Protein AF-0000000085949730 (afdb_homodimer)

Secondary structure (DSSP, 8-state):
-----------------PEEEEEEE-TT-HHHHHHHHHHHHHTTTSSEEEEEEE--HHHHHHHHT---GGGSHHHHHHHHHHHHHHHHHHT------TTHHHIIIII-SHHHHHHHHHHHHH-GGGHHHHHHHHHHHHHTS----SSHHHHHHHHHHTT-TTHHHHHHHTTSHHHHHHHHHHHHHHHHTT--SS-EEEEEETTEEEEEESSS-HHHHHHHTT-------------/-----------------PEEEEEEE-TT-HHHHHHHHHHHHHTTTSSEEEEEEE--HHHHHHHHT---GGGSHHHHHHHHHHHHHHHHHHT------TTHHHIIIII-SHHHHHHHHHHHHH-GGGHHHHHHHHHHHHHTS----SSHHHHHHHHHHTT-TTHHHHHHHTTSHHHHHHHHHHHHHHHHTT--SS-EEEEEETTEEEEEESSS-HHHHHHHTT-------------

Organism: Parascaris univalens (NCBI:txid6257)

Nearest PDB structures (foldseek):
  1yzx-assembly1_B  TM=9.702E-01  e=3.251E-21  Homo sapiens
  1r4w-assembly2_D  TM=9.634E-01  e=7.567E-20  Rattus norvegicus
  3rpp-assembly1_A  TM=9.163E-01  e=3.862E-19  Homo sapiens
  3rpp-assembly2_B  TM=9.216E-01  e=8.973E-19  Homo sapiens
  5hfg-assembly1_A  TM=7.330E-01  e=2.248E-07  Pseudomonas aeruginosa PAO1

pLDDT: mean 91.73, std 16.61, range [29.16, 99.0]

Radius of gyration: 26.12 Å; Cα contacts (8 Å, |Δi|>4): 720; chains: 2; bounding box: 84×88×70 Å

Sequence (470 aa):
MSRLPLVIDERESVMSSKTLIDLYFDVISPYSLIAFESLLRYENHWPIKVNLIPFFLGGIMKESGNKPAMMVAAKMAYMSKDLRRNADYWGVNLVPPKDLIETVLNRGSLLPQRFLTAIDLQNKSFVEAAARELWARLWARNETIHTVDDIKQVAVKISLPNAEDLIAASNSTLIKETLKKRNNMALQQGCFGAPWIVVHKGEHEECFFGSDRIHLIADMIGCKFDGPHLPQHKIMSRLPLVIDERESVMSSKTLIDLYFDVISPYSLIAFESLLRYENHWPIKVNLIPFFLGGIMKESGNKPAMMVAAKMAYMSKDLRRNADYWGVNLVPPKDLIETVLNRGSLLPQRFLTAIDLQNKSFVEAAARELWARLWARNETIHTVDDIKQVAVKISLPNAEDLIAASNSTLIKETLKKRNNMALQQGCFGAPWIVVHKGEHEECFFGSDRIHLIADMIGCKFDGPHLPQHKI

InterPro domains:
  IPR001853 DSBA-like thioredoxin domain [PF01323] (21-221)
  IPR014440 HCCA isomerase/glutathione S-transferase kappa [PIRSF006386] (18-228)
  IPR036249 Thioredoxin-like superfamily [SSF52833] (20-227)
  IPR051924 Glutathione S-transferase Kappa/NadH [PTHR42943] (15-228)

Solvent-accessible surface area (backbone atoms only — not comparable to full-atom values): 25928 Å² total; per-residue (Å²): 134,82,78,71,77,76,76,72,75,69,72,64,72,72,71,78,75,57,38,45,28,41,39,36,30,32,73,78,37,69,48,18,53,52,35,52,54,48,54,61,52,39,41,78,76,43,72,42,42,80,43,81,36,55,25,50,56,71,59,36,20,63,74,43,64,44,74,67,60,64,79,28,65,41,49,38,60,45,45,59,57,51,44,45,54,48,18,62,62,51,67,48,77,60,39,80,36,92,55,46,66,54,42,63,75,68,60,42,48,64,56,46,31,23,33,42,41,31,31,46,76,76,42,50,88,46,34,64,60,51,50,51,46,50,30,40,30,35,25,55,63,61,36,74,55,51,44,72,68,37,49,49,51,50,33,60,74,69,66,45,77,66,40,68,59,38,58,61,40,24,75,31,70,68,31,50,50,49,37,49,49,46,38,50,52,42,44,75,72,44,43,46,63,62,15,32,35,36,40,47,54,88,95,42,72,49,77,41,74,47,56,60,45,58,55,57,52,21,52,73,75,73,48,76,57,82,73,56,76,63,79,76,72,82,121,134,82,79,71,77,75,74,71,74,70,72,65,73,74,70,78,76,57,39,45,29,40,37,36,30,34,71,78,37,69,48,18,52,53,35,52,54,48,53,60,53,39,42,78,76,42,70,41,44,80,43,84,38,55,26,50,56,71,60,34,18,62,74,41,63,45,73,68,61,64,80,27,65,41,49,37,60,46,45,58,56,52,44,45,54,48,20,65,63,52,68,49,78,63,39,81,36,91,55,46,65,54,41,62,76,70,59,42,49,63,56,45,31,22,34,43,40,30,31,46,76,76,43,50,88,46,34,64,60,52,50,52,47,49,31,40,29,35,25,55,62,62,36,75,53,53,44,72,67,38,48,50,50,50,33,60,75,69,65,46,78,65,40,70,59,37,57,59,40,24,76,32,67,68,31,50,51,50,38,49,50,47,37,50,53,42,44,74,74,42,41,46,61,62,14,32,36,35,39,46,54,87,96,42,71,48,77,41,74,47,57,61,47,58,54,56,53,21,52,74,74,74,49,76,56,83,73,57,74,61,80,77,73,82,124

Structure (mmCIF, N/CA/C/O backbone):
data_AF-0000000085949730-model_v1
#
loop_
_entity.id
_entity.type
_entity.pdbx_description
1 polymer 'Glutathione S-transferase kappa'
#
loop_
_atom_site.group_PDB
_atom_site.id
_atom_site.type_symbol
_atom_site.label_atom_id
_atom_site.label_alt_id
_atom_site.label_comp_id
_atom_site.label_asym_id
_atom_site.label_entity_id
_atom_site.label_seq_id
_atom_site.pdbx_PDB_ins_code
_atom_site.Cartn_x
_atom_site.Cartn_y
_atom_site.Cartn_z
_atom_site.occupancy
_atom_site.B_iso_or_equiv
_atom_site.auth_seq_id
_atom_site.auth_comp_id
_atom_site.auth_asym_id
_atom_site.auth_atom_id
_atom_site.pdbx_PDB_model_num
ATOM 1 N N . MET A 1 1 ? 18.969 54.031 -43.125 1 31.03 1 MET A N 1
ATOM 2 C CA . MET A 1 1 ? 19.469 53.031 -42.188 1 31.03 1 MET A CA 1
ATOM 3 C C . MET A 1 1 ? 18.328 52.406 -41.406 1 31.03 1 MET A C 1
ATOM 5 O O . MET A 1 1 ? 17.672 53.062 -40.594 1 31.03 1 MET A O 1
ATOM 9 N N . SER A 1 2 ? 17.562 51.438 -42.062 1 33.84 2 SER A N 1
ATOM 10 C CA . SER A 1 2 ? 16.312 50.781 -41.656 1 33.84 2 SER A CA 1
ATOM 11 C C . SER A 1 2 ? 16.5 49.938 -40.406 1 33.84 2 SER A C 1
ATOM 13 O O . SER A 1 2 ? 17.422 49.125 -40.344 1 33.84 2 SER A O 1
ATOM 15 N N . ARG A 1 3 ? 16.141 50.531 -39.219 1 36 3 ARG A N 1
ATOM 16 C CA . ARG A 1 3 ? 16.141 49.906 -37.938 1 36 3 ARG A CA 1
ATOM 17 C C . ARG A 1 3 ? 15.453 48.531 -38 1 36 3 ARG A C 1
ATOM 19 O O . ARG A 1 3 ? 14.289 48.438 -38.375 1 36 3 ARG A O 1
ATOM 26 N N . LEU A 1 4 ? 16.203 47.469 -38.312 1 35.47 4 LEU A N 1
ATOM 27 C CA . LEU A 1 4 ? 15.633 46.125 -38.25 1 35.47 4 LEU A CA 1
ATOM 28 C C . LEU A 1 4 ? 14.953 45.875 -36.906 1 35.47 4 LEU A C 1
ATOM 30 O O . LEU A 1 4 ? 15.531 46.125 -35.844 1 35.47 4 LEU A O 1
ATOM 34 N N . PRO A 1 5 ? 13.609 45.75 -36.938 1 37.03 5 PRO A N 1
ATOM 35 C CA . PRO A 1 5 ? 12.953 45.469 -35.656 1 37.03 5 PRO A CA 1
ATOM 36 C C . PRO A 1 5 ? 13.586 44.312 -34.906 1 37.03 5 PRO A C 1
ATOM 38 O O . PRO A 1 5 ? 14.094 43.375 -35.5 1 37.03 5 PRO A O 1
ATOM 41 N N . LEU A 1 6 ? 14.172 44.594 -33.719 1 37.62 6 LEU A N 1
ATOM 42 C CA . LEU A 1 6 ? 14.617 43.594 -32.75 1 37.62 6 LEU A CA 1
ATOM 43 C C . LEU A 1 6 ? 13.57 42.5 -32.594 1 37.62 6 LEU A C 1
ATOM 45 O O . LEU A 1 6 ? 12.414 42.781 -32.281 1 37.62 6 LEU A O 1
ATOM 49 N N . VAL A 1 7 ? 13.609 41.438 -33.406 1 33.62 7 VAL A N 1
ATOM 50 C CA . VAL A 1 7 ? 12.828 40.25 -33.125 1 33.62 7 VAL A CA 1
ATOM 51 C C . VAL A 1 7 ? 12.984 39.875 -31.641 1 33.62 7 VAL A C 1
ATOM 53 O O . VAL A 1 7 ? 14.078 39.5 -31.203 1 33.62 7 VAL A O 1
ATOM 56 N N . ILE A 1 8 ? 12.305 40.719 -30.812 1 36.03 8 ILE A N 1
ATOM 57 C CA . ILE A 1 8 ? 12.203 40.188 -29.453 1 36.03 8 ILE A CA 1
ATOM 58 C C . ILE A 1 8 ? 11.898 38.688 -29.5 1 36.03 8 ILE A C 1
ATOM 60 O O . ILE A 1 8 ? 10.922 38.281 -30.125 1 36.03 8 ILE A O 1
ATOM 64 N N . ASP A 1 9 ? 12.922 37.938 -29.547 1 35.97 9 ASP A N 1
ATOM 65 C CA . ASP A 1 9 ? 12.758 36.5 -29.234 1 35.97 9 ASP A CA 1
ATOM 66 C C . ASP A 1 9 ? 11.812 36.281 -28.062 1 35.97 9 ASP A C 1
ATOM 68 O O . ASP A 1 9 ? 12.148 36.625 -26.922 1 35.97 9 ASP A O 1
ATOM 72 N N . GLU A 1 10 ? 10.555 36.625 -28.172 1 30.08 10 GLU A N 1
ATOM 73 C CA . GLU A 1 10 ? 9.523 36.156 -27.234 1 30.08 10 GLU A CA 1
ATOM 74 C C . GLU A 1 10 ? 9.672 34.688 -26.938 1 30.08 10 GLU A C 1
ATOM 76 O O . GLU A 1 10 ? 8.859 33.875 -27.391 1 30.08 10 GLU A O 1
ATOM 81 N N . ARG A 1 11 ? 10.75 34.031 -27.266 1 32.44 11 ARG A N 1
ATOM 82 C CA . ARG A 1 11 ? 10.703 32.75 -26.547 1 32.44 11 ARG A CA 1
ATOM 83 C C . ARG A 1 11 ? 10.188 32.969 -25.125 1 32.44 11 ARG A C 1
ATOM 85 O O . ARG A 1 11 ? 10.914 33.469 -24.266 1 32.44 11 ARG A O 1
ATOM 92 N N . GLU A 1 12 ? 9.031 33.5 -24.969 1 33.22 12 GLU A N 1
ATOM 93 C CA . GLU A 1 12 ? 8.297 33.406 -23.719 1 33.22 12 GLU A CA 1
ATOM 94 C C . GLU A 1 12 ? 8.711 32.156 -22.922 1 33.22 12 GLU A C 1
ATOM 96 O O . GLU A 1 12 ? 8.648 31.047 -23.438 1 33.22 12 GLU A O 1
ATOM 101 N N . SER A 1 13 ? 9.695 32.125 -22.172 1 38.78 13 SER A N 1
ATOM 102 C CA . SER A 1 13 ? 10 31.094 -21.172 1 38.78 13 SER A CA 1
ATOM 103 C C . SER A 1 13 ? 8.727 30.469 -20.625 1 38.78 13 SER A C 1
ATOM 105 O O . SER A 1 13 ? 7.938 31.125 -19.953 1 38.78 13 SER A O 1
ATOM 107 N N . VAL A 1 14 ? 7.867 29.891 -21.312 1 40.59 14 VAL A N 1
ATOM 108 C CA . VAL A 1 14 ? 6.766 29.094 -20.781 1 40.59 14 VAL A CA 1
ATOM 109 C C . VAL A 1 14 ? 7.117 28.578 -19.391 1 40.59 14 VAL A C 1
ATOM 111 O O . VAL A 1 14 ? 7.977 27.719 -19.25 1 40.59 14 VAL A O 1
ATOM 114 N N . MET A 1 15 ? 7.508 29.312 -18.484 1 44.09 15 MET A N 1
ATOM 115 C CA . MET A 1 15 ? 7.738 28.953 -17.078 1 44.09 15 MET A CA 1
ATOM 116 C C . MET A 1 15 ? 6.887 27.766 -16.672 1 44.09 15 MET A C 1
ATOM 118 O O . MET A 1 15 ? 5.656 27.844 -16.688 1 44.09 15 MET A O 1
ATOM 122 N N . SER A 1 16 ? 7.098 26.562 -17.094 1 57.12 16 SER A N 1
ATOM 123 C CA . SER A 1 16 ? 6.406 25.312 -16.844 1 57.12 16 SER A CA 1
ATOM 124 C C . SER A 1 16 ? 5.809 25.266 -15.438 1 57.12 16 SER A C 1
ATOM 126 O O . SER A 1 16 ? 6.527 25.422 -14.445 1 57.12 16 SER A O 1
ATOM 128 N N . SER A 1 17 ? 4.625 25.797 -15.109 1 82.81 17 SER A N 1
ATOM 129 C CA . SER A 1 17 ? 3.83 25.906 -13.891 1 82.81 17 SER A CA 1
ATOM 130 C C . SER A 1 17 ? 3.908 24.641 -13.055 1 82.81 17 SER A C 1
ATOM 132 O O . SER A 1 17 ? 3.982 23.531 -13.602 1 82.81 17 SER A O 1
ATOM 134 N N . LYS A 1 18 ? 4.383 24.781 -11.727 1 94.06 18 LYS A N 1
ATOM 135 C CA . LYS A 1 18 ? 4.5 23.672 -10.781 1 94.06 18 LYS A CA 1
ATOM 136 C C . LYS A 1 18 ? 3.162 22.953 -10.609 1 94.06 18 LYS A C 1
ATOM 138 O O . LYS A 1 18 ? 2.111 23.594 -10.547 1 94.06 18 LYS A O 1
ATOM 143 N N . THR A 1 19 ? 3.215 21.672 -10.719 1 97.06 19 THR A N 1
ATOM 144 C CA . THR A 1 19 ? 2.047 20.875 -10.375 1 97.06 19 THR A CA 1
ATOM 145 C C . THR A 1 19 ? 1.731 20.984 -8.883 1 97.06 19 THR A C 1
ATOM 147 O O . THR A 1 19 ? 2.613 20.797 -8.047 1 97.06 19 THR A O 1
ATOM 150 N N . LEU A 1 20 ? 0.524 21.375 -8.578 1 98.06 20 LEU A N 1
ATOM 151 C CA . LEU A 1 20 ? 0.099 21.469 -7.188 1 98.06 20 LEU A CA 1
ATOM 152 C C . LEU A 1 20 ? -0.294 20.094 -6.648 1 98.06 20 LEU A C 1
ATOM 154 O O . LEU A 1 20 ? -1.03 19.359 -7.305 1 98.06 20 LEU A O 1
ATOM 158 N N . ILE A 1 21 ? 0.196 19.719 -5.492 1 98.69 21 ILE A N 1
ATOM 159 C CA . ILE A 1 21 ? -0.157 18.5 -4.789 1 98.69 21 ILE A CA 1
ATOM 160 C C . ILE A 1 21 ? -0.689 18.828 -3.398 1 98.69 21 ILE A C 1
ATOM 162 O O . ILE A 1 21 ? 0.016 19.438 -2.586 1 98.69 21 ILE A O 1
ATOM 166 N N . ASP A 1 22 ? -1.941 18.484 -3.139 1 98.88 22 ASP A N 1
ATOM 167 C CA . ASP A 1 22 ? -2.479 18.578 -1.784 1 98.88 22 ASP A CA 1
ATOM 168 C C . ASP A 1 22 ? -2.17 17.297 -0.993 1 98.88 22 ASP A C 1
ATOM 170 O O . ASP A 1 22 ? -2.473 16.203 -1.441 1 98.88 22 ASP A O 1
ATOM 174 N N . LEU A 1 23 ? -1.523 17.5 0.082 1 98.94 23 LEU A N 1
ATOM 175 C CA . LEU A 1 23 ? -1.312 16.391 1.003 1 98.94 23 LEU A CA 1
ATOM 176 C C . LEU A 1 23 ? -2.207 16.516 2.229 1 98.94 23 LEU A C 1
ATOM 178 O O . LEU A 1 23 ? -1.944 17.344 3.111 1 98.94 23 LEU A O 1
ATOM 182 N N . TYR A 1 24 ? -3.285 15.789 2.279 1 99 24 TYR A N 1
ATOM 183 C CA . TYR A 1 24 ? -4.066 15.633 3.5 1 99 24 TYR A CA 1
ATOM 184 C C . TYR A 1 24 ? -3.385 14.672 4.469 1 99 24 TYR A C 1
ATOM 186 O O . TYR A 1 24 ? -3.076 13.539 4.109 1 99 24 TYR A O 1
ATOM 194 N N . PHE A 1 25 ? -3.154 15.164 5.711 1 98.94 25 PHE A N 1
ATOM 195 C CA . PHE A 1 25 ? -2.406 14.336 6.652 1 98.94 25 PHE A CA 1
ATOM 196 C C . PHE A 1 25 ? -2.975 14.477 8.062 1 98.94 25 PHE A C 1
ATOM 198 O O . PHE A 1 25 ? -3.641 15.461 8.375 1 98.94 25 PHE A O 1
ATOM 205 N N . ASP A 1 26 ? -2.824 13.523 8.828 1 98.94 26 ASP A N 1
ATOM 206 C CA . ASP A 1 26 ? -3.037 13.484 10.273 1 98.94 26 ASP A CA 1
ATOM 207 C C . ASP A 1 26 ? -1.803 12.953 11 1 98.94 26 ASP A C 1
ATOM 209 O O . ASP A 1 26 ? -1.225 11.945 10.594 1 98.94 26 ASP A O 1
ATOM 213 N N . VAL A 1 27 ? -1.422 13.57 12.07 1 98.62 27 VAL A N 1
ATOM 214 C CA . VAL A 1 27 ? -0.171 13.266 12.758 1 98.62 27 VAL A CA 1
ATOM 215 C C . VAL A 1 27 ? -0.315 11.953 13.523 1 98.62 27 VAL A C 1
ATOM 217 O O . VAL A 1 27 ? 0.672 11.406 14.023 1 98.62 27 VAL A O 1
ATOM 220 N N . ILE A 1 28 ? -1.502 11.406 13.578 1 97.44 28 ILE A N 1
ATOM 221 C CA . ILE A 1 28 ? -1.688 10.102 14.203 1 97.44 28 ILE A CA 1
ATOM 222 C C . ILE A 1 28 ? -1.239 9 13.25 1 97.44 28 ILE A C 1
ATOM 224 O O . ILE A 1 28 ? -1 7.863 13.672 1 97.44 28 ILE A O 1
ATOM 228 N N . SER A 1 29 ? -1.173 9.258 11.984 1 97.12 29 SER A N 1
ATOM 229 C CA . SER A 1 29 ? -0.775 8.297 10.961 1 97.12 29 SER A CA 1
ATOM 230 C C . SER A 1 29 ? 0.725 8.367 10.695 1 97.12 29 SER A C 1
ATOM 232 O O . SER A 1 29 ? 1.225 9.367 10.18 1 97.12 29 SER A O 1
ATOM 234 N N . PRO A 1 30 ? 1.44 7.324 10.93 1 96.94 30 PRO A N 1
ATOM 235 C CA . PRO A 1 30 ? 2.867 7.328 10.594 1 96.94 30 PRO A CA 1
ATOM 236 C C . PRO A 1 30 ? 3.123 7.332 9.086 1 96.94 30 PRO A C 1
ATOM 238 O O . PRO A 1 30 ? 4.156 7.832 8.633 1 96.94 30 PRO A O 1
ATOM 241 N N . TYR A 1 31 ? 2.248 6.805 8.312 1 97.94 31 TYR A N 1
ATOM 242 C CA . TYR A 1 31 ? 2.402 6.809 6.863 1 97.94 31 TYR A CA 1
ATOM 243 C C . TYR A 1 31 ? 2.248 8.219 6.305 1 97.94 31 TYR A C 1
ATOM 245 O O . TYR A 1 31 ? 2.826 8.547 5.266 1 97.94 31 TYR A O 1
ATOM 253 N N . SER A 1 32 ? 1.445 9.047 7.031 1 98.75 32 SER A N 1
ATOM 254 C CA . SER A 1 32 ? 1.381 10.453 6.66 1 98.75 32 SER A CA 1
ATOM 255 C C . SER A 1 32 ? 2.742 11.125 6.801 1 98.75 32 SER A C 1
ATOM 257 O O . SER A 1 32 ? 3.107 11.977 5.988 1 98.75 32 SER A O 1
ATOM 259 N N . LEU A 1 33 ? 3.504 10.758 7.844 1 98.69 33 LEU A N 1
ATOM 260 C CA . LEU A 1 33 ? 4.848 11.305 8 1 98.69 33 LEU A CA 1
ATOM 261 C C . LEU A 1 33 ? 5.723 10.938 6.809 1 98.69 33 LEU A C 1
ATOM 263 O O . LEU A 1 33 ? 6.488 11.773 6.312 1 98.69 33 LEU A O 1
ATOM 267 N N . ILE A 1 34 ? 5.605 9.703 6.336 1 98.5 34 ILE A N 1
ATOM 268 C CA . ILE A 1 34 ? 6.398 9.227 5.211 1 98.5 34 ILE A CA 1
ATOM 269 C C . ILE A 1 34 ? 6.055 10.031 3.959 1 98.5 34 ILE A C 1
ATOM 271 O O . ILE A 1 34 ? 6.949 10.508 3.254 1 98.5 34 ILE A O 1
ATOM 275 N N . ALA A 1 35 ? 4.793 10.211 3.699 1 98.81 35 ALA A N 1
ATOM 276 C CA . ALA A 1 35 ? 4.371 11.016 2.557 1 98.81 35 ALA A CA 1
ATOM 277 C C . ALA A 1 35 ? 4.832 12.461 2.709 1 98.81 35 ALA A C 1
ATOM 279 O O . ALA A 1 35 ? 5.289 13.078 1.745 1 98.81 35 ALA A O 1
ATOM 280 N N . PHE A 1 36 ? 4.695 13 3.92 1 98.81 36 PHE A N 1
ATOM 281 C CA . PHE A 1 36 ? 5.07 14.367 4.27 1 98.81 36 PHE A CA 1
ATOM 282 C C . PHE A 1 36 ? 6.539 14.625 3.957 1 98.81 36 PHE A C 1
ATOM 284 O O . PHE A 1 36 ? 6.867 15.531 3.186 1 98.81 36 PHE A O 1
ATOM 291 N N . GLU A 1 37 ? 7.398 13.766 4.387 1 98.5 37 GLU A N 1
ATOM 292 C CA . GLU A 1 37 ? 8.836 13.953 4.188 1 98.5 37 GLU A CA 1
ATOM 293 C C . GLU A 1 37 ? 9.234 13.68 2.74 1 98.5 37 GLU A C 1
ATOM 295 O O . GLU A 1 37 ? 10.016 14.422 2.156 1 98.5 37 GLU A O 1
ATOM 300 N N . SER A 1 38 ? 8.695 12.625 2.158 1 98.19 38 SER A N 1
ATOM 301 C CA . SER A 1 38 ? 9.07 12.266 0.795 1 98.19 38 SER A CA 1
ATOM 302 C C . SER A 1 38 ? 8.648 13.352 -0.196 1 98.19 38 SER A C 1
ATOM 304 O O . SER A 1 38 ? 9.469 13.812 -0.994 1 98.19 38 SER A O 1
ATOM 306 N N . LEU A 1 39 ? 7.406 13.844 -0.081 1 98.62 39 LEU A N 1
ATOM 307 C CA . LEU A 1 39 ? 6.91 14.82 -1.043 1 98.62 39 LEU A CA 1
ATOM 308 C C . LEU A 1 39 ? 7.621 16.156 -0.869 1 98.62 39 LEU A C 1
ATOM 310 O O . LEU A 1 39 ? 7.926 16.844 -1.853 1 98.62 39 LEU A O 1
ATOM 314 N N . LEU A 1 40 ? 7.902 16.547 0.392 1 98.38 40 LEU A N 1
ATOM 315 C CA . LEU A 1 40 ? 8.617 17.797 0.609 1 98.38 40 LEU A CA 1
ATOM 316 C C . LEU A 1 40 ? 10.039 17.719 0.051 1 98.38 40 LEU A C 1
ATOM 318 O O . LEU A 1 40 ? 10.547 18.703 -0.498 1 98.38 40 LEU A O 1
ATOM 322 N N . ARG A 1 41 ? 10.688 16.562 0.165 1 97.94 41 ARG A N 1
ATOM 323 C CA . ARG A 1 41 ? 12 16.391 -0.437 1 97.94 41 ARG A CA 1
ATOM 324 C C . ARG A 1 41 ? 11.93 16.469 -1.957 1 97.94 41 ARG A C 1
ATOM 326 O O . ARG A 1 41 ? 12.766 17.125 -2.592 1 97.94 41 ARG A O 1
ATOM 333 N N . TYR A 1 42 ? 10.898 15.875 -2.529 1 97.94 42 TYR A N 1
ATOM 334 C CA . TYR A 1 42 ? 10.781 15.812 -3.982 1 97.94 42 TYR A CA 1
ATOM 335 C C . TYR A 1 42 ? 10.406 17.172 -4.559 1 97.94 42 TYR A C 1
ATOM 337 O O . TYR A 1 42 ? 10.523 17.391 -5.766 1 97.94 42 TYR A O 1
ATOM 345 N N . GLU A 1 43 ? 9.961 18.156 -3.721 1 97.06 43 GLU A N 1
ATOM 346 C CA . GLU A 1 43 ? 9.789 19.516 -4.188 1 97.06 43 GLU A CA 1
ATOM 347 C C . GLU A 1 43 ? 11.086 20.094 -4.754 1 97.06 43 GLU A C 1
ATOM 349 O O . GLU A 1 43 ? 11.062 20.984 -5.602 1 97.06 43 GLU A O 1
ATOM 354 N N . ASN A 1 44 ? 12.156 19.516 -4.297 1 96.5 44 ASN A N 1
ATOM 355 C CA . ASN A 1 44 ? 13.469 19.984 -4.742 1 96.5 44 ASN A CA 1
ATOM 356 C C . ASN A 1 44 ? 13.922 19.25 -6 1 96.5 44 ASN A C 1
ATOM 358 O O . ASN A 1 44 ? 14.922 19.625 -6.613 1 96.5 44 ASN A O 1
ATOM 362 N N . HIS A 1 45 ? 13.156 18.25 -6.457 1 96.88 45 HIS A N 1
ATOM 363 C CA . HIS A 1 45 ? 13.602 17.406 -7.555 1 96.88 45 HIS A CA 1
ATOM 364 C C . HIS A 1 45 ? 12.562 17.344 -8.664 1 96.88 45 HIS A C 1
ATOM 366 O O . HIS A 1 45 ? 12.875 16.969 -9.797 1 96.88 45 HIS A O 1
ATOM 372 N N . TRP A 1 46 ? 11.305 17.609 -8.289 1 97.62 46 TRP A N 1
ATOM 373 C CA . TRP A 1 46 ? 10.188 17.656 -9.234 1 97.62 46 TRP A CA 1
ATOM 374 C C . TRP A 1 46 ? 9.617 19.062 -9.328 1 97.62 46 TRP A C 1
ATOM 376 O O . TRP A 1 46 ? 9.75 19.859 -8.398 1 97.62 46 TRP A O 1
ATOM 386 N N . PRO A 1 47 ? 9.039 19.422 -10.516 1 97.75 47 PRO A N 1
ATOM 387 C CA . PRO A 1 47 ? 8.344 20.703 -10.609 1 97.75 47 PRO A CA 1
ATOM 388 C C . PRO A 1 47 ? 6.973 20.688 -9.93 1 97.75 47 PRO A C 1
ATOM 390 O O . PRO A 1 47 ? 5.949 20.844 -10.594 1 97.75 47 PRO A O 1
ATOM 393 N N . ILE A 1 48 ? 6.992 20.547 -8.555 1 98.12 48 ILE A N 1
ATOM 394 C CA . ILE A 1 48 ? 5.75 20.453 -7.789 1 98.12 48 ILE A CA 1
ATOM 395 C C . ILE A 1 48 ? 5.777 21.453 -6.633 1 98.12 48 ILE A C 1
ATOM 397 O O . ILE A 1 48 ? 6.84 21.969 -6.273 1 98.12 48 ILE A O 1
ATOM 401 N N . LYS A 1 49 ? 4.625 21.797 -6.215 1 98.31 49 LYS A N 1
ATOM 402 C CA . LYS A 1 49 ? 4.395 22.484 -4.949 1 98.31 49 LYS A CA 1
ATOM 403 C C . LYS A 1 49 ? 3.465 21.688 -4.047 1 98.31 49 LYS A C 1
ATOM 405 O O . LYS A 1 49 ? 2.367 21.297 -4.461 1 98.31 49 LYS A O 1
ATOM 410 N N . VAL A 1 50 ? 3.871 21.391 -2.854 1 98.62 50 VAL A N 1
ATOM 411 C CA . VAL A 1 50 ? 3.078 20.594 -1.922 1 98.62 50 VAL A CA 1
ATOM 412 C C . VAL A 1 50 ? 2.297 21.516 -0.988 1 98.62 50 VAL A C 1
ATOM 414 O O . VAL A 1 50 ? 2.881 22.391 -0.331 1 98.62 50 VAL A O 1
ATOM 417 N N . ASN A 1 51 ? 1.059 21.422 -1.014 1 98.75 51 ASN A N 1
ATOM 418 C CA . ASN A 1 51 ? 0.166 22.078 -0.068 1 98.75 51 ASN A CA 1
ATOM 419 C C . ASN A 1 51 ? -0.232 21.156 1.073 1 98.75 51 ASN A C 1
ATOM 421 O O . ASN A 1 51 ? -0.902 20.141 0.851 1 98.75 51 ASN A O 1
ATOM 425 N N . LEU A 1 52 ? 0.195 21.484 2.285 1 98.94 52 LEU A N 1
ATOM 426 C CA . LEU A 1 52 ? -0.072 20.656 3.457 1 98.94 52 LEU A CA 1
ATOM 427 C C . LEU A 1 52 ? -1.452 20.953 4.031 1 98.94 52 LEU A C 1
ATOM 429 O O . LEU A 1 52 ? -1.75 22.094 4.375 1 98.94 52 LEU A O 1
ATOM 433 N N . ILE A 1 53 ? -2.281 19.922 4.164 1 98.94 53 ILE A N 1
ATOM 434 C CA . ILE A 1 53 ? -3.646 20.125 4.641 1 98.94 53 ILE A CA 1
ATOM 435 C C . ILE A 1 53 ? -3.912 19.203 5.832 1 98.94 53 ILE A C 1
ATOM 437 O O . ILE A 1 53 ? -4.277 18.031 5.66 1 98.94 53 ILE A O 1
ATOM 441 N N . PRO A 1 54 ? -3.771 19.766 7.07 1 98.94 54 PRO A N 1
ATOM 442 C CA . PRO A 1 54 ? -4.203 18.953 8.211 1 98.94 54 PRO A CA 1
ATOM 443 C C . PRO A 1 54 ? -5.695 18.609 8.164 1 98.94 54 PRO A C 1
ATOM 445 O O . PRO A 1 54 ? -6.523 19.5 7.984 1 98.94 54 PRO A O 1
ATOM 448 N N . PHE A 1 55 ? -6.027 17.391 8.211 1 98.94 55 PHE A N 1
ATOM 449 C CA . PHE A 1 55 ? -7.406 16.938 8.367 1 98.94 55 PHE A CA 1
ATOM 450 C C . PHE A 1 55 ? -7.52 15.914 9.492 1 98.94 55 PHE A C 1
ATOM 452 O O . PHE A 1 55 ? -6.566 15.695 10.242 1 98.94 55 PHE A O 1
ATOM 459 N N . PHE A 1 56 ? -8.766 15.469 9.695 1 98.81 56 PHE A N 1
ATOM 460 C CA . PHE A 1 56 ? -9 14.625 10.859 1 98.81 56 PHE A CA 1
ATOM 461 C C . PHE A 1 56 ? -9.344 13.203 10.438 1 98.81 56 PHE A C 1
ATOM 463 O O . PHE A 1 56 ? -10.484 12.922 10.055 1 98.81 56 PHE A O 1
ATOM 470 N N . LEU A 1 57 ? -8.391 12.297 10.602 1 98.25 57 LEU A N 1
ATOM 471 C CA . LEU A 1 57 ? -8.492 10.922 10.125 1 98.25 57 LEU A CA 1
ATOM 472 C C . LEU A 1 57 ? -9.648 10.195 10.812 1 98.25 57 LEU A C 1
ATOM 474 O O . LEU A 1 57 ? -10.336 9.391 10.18 1 98.25 57 LEU A O 1
ATOM 478 N N . GLY A 1 58 ? -9.797 10.414 12.141 1 96.69 58 GLY A N 1
ATOM 479 C CA . GLY A 1 58 ? -10.906 9.781 12.828 1 96.69 58 GLY A CA 1
ATOM 480 C C . GLY A 1 58 ? -12.25 10.039 12.156 1 96.69 58 GLY A C 1
ATOM 481 O O . GLY A 1 58 ? -13.055 9.117 11.992 1 96.69 58 GLY A O 1
ATOM 482 N N . GLY A 1 59 ? -12.5 11.289 11.781 1 97.62 59 GLY A N 1
ATOM 483 C CA . GLY A 1 59 ? -13.727 11.641 11.07 1 97.62 59 GLY A CA 1
ATOM 484 C C . GLY A 1 59 ? -13.828 10.984 9.711 1 97.62 59 GLY A C 1
ATOM 485 O O . GLY A 1 59 ? -14.906 10.547 9.305 1 97.62 59 GLY A O 1
ATOM 486 N N . ILE A 1 60 ? -12.703 10.922 8.984 1 98.25 60 ILE A N 1
ATOM 487 C CA . ILE A 1 60 ? -12.656 10.305 7.66 1 98.25 60 ILE A CA 1
ATOM 488 C C . ILE A 1 60 ? -13.047 8.836 7.762 1 98.25 60 ILE A C 1
ATOM 490 O O . ILE A 1 60 ? -13.875 8.352 6.984 1 98.25 60 ILE A O 1
ATOM 494 N N . MET A 1 61 ? -12.438 8.133 8.734 1 96.12 61 MET A N 1
ATOM 495 C CA . MET A 1 61 ? -12.703 6.703 8.891 1 96.12 61 MET A CA 1
ATOM 496 C C . MET A 1 61 ? -14.164 6.465 9.266 1 96.12 61 MET A C 1
ATOM 498 O O . MET A 1 61 ? -14.812 5.578 8.703 1 96.12 61 MET A O 1
ATOM 502 N N . LYS A 1 62 ? -14.68 7.246 10.148 1 95.5 62 LYS A N 1
ATOM 503 C CA . LYS A 1 62 ? -16.078 7.133 10.562 1 95.5 62 LYS A CA 1
ATOM 504 C C . LYS A 1 62 ? -17.016 7.316 9.375 1 95.5 62 LYS A C 1
ATOM 506 O O . LYS A 1 62 ? -17.906 6.492 9.141 1 95.5 62 LYS A O 1
ATOM 511 N N . GLU A 1 63 ? -16.797 8.344 8.625 1 97.38 63 GLU A N 1
ATOM 512 C CA . GLU A 1 63 ? -17.734 8.703 7.566 1 97.38 63 GLU A CA 1
ATOM 513 C C . GLU A 1 63 ? -17.594 7.766 6.367 1 97.38 63 GLU A C 1
ATOM 515 O O . GLU A 1 63 ? -18.562 7.516 5.652 1 97.38 63 GLU A O 1
ATOM 520 N N . SER A 1 64 ? -16.406 7.273 6.078 1 96.56 64 SER A N 1
ATOM 521 C CA . SER A 1 64 ? -16.188 6.395 4.938 1 96.56 64 SER A CA 1
ATOM 522 C C . SER A 1 64 ? -16.547 4.953 5.266 1 96.56 64 SER A C 1
ATOM 524 O O . SER A 1 64 ? -16.672 4.117 4.367 1 96.56 64 SER A O 1
ATOM 526 N N . GLY A 1 65 ? -16.672 4.641 6.574 1 93.94 65 GLY A N 1
ATOM 527 C CA . GLY A 1 65 ? -16.969 3.279 7 1 93.94 65 GLY A CA 1
ATOM 528 C C . GLY A 1 65 ? -15.734 2.389 7.016 1 93.94 65 GLY A C 1
ATOM 529 O O . GLY A 1 65 ? -15.852 1.164 7.086 1 93.94 65 GLY A O 1
ATOM 530 N N . ASN A 1 66 ? -14.562 3.016 6.902 1 92.38 66 ASN A N 1
ATOM 531 C CA . ASN A 1 66 ? -13.312 2.266 6.996 1 92.38 66 ASN A CA 1
ATOM 532 C C . ASN A 1 66 ? -12.93 1.994 8.445 1 92.38 66 ASN A C 1
ATOM 534 O O . ASN A 1 66 ? -13.414 2.67 9.359 1 92.38 66 ASN A O 1
ATOM 538 N N . LYS A 1 67 ? -12.156 0.911 8.617 1 86.75 67 LYS A N 1
ATOM 539 C CA . LYS A 1 67 ? -11.609 0.584 9.93 1 86.75 67 LYS A CA 1
ATOM 540 C C . LYS A 1 67 ? -10.086 0.577 9.906 1 86.75 67 LYS A C 1
ATOM 542 O O . LYS A 1 67 ? -9.477 0.208 8.898 1 86.75 67 LYS A O 1
ATOM 547 N N . PRO A 1 68 ? -9.555 1.009 11.031 1 84.94 68 PRO A N 1
ATOM 548 C CA . PRO A 1 68 ? -8.094 0.978 11.078 1 84.94 68 PRO A CA 1
ATOM 549 C C . PRO A 1 68 ? -7.523 -0.427 10.898 1 84.94 68 PRO A C 1
ATOM 551 O O . PRO A 1 68 ? -8.102 -1.399 11.391 1 84.94 68 PRO A O 1
ATOM 554 N N . ALA A 1 69 ? -6.438 -0.526 10.195 1 81.06 69 ALA A N 1
ATOM 555 C CA . ALA A 1 69 ? -5.758 -1.787 9.914 1 81.06 69 ALA A CA 1
ATOM 556 C C . ALA A 1 69 ? -5.395 -2.52 11.203 1 81.06 69 ALA A C 1
ATOM 558 O O . ALA A 1 69 ? -5.398 -3.752 11.242 1 81.06 69 ALA A O 1
ATOM 559 N N . MET A 1 70 ? -5.211 -1.772 12.234 1 83.81 70 MET A N 1
ATOM 560 C CA . MET A 1 70 ? -4.707 -2.354 13.477 1 83.81 70 MET A CA 1
ATOM 561 C C . MET A 1 70 ? -5.77 -3.23 14.133 1 83.81 70 MET A C 1
ATOM 563 O O . MET A 1 70 ? -5.477 -3.967 15.078 1 83.81 70 MET A O 1
ATOM 567 N N . MET A 1 71 ? -6.992 -3.205 13.586 1 84.75 71 MET A N 1
ATOM 568 C CA . MET A 1 71 ? -8.07 -4.02 14.133 1 84.75 71 MET A CA 1
ATOM 569 C C . MET A 1 71 ? -7.926 -5.477 13.703 1 84.75 71 MET A C 1
ATOM 571 O O . MET A 1 71 ? -8.602 -6.359 14.242 1 84.75 71 MET A O 1
ATOM 575 N N . VAL A 1 72 ? -7.043 -5.805 12.742 1 89.69 72 VAL A N 1
ATOM 576 C CA . VAL A 1 72 ? -6.664 -7.156 12.344 1 89.69 72 VAL A CA 1
ATOM 577 C C . VAL A 1 72 ? -5.27 -7.48 12.875 1 89.69 72 VAL A C 1
ATOM 579 O O . VAL A 1 72 ? -4.293 -6.816 12.523 1 89.69 72 VAL A O 1
ATOM 582 N N . ALA A 1 73 ? -5.219 -8.516 13.727 1 93.19 73 ALA A N 1
ATOM 583 C CA . ALA A 1 73 ? -3.982 -8.82 14.438 1 93.19 73 ALA A CA 1
ATOM 584 C C . ALA A 1 73 ? -2.818 -8.992 13.469 1 93.19 73 ALA A C 1
ATOM 586 O O . ALA A 1 73 ? -1.727 -8.469 13.695 1 93.19 73 ALA A O 1
ATOM 587 N N . ALA A 1 74 ? -3.035 -9.695 12.383 1 95.44 74 ALA A N 1
ATOM 588 C CA . ALA A 1 74 ? -1.982 -9.922 11.398 1 95.44 74 ALA A CA 1
ATOM 589 C C . ALA A 1 74 ? -1.525 -8.609 10.773 1 95.44 74 ALA A C 1
ATOM 591 O O . ALA A 1 74 ? -0.332 -8.414 10.531 1 95.44 74 ALA A O 1
ATOM 592 N N . LYS A 1 75 ? -2.441 -7.691 10.5 1 95.06 75 LYS A N 1
ATOM 593 C CA . LYS A 1 75 ? -2.096 -6.402 9.914 1 95.06 75 LYS A CA 1
ATOM 594 C C . LYS A 1 75 ? -1.311 -5.539 10.898 1 95.06 75 LYS A C 1
ATOM 596 O O . LYS A 1 75 ? -0.383 -4.828 10.508 1 95.06 75 LYS A O 1
ATOM 601 N N . MET A 1 76 ? -1.696 -5.59 12.156 1 93.19 76 MET A N 1
ATOM 602 C CA . MET A 1 76 ? -0.973 -4.844 13.18 1 93.19 76 MET A CA 1
ATOM 603 C C . MET A 1 76 ? 0.478 -5.305 13.266 1 93.19 76 MET A C 1
ATOM 605 O O . MET A 1 76 ? 1.394 -4.48 13.32 1 93.19 76 MET A O 1
ATOM 609 N N . ALA A 1 77 ? 0.648 -6.625 13.328 1 94.5 77 ALA A N 1
ATOM 610 C CA . ALA A 1 77 ? 1.996 -7.184 13.383 1 94.5 77 ALA A CA 1
ATOM 611 C C . ALA A 1 77 ? 2.801 -6.801 12.141 1 94.5 77 ALA A C 1
ATOM 613 O O . ALA A 1 77 ? 3.979 -6.453 12.242 1 94.5 77 ALA A O 1
ATOM 614 N N . TYR A 1 78 ? 2.158 -6.816 11.031 1 96.69 78 TYR A N 1
ATOM 615 C CA . TYR A 1 78 ? 2.807 -6.457 9.773 1 96.69 78 TYR A CA 1
ATOM 616 C C . TYR A 1 78 ? 3.195 -4.984 9.766 1 96.69 78 TYR A C 1
ATOM 618 O O . TYR A 1 78 ? 4.262 -4.621 9.258 1 96.69 78 TYR A O 1
ATOM 626 N N . MET A 1 79 ? 2.336 -4.148 10.289 1 94.81 79 MET A N 1
ATOM 627 C CA . MET A 1 79 ? 2.547 -2.705 10.266 1 94.81 79 MET A CA 1
ATOM 628 C C . MET A 1 79 ? 3.85 -2.334 10.969 1 94.81 79 MET A C 1
ATOM 630 O O . MET A 1 79 ? 4.594 -1.479 10.484 1 94.81 79 MET A O 1
ATOM 634 N N . SER A 1 80 ? 4.113 -2.934 12.062 1 93.38 80 SER A N 1
ATOM 635 C CA . SER A 1 80 ? 5.344 -2.643 12.789 1 93.38 80 SER A CA 1
ATOM 636 C C . SER A 1 80 ? 6.574 -2.918 11.938 1 93.38 80 SER A C 1
ATOM 638 O O . SER A 1 80 ? 7.492 -2.098 11.875 1 93.38 80 SER A O 1
ATOM 640 N N . LYS A 1 81 ? 6.566 -4.027 11.234 1 95.38 81 LYS A N 1
ATOM 641 C CA . LYS A 1 81 ? 7.688 -4.387 10.367 1 95.38 81 LYS A CA 1
ATOM 642 C C . LYS A 1 81 ? 7.754 -3.471 9.148 1 95.38 81 LYS A C 1
ATOM 644 O O . LYS A 1 81 ? 8.836 -3.035 8.75 1 95.38 81 LYS A O 1
ATOM 649 N N . ASP A 1 82 ? 6.633 -3.215 8.625 1 97.12 82 ASP A N 1
ATOM 650 C CA . ASP A 1 82 ? 6.547 -2.365 7.445 1 97.12 82 ASP A CA 1
ATOM 651 C C . ASP A 1 82 ? 7.023 -0.946 7.75 1 97.12 82 ASP A C 1
ATOM 653 O O . ASP A 1 82 ? 7.723 -0.332 6.945 1 97.12 82 ASP A O 1
ATOM 657 N N . LEU A 1 83 ? 6.664 -0.395 8.898 1 96.31 83 LEU A N 1
ATOM 658 C CA . LEU A 1 83 ? 7.074 0.949 9.289 1 96.31 83 LEU A CA 1
ATOM 659 C C . LEU A 1 83 ? 8.586 1.023 9.469 1 96.31 83 LEU A C 1
ATOM 661 O O . LEU A 1 83 ? 9.219 2.012 9.086 1 96.31 83 LEU A O 1
ATOM 665 N N . ARG A 1 84 ? 9.125 0.024 10.031 1 96.25 84 ARG A N 1
ATOM 666 C CA . ARG A 1 84 ? 10.578 -0.004 10.203 1 96.25 84 ARG A CA 1
ATOM 667 C C . ARG A 1 84 ? 11.289 0.053 8.859 1 96.25 84 ARG A C 1
ATOM 669 O O . ARG A 1 84 ? 12.242 0.812 8.688 1 96.25 84 ARG A O 1
ATOM 676 N N . ARG A 1 85 ? 10.859 -0.737 7.867 1 97.12 85 ARG A N 1
ATOM 677 C CA . ARG A 1 85 ? 11.477 -0.762 6.543 1 97.12 85 ARG A CA 1
ATOM 678 C C . ARG A 1 85 ? 11.328 0.583 5.844 1 97.12 85 ARG A C 1
ATOM 680 O O . ARG A 1 85 ? 12.266 1.071 5.211 1 97.12 85 ARG A O 1
ATOM 687 N N . ASN A 1 86 ? 10.125 1.148 6.008 1 97.62 86 ASN A N 1
ATOM 688 C CA . ASN A 1 86 ? 9.906 2.469 5.43 1 97.62 86 ASN A CA 1
ATOM 689 C C . ASN A 1 86 ? 10.766 3.531 6.105 1 97.62 86 ASN A C 1
ATOM 691 O O . ASN A 1 86 ? 11.32 4.406 5.434 1 97.62 86 ASN A O 1
ATOM 695 N N . ALA A 1 87 ? 10.812 3.441 7.418 1 96.88 87 ALA A N 1
ATOM 696 C CA . ALA A 1 87 ? 11.641 4.387 8.172 1 96.88 87 ALA A CA 1
ATOM 697 C C . ALA A 1 87 ? 13.094 4.332 7.711 1 96.88 87 ALA A C 1
ATOM 699 O O . ALA A 1 87 ? 13.719 5.375 7.488 1 96.88 87 ALA A O 1
ATOM 700 N N . ASP A 1 88 ? 13.602 3.164 7.527 1 96.31 88 ASP A N 1
ATOM 701 C CA . ASP A 1 88 ? 14.977 2.979 7.062 1 96.31 88 ASP A CA 1
ATOM 702 C C . ASP A 1 88 ? 15.156 3.525 5.648 1 96.31 88 ASP A C 1
ATOM 704 O O . ASP A 1 88 ? 16.109 4.242 5.371 1 96.31 88 ASP A O 1
ATOM 708 N N . TYR A 1 89 ? 14.273 3.246 4.785 1 97.62 89 TYR A N 1
ATOM 709 C CA . TYR A 1 89 ? 14.367 3.652 3.387 1 97.62 89 TYR A CA 1
ATOM 710 C C . TYR A 1 89 ? 14.289 5.168 3.254 1 97.62 89 TYR A C 1
ATOM 712 O O . TYR A 1 89 ? 15.109 5.777 2.564 1 97.62 89 TYR A O 1
ATOM 720 N N . TRP A 1 90 ? 13.367 5.801 3.98 1 97.75 90 TRP A N 1
ATOM 721 C CA . TRP A 1 90 ? 13.094 7.223 3.816 1 97.75 90 TRP A CA 1
ATOM 722 C C . TRP A 1 90 ? 13.898 8.055 4.812 1 97.75 90 TRP A C 1
ATOM 724 O O . TRP A 1 90 ? 13.867 9.281 4.773 1 97.75 90 TRP A O 1
ATOM 734 N N . GLY A 1 91 ? 14.57 7.395 5.715 1 96.88 91 GLY A N 1
ATOM 735 C CA . GLY A 1 91 ? 15.391 8.102 6.684 1 96.88 91 GLY A CA 1
ATOM 736 C C . GLY A 1 91 ? 14.578 8.914 7.672 1 96.88 91 GLY A C 1
ATOM 737 O O . GLY A 1 91 ? 14.898 10.07 7.945 1 96.88 91 GLY A O 1
ATOM 738 N N . VAL A 1 92 ? 13.492 8.336 8.094 1 96.06 92 VAL A N 1
ATOM 739 C CA . VAL A 1 92 ? 12.688 8.969 9.133 1 96.06 92 VAL A CA 1
ATOM 740 C C . VAL A 1 92 ? 12.703 8.109 10.398 1 96.06 92 VAL A C 1
ATOM 742 O O . VAL A 1 92 ? 12.977 6.91 10.336 1 96.06 92 VAL A O 1
ATOM 745 N N . ASN A 1 93 ? 12.508 8.75 11.508 1 93.75 93 ASN A N 1
ATOM 746 C CA . ASN A 1 93 ? 12.438 8.023 12.773 1 93.75 93 ASN A CA 1
ATOM 747 C C . ASN A 1 93 ? 11 7.68 13.148 1 93.75 93 ASN A C 1
ATOM 749 O O . ASN A 1 93 ? 10.188 8.57 13.398 1 93.75 93 ASN A O 1
ATOM 753 N N . LEU A 1 94 ? 10.664 6.406 13.086 1 95.38 94 LEU A N 1
ATOM 754 C CA . LEU A 1 94 ? 9.328 5.906 13.406 1 95.38 94 LEU A CA 1
ATOM 755 C C . LEU A 1 94 ? 9.406 4.727 14.367 1 95.38 94 LEU A C 1
ATOM 757 O O . LEU A 1 94 ? 9.883 3.65 14 1 95.38 94 LEU A O 1
ATOM 761 N N . VAL A 1 95 ? 9.016 4.965 15.594 1 90.38 95 VAL A N 1
ATOM 762 C CA . VAL A 1 95 ? 8.867 3.941 16.625 1 90.38 95 VAL A CA 1
ATOM 763 C C . VAL A 1 95 ? 7.43 3.922 17.125 1 90.38 95 VAL A C 1
ATOM 765 O O . VAL A 1 95 ? 6.973 4.871 17.766 1 90.38 95 VAL A O 1
ATOM 768 N N . PRO A 1 96 ? 6.781 2.83 16.828 1 90.31 96 PRO A N 1
ATOM 769 C CA . PRO A 1 96 ? 5.391 2.812 17.281 1 90.31 96 PRO A CA 1
ATOM 770 C C . PRO A 1 96 ? 5.25 3.078 18.766 1 90.31 96 PRO A C 1
ATOM 772 O O . PRO A 1 96 ? 6.066 2.602 19.562 1 90.31 96 PRO A O 1
ATOM 775 N N . PRO A 1 97 ? 4.23 3.924 19.031 1 91.5 97 PRO A N 1
ATOM 776 C CA . PRO A 1 97 ? 3.988 4.137 20.469 1 91.5 97 PRO A CA 1
ATOM 777 C C . PRO A 1 97 ? 3.697 2.836 21.219 1 91.5 97 PRO A C 1
ATOM 779 O O . PRO A 1 97 ? 3.098 1.917 20.656 1 91.5 97 PRO A O 1
ATOM 782 N N . LYS A 1 98 ? 4.09 2.762 22.484 1 89.5 98 LYS A N 1
ATOM 783 C CA . LYS A 1 98 ? 3.889 1.582 23.328 1 89.5 98 LYS A CA 1
ATOM 784 C C . LYS A 1 98 ? 2.404 1.272 23.484 1 89.5 98 LYS A C 1
ATOM 786 O O . LYS A 1 98 ? 2.01 0.106 23.547 1 89.5 98 LYS A O 1
ATOM 791 N N . ASP A 1 99 ? 1.615 2.301 23.547 1 91.44 99 ASP A N 1
ATOM 792 C CA . ASP A 1 99 ? 0.172 2.162 23.719 1 91.44 99 ASP A CA 1
ATOM 793 C C . ASP A 1 99 ? -0.575 2.598 22.469 1 91.44 99 ASP A C 1
ATOM 795 O O . ASP A 1 99 ? -1.493 3.418 22.531 1 91.44 99 ASP A O 1
ATOM 799 N N . LEU A 1 100 ? -0.224 1.963 21.391 1 89.44 100 LEU A N 1
ATOM 800 C CA . LEU A 1 100 ? -0.718 2.391 20.094 1 89.44 100 LEU A CA 1
ATOM 801 C C . LEU A 1 100 ? -2.24 2.322 20.031 1 89.44 100 LEU A C 1
ATOM 803 O O . LEU A 1 100 ? -2.893 3.262 19.578 1 89.44 100 LEU A O 1
ATOM 807 N N . ILE A 1 101 ? -2.84 1.291 20.516 1 87.69 101 ILE A N 1
ATOM 808 C CA . ILE A 1 101 ? -4.285 1.095 20.469 1 87.69 101 ILE A CA 1
ATOM 809 C C . ILE A 1 101 ? -4.98 2.16 21.297 1 87.69 101 ILE A C 1
ATOM 811 O O . ILE A 1 101 ? -5.93 2.801 20.844 1 87.69 101 ILE A O 1
ATOM 815 N N . GLU A 1 102 ? -4.48 2.383 22.469 1 91.5 102 GLU A N 1
ATOM 816 C CA . GLU A 1 102 ? -5.031 3.42 23.344 1 91.5 102 GLU A CA 1
ATOM 817 C C . GLU A 1 102 ? -4.895 4.801 22.703 1 91.5 102 GLU A C 1
ATOM 819 O O . GLU A 1 102 ? -5.809 5.621 22.797 1 91.5 102 GLU A O 1
ATOM 824 N N . THR A 1 103 ? -3.771 5.027 22.078 1 92.19 103 THR A N 1
ATOM 825 C CA . THR A 1 103 ? -3.488 6.305 21.438 1 92.19 103 THR A CA 1
ATOM 826 C C . THR A 1 103 ? -4.457 6.559 20.281 1 92.19 103 THR A C 1
ATOM 828 O O . THR A 1 103 ? -5.07 7.625 20.203 1 92.19 103 THR A O 1
ATOM 831 N N . VAL A 1 104 ? -4.641 5.52 19.484 1 86.19 104 VAL A N 1
ATOM 832 C CA . VAL A 1 104 ? -5.426 5.691 18.266 1 86.19 104 VAL A CA 1
ATOM 833 C C . VAL A 1 104 ? -6.914 5.672 18.609 1 86.19 104 VAL A C 1
ATOM 835 O O . VAL A 1 104 ? -7.688 6.473 18.078 1 86.19 104 VAL A O 1
ATOM 838 N N . LEU A 1 105 ? -7.379 4.867 19.5 1 85.06 105 LEU A N 1
ATOM 839 C CA . LEU A 1 105 ? -8.805 4.641 19.734 1 85.06 105 LEU A CA 1
ATOM 840 C C . LEU A 1 105 ? -9.352 5.613 20.766 1 85.06 105 LEU A C 1
ATOM 842 O O . LEU A 1 105 ? -10.508 6.035 20.688 1 85.06 105 LEU A O 1
ATOM 846 N N . ASN A 1 106 ? -8.539 6.059 21.703 1 90.94 106 ASN A N 1
ATOM 847 C CA . ASN A 1 106 ? -9.094 6.797 22.828 1 90.94 106 ASN A CA 1
ATOM 848 C C . ASN A 1 106 ? -8.531 8.219 22.906 1 90.94 106 ASN A C 1
ATOM 850 O O . ASN A 1 106 ? -9.281 9.172 23.125 1 90.94 106 ASN A O 1
ATOM 854 N N . ARG A 1 107 ? -7.262 8.438 22.75 1 95.44 107 ARG A N 1
ATOM 855 C CA . ARG A 1 107 ? -6.66 9.766 22.844 1 95.44 107 ARG A CA 1
ATOM 856 C C . ARG A 1 107 ? -6.898 10.57 21.562 1 95.44 107 ARG A C 1
ATOM 858 O O . ARG A 1 107 ? -7.43 11.68 21.625 1 95.44 107 ARG A O 1
ATOM 865 N N . GLY A 1 108 ? -6.578 9.945 20.5 1 95.44 108 GLY A N 1
ATOM 866 C CA . GLY A 1 108 ? -6.891 10.531 19.203 1 95.44 108 GLY A CA 1
ATOM 867 C C . GLY A 1 108 ? -6.02 11.727 18.859 1 95.44 108 GLY A C 1
ATOM 868 O O . GLY A 1 108 ? -5.035 12 19.562 1 95.44 108 GLY A O 1
ATOM 869 N N . SER A 1 109 ? -6.402 12.43 17.766 1 98.31 109 SER A N 1
ATOM 870 C CA . SER A 1 109 ? -5.578 13.516 17.234 1 98.31 109 SER A CA 1
ATOM 871 C C . SER A 1 109 ? -6.418 14.766 16.969 1 98.31 109 SER A C 1
ATOM 873 O O . SER A 1 109 ? -5.992 15.656 16.234 1 98.31 109 SER A O 1
ATOM 875 N N . LEU A 1 110 ? -7.594 14.852 17.547 1 98.5 110 LEU A N 1
ATOM 876 C CA . LEU A 1 110 ? -8.492 15.953 17.219 1 98.5 110 LEU A CA 1
ATOM 877 C C . LEU A 1 110 ? -7.863 17.297 17.578 1 98.5 110 LEU A C 1
ATOM 879 O O . LEU A 1 110 ? -7.781 18.188 16.75 1 98.5 110 LEU A O 1
ATOM 883 N N . LEU A 1 111 ? -7.375 17.406 18.766 1 98.62 111 LEU A N 1
ATOM 884 C CA . LEU A 1 111 ? -6.832 18.688 19.219 1 98.62 111 LEU A CA 1
ATOM 885 C C . LEU A 1 111 ? -5.582 19.062 18.438 1 98.62 111 LEU A C 1
ATOM 887 O O . LEU A 1 111 ? -5.461 20.188 17.953 1 98.62 111 LEU A O 1
ATOM 891 N N . PRO A 1 112 ? -4.605 18.141 18.234 1 98.81 112 PRO A N 1
ATOM 892 C CA . PRO A 1 112 ? -3.443 18.5 17.422 1 98.81 112 PRO A CA 1
ATOM 893 C C . PRO A 1 112 ? -3.822 18.891 15.992 1 98.81 112 PRO A C 1
ATOM 895 O O . PRO A 1 112 ? -3.215 19.797 15.406 1 98.81 112 PRO A O 1
ATOM 898 N N . GLN A 1 113 ? -4.82 18.234 15.406 1 98.94 113 GLN A N 1
ATOM 899 C CA . GLN A 1 113 ? -5.227 18.578 14.047 1 98.94 113 GLN A CA 1
ATOM 900 C C . GLN A 1 113 ? -5.902 19.953 14 1 98.94 113 GLN A C 1
ATOM 902 O O . GLN A 1 113 ? -5.723 20.703 13.039 1 98.94 113 GLN A O 1
ATOM 907 N N . ARG A 1 114 ? -6.668 20.266 15.016 1 98.94 114 ARG A N 1
ATOM 908 C CA . ARG A 1 114 ? -7.223 21.625 15.117 1 98.94 114 ARG A CA 1
ATOM 909 C C . ARG A 1 114 ? -6.113 22.656 15.289 1 98.94 114 ARG A C 1
ATOM 911 O O . ARG A 1 114 ? -6.152 23.719 14.68 1 98.94 114 ARG A O 1
ATOM 918 N N . PHE A 1 115 ? -5.16 22.328 16.156 1 98.94 115 PHE A N 1
ATOM 919 C CA . PHE A 1 115 ? -4.02 23.203 16.391 1 98.94 115 PHE A CA 1
ATOM 920 C C . PHE A 1 115 ? -3.258 23.453 15.094 1 98.94 115 PHE A C 1
ATOM 922 O O . PHE A 1 115 ? -2.959 24.609 14.75 1 98.94 115 PHE A O 1
ATOM 929 N N . LEU A 1 116 ? -2.973 22.406 14.289 1 98.94 116 LEU A N 1
ATOM 930 C CA . LEU A 1 116 ? -2.311 22.547 13 1 98.94 116 LEU A CA 1
ATOM 931 C C . LEU A 1 116 ? -3.15 23.375 12.039 1 98.94 116 LEU A C 1
ATOM 933 O O . LEU A 1 116 ? -2.607 24.141 11.242 1 98.94 116 LEU A O 1
ATOM 937 N N . THR A 1 117 ? -4.469 23.203 12.086 1 98.94 117 THR A N 1
ATOM 938 C CA . THR A 1 117 ? -5.367 24 11.25 1 98.94 117 THR A CA 1
ATOM 939 C C . THR A 1 117 ? -5.285 25.469 11.617 1 98.94 117 THR A C 1
ATOM 941 O O . THR A 1 117 ? -5.25 26.344 10.742 1 98.94 117 THR A O 1
ATOM 944 N N . ALA A 1 118 ? -5.262 25.75 12.922 1 98.88 118 ALA A N 1
ATOM 945 C CA . ALA A 1 118 ? -5.105 27.141 13.375 1 98.88 118 ALA A CA 1
ATOM 946 C C . ALA A 1 118 ? -3.799 27.734 12.867 1 98.88 118 ALA A C 1
ATOM 948 O O . ALA A 1 118 ? -3.777 28.859 12.375 1 98.88 118 ALA A O 1
ATOM 949 N N . ILE A 1 119 ? -2.711 26.969 12.992 1 98.88 119 ILE A N 1
ATOM 950 C CA . ILE A 1 119 ? -1.407 27.422 12.516 1 98.88 119 ILE A CA 1
ATOM 951 C C . ILE A 1 119 ? -1.463 27.672 11.008 1 98.88 119 ILE A C 1
ATOM 953 O O . ILE A 1 119 ? -0.958 28.688 10.523 1 98.88 119 ILE A O 1
ATOM 957 N N . ASP A 1 120 ? -2.09 26.75 10.297 1 98.75 120 ASP A N 1
ATOM 958 C CA . ASP A 1 120 ? -2.193 26.859 8.844 1 98.75 120 ASP A CA 1
ATOM 959 C C . ASP A 1 120 ? -2.885 28.172 8.445 1 98.75 120 ASP A C 1
ATOM 961 O O . ASP A 1 120 ? -2.469 28.828 7.488 1 98.75 120 ASP A O 1
ATOM 965 N N . LEU A 1 121 ? -3.91 28.594 9.172 1 98.31 121 LEU A N 1
ATOM 966 C CA . LEU A 1 121 ? -4.707 29.766 8.828 1 98.31 121 LEU A CA 1
ATOM 967 C C . LEU A 1 121 ? -3.99 31.047 9.242 1 98.31 121 LEU A C 1
ATOM 969 O O . LEU A 1 121 ? -4.137 32.094 8.586 1 98.31 121 LEU A O 1
ATOM 973 N N . GLN A 1 122 ? -3.15 30.953 10.266 1 97.19 122 GLN A N 1
ATOM 974 C CA . GLN A 1 122 ? -2.691 32.219 10.867 1 97.19 122 GLN A CA 1
ATOM 975 C C . GLN A 1 122 ? -1.175 32.344 10.766 1 97.19 122 GLN A C 1
ATOM 977 O O . GLN A 1 122 ? -0.638 33.438 10.828 1 97.19 122 GLN A O 1
ATOM 982 N N . ASN A 1 123 ? -0.476 31.219 10.68 1 96.44 123 ASN A N 1
ATOM 983 C CA . ASN A 1 123 ? 0.979 31.172 10.602 1 96.44 123 ASN A CA 1
ATOM 984 C C . ASN A 1 123 ? 1.448 29.984 9.773 1 96.44 123 ASN A C 1
ATOM 986 O O . ASN A 1 123 ? 2.26 29.172 10.234 1 96.44 123 ASN A O 1
ATOM 990 N N . LYS A 1 124 ? 1.129 29.969 8.523 1 97.62 124 LYS A N 1
ATOM 991 C CA . LYS A 1 124 ? 1.252 28.812 7.641 1 97.62 124 LYS A CA 1
ATOM 992 C C . LYS A 1 124 ? 2.691 28.312 7.59 1 97.62 124 LYS A C 1
ATOM 994 O O . LYS A 1 124 ? 2.932 27.109 7.441 1 97.62 124 LYS A O 1
ATOM 999 N N . SER A 1 125 ? 3.676 29.156 7.766 1 97.75 125 SER A N 1
ATOM 1000 C CA . SER A 1 125 ? 5.082 28.781 7.633 1 97.75 125 SER A CA 1
ATOM 1001 C C . SER A 1 125 ? 5.52 27.844 8.758 1 97.75 125 SER A C 1
ATOM 1003 O O . SER A 1 125 ? 6.574 27.219 8.672 1 97.75 125 SER A O 1
ATOM 1005 N N . PHE A 1 126 ? 4.668 27.672 9.812 1 98.69 126 PHE A N 1
ATOM 1006 C CA . PHE A 1 126 ? 5.055 26.844 10.961 1 98.69 126 PHE A CA 1
ATOM 1007 C C . PHE A 1 126 ? 4.371 25.484 10.906 1 98.69 126 PHE A C 1
ATOM 1009 O O . PHE A 1 126 ? 4.621 24.625 11.75 1 98.69 126 PHE A O 1
ATOM 1016 N N . VAL A 1 127 ? 3.541 25.219 9.891 1 98.88 127 VAL A N 1
ATOM 1017 C CA . VAL A 1 127 ? 2.812 23.953 9.812 1 98.88 127 VAL A CA 1
ATOM 1018 C C . VAL A 1 127 ? 3.801 22.797 9.742 1 98.88 127 VAL A C 1
ATOM 1020 O O . VAL A 1 127 ? 3.645 21.797 10.453 1 98.88 127 VAL A O 1
ATOM 1023 N N . GLU A 1 128 ? 4.812 22.938 8.945 1 98.81 128 GLU A N 1
ATOM 1024 C CA . GLU A 1 128 ? 5.793 21.875 8.781 1 98.81 128 GLU A CA 1
ATOM 1025 C C . GLU A 1 128 ? 6.477 21.547 10.102 1 98.81 128 GLU A C 1
ATOM 1027 O O . GLU A 1 128 ? 6.516 20.375 10.508 1 98.81 128 GLU A O 1
ATOM 1032 N N . ALA A 1 129 ? 6.984 22.578 10.758 1 98.81 129 ALA A N 1
ATOM 1033 C CA . ALA A 1 129 ? 7.699 22.375 12.016 1 98.81 129 ALA A CA 1
ATOM 1034 C C . ALA A 1 129 ? 6.777 21.781 13.078 1 98.81 129 ALA A C 1
ATOM 1036 O O . ALA A 1 129 ? 7.184 20.891 13.844 1 98.81 129 ALA A O 1
ATOM 1037 N N . ALA A 1 130 ? 5.578 22.297 13.148 1 98.94 130 ALA A N 1
ATOM 1038 C CA . ALA A 1 130 ? 4.621 21.812 14.141 1 98.94 130 ALA A CA 1
ATOM 1039 C C . ALA A 1 130 ? 4.258 20.344 13.898 1 98.94 130 ALA A C 1
ATOM 1041 O O . ALA A 1 130 ? 4.238 19.547 14.828 1 98.94 130 ALA A O 1
ATOM 1042 N N . ALA A 1 131 ? 3.945 20 12.656 1 98.94 131 ALA A N 1
ATOM 1043 C CA . ALA A 1 131 ? 3.602 18.625 12.305 1 98.94 131 ALA A CA 1
ATOM 1044 C C . ALA A 1 131 ? 4.75 17.672 12.641 1 98.94 131 ALA A C 1
ATOM 1046 O O . ALA A 1 131 ? 4.539 16.625 13.25 1 98.94 131 ALA A O 1
ATOM 1047 N N . ARG A 1 132 ? 5.969 18.047 12.312 1 98.75 132 ARG A N 1
ATOM 1048 C CA . ARG A 1 132 ? 7.141 17.234 12.594 1 98.75 132 ARG A CA 1
ATOM 1049 C C . ARG A 1 132 ? 7.301 16.984 14.086 1 98.75 132 ARG A C 1
ATOM 1051 O O . ARG A 1 132 ? 7.613 15.883 14.516 1 98.75 132 ARG A O 1
ATOM 1058 N N . GLU A 1 133 ? 7.105 18.031 14.805 1 98.88 133 GLU A N 1
ATOM 1059 C CA . GLU A 1 133 ? 7.266 17.875 16.25 1 98.88 133 GLU A CA 1
ATOM 1060 C C . GLU A 1 133 ? 6.184 16.969 16.828 1 98.88 133 GLU A C 1
ATOM 1062 O O . GLU A 1 133 ? 6.457 16.156 17.719 1 98.88 133 GLU A O 1
ATOM 1067 N N . LEU A 1 134 ? 4.988 17.125 16.359 1 98.81 134 LEU A N 1
ATOM 1068 C CA . LEU A 1 134 ? 3.914 16.25 16.812 1 98.81 134 LEU A CA 1
ATOM 1069 C C . LEU A 1 134 ? 4.215 14.797 16.469 1 98.81 134 LEU A C 1
ATOM 1071 O O . LEU A 1 134 ? 4.043 13.906 17.297 1 98.81 134 LEU A O 1
ATOM 1075 N N . TRP A 1 135 ? 4.68 14.531 15.258 1 98.69 135 TRP A N 1
ATOM 1076 C CA . TRP A 1 135 ? 5.086 13.18 14.898 1 98.69 135 TRP A CA 1
ATOM 1077 C C . TRP A 1 135 ? 6.25 12.711 15.766 1 98.69 135 TRP A C 1
ATOM 1079 O O . TRP A 1 135 ? 6.281 11.555 16.203 1 98.69 135 TRP A O 1
ATOM 1089 N N . ALA A 1 136 ? 7.246 13.562 15.984 1 98.5 136 ALA A N 1
ATOM 1090 C CA . ALA A 1 136 ? 8.391 13.195 16.812 1 98.5 136 ALA A CA 1
ATOM 1091 C C . ALA A 1 136 ? 7.945 12.766 18.203 1 98.5 136 ALA A C 1
ATOM 1093 O O . ALA A 1 136 ? 8.43 11.766 18.734 1 98.5 1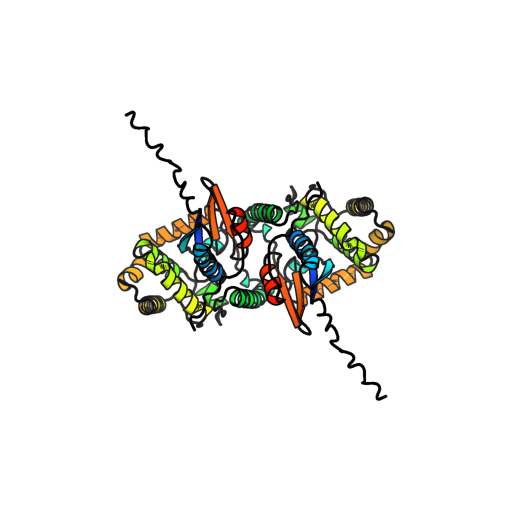36 ALA A O 1
ATOM 1094 N N . ARG A 1 137 ? 7.074 13.539 18.734 1 98.31 137 ARG A N 1
ATOM 1095 C CA . ARG A 1 137 ? 6.562 13.211 20.062 1 98.31 137 ARG A CA 1
ATOM 1096 C C . ARG A 1 137 ? 5.887 11.844 20.047 1 98.31 137 ARG A C 1
ATOM 1098 O O . ARG A 1 137 ? 6.234 10.969 20.859 1 98.31 137 ARG A O 1
ATOM 1105 N N . LEU A 1 138 ? 5.004 11.617 19.141 1 97.69 138 LEU A N 1
ATOM 1106 C CA . LEU A 1 138 ? 4.129 10.453 19.156 1 97.69 138 LEU A CA 1
ATOM 1107 C C . LEU A 1 138 ? 4.859 9.219 18.641 1 97.69 138 LEU A C 1
ATOM 1109 O O . LEU A 1 138 ? 4.73 8.133 19.219 1 97.69 138 LEU A O 1
ATOM 1113 N N . TRP A 1 139 ? 5.684 9.344 17.609 1 97 139 TRP A N 1
ATOM 1114 C CA . TRP A 1 139 ? 6.188 8.188 16.859 1 97 139 TRP A CA 1
ATOM 1115 C C . TRP A 1 139 ? 7.691 8.039 17.047 1 97 139 TRP A C 1
ATOM 1117 O O . TRP A 1 139 ? 8.32 7.199 16.406 1 97 139 TRP A O 1
ATOM 1127 N N . ALA A 1 140 ? 8.312 8.867 17.812 1 96.56 140 ALA A N 1
ATOM 1128 C CA . ALA A 1 140 ? 9.75 8.727 18.047 1 96.56 140 ALA A CA 1
ATOM 1129 C C . ALA A 1 140 ? 10.062 8.711 19.531 1 96.56 140 ALA A C 1
ATOM 1131 O O . ALA A 1 140 ? 10.883 7.914 20 1 96.56 140 ALA A O 1
ATOM 1132 N N . ARG A 1 141 ? 9.328 9.523 20.281 1 97.31 141 ARG A N 1
ATOM 1133 C CA . ARG A 1 141 ? 9.703 9.719 21.672 1 97.31 141 ARG A CA 1
ATOM 1134 C C . ARG A 1 141 ? 8.672 9.086 22.609 1 97.31 141 ARG A C 1
ATOM 1136 O O . ARG A 1 141 ? 8.805 9.164 23.828 1 97.31 141 ARG A O 1
ATOM 1143 N N . ASN A 1 142 ? 7.664 8.461 22.094 1 96.06 142 ASN A N 1
ATOM 1144 C CA . ASN A 1 142 ? 6.621 7.828 22.891 1 96.06 142 ASN A CA 1
ATOM 1145 C C . ASN A 1 142 ? 5.965 8.828 23.844 1 96.06 142 ASN A C 1
ATOM 1147 O O . ASN A 1 142 ? 5.762 8.523 25.016 1 96.06 142 ASN A O 1
ATOM 1151 N N . GLU A 1 143 ? 5.73 10.031 23.344 1 97.38 143 GLU A N 1
ATOM 1152 C CA . GLU A 1 143 ? 5.031 11.078 24.078 1 97.38 143 GLU A CA 1
ATOM 1153 C C . GLU A 1 143 ? 3.633 11.312 23.516 1 97.38 143 GLU A C 1
ATOM 1155 O O . GLU A 1 143 ? 3.363 10.992 22.359 1 97.38 143 GLU A O 1
ATOM 1160 N N . THR A 1 144 ? 2.758 11.875 24.375 1 97.56 144 THR A N 1
ATOM 1161 C CA . THR A 1 144 ? 1.386 12.125 23.953 1 97.56 144 THR A CA 1
ATOM 1162 C C . THR A 1 144 ? 1.292 13.445 23.188 1 97.56 144 THR A C 1
ATOM 1164 O O . THR A 1 144 ? 2.217 14.258 23.234 1 97.56 144 THR A O 1
ATOM 1167 N N . ILE A 1 145 ? 0.157 13.625 22.484 1 98.44 145 ILE A N 1
ATOM 1168 C CA . ILE A 1 145 ? -0.031 14.844 21.703 1 98.44 145 ILE A CA 1
ATOM 1169 C C . ILE A 1 145 ? -1.447 15.375 21.906 1 98.44 145 ILE A C 1
ATOM 1171 O O . ILE A 1 145 ? -1.841 16.359 21.281 1 98.44 145 ILE A O 1
ATOM 1175 N N . HIS A 1 146 ? -2.266 14.82 22.797 1 97.88 146 HIS A N 1
ATOM 1176 C CA . HIS A 1 146 ? -3.711 15.016 22.734 1 97.88 146 HIS A CA 1
ATOM 1177 C C . HIS A 1 146 ? -4.188 15.992 23.797 1 97.88 146 HIS A C 1
ATOM 1179 O O . HIS A 1 146 ? -5.367 16.359 23.828 1 97.88 146 HIS A O 1
ATOM 1185 N N . THR A 1 147 ? -3.336 16.484 24.703 1 98.12 147 THR A N 1
ATOM 1186 C CA . THR A 1 147 ? -3.738 17.438 25.734 1 98.12 147 THR A CA 1
ATOM 1187 C C . THR A 1 147 ? -3.248 18.844 25.406 1 98.12 147 THR A C 1
ATOM 1189 O O . THR A 1 147 ? -2.322 19.016 24.625 1 98.12 147 THR A O 1
ATOM 1192 N N . VAL A 1 148 ? -3.889 19.797 26.047 1 98.44 148 VAL A N 1
ATOM 1193 C CA . VAL A 1 148 ? -3.465 21.188 25.875 1 98.44 148 VAL A CA 1
ATOM 1194 C C . VAL A 1 148 ? -2.008 21.328 26.312 1 98.44 148 VAL A C 1
ATOM 1196 O O . VAL A 1 148 ? -1.243 22.078 25.688 1 98.44 148 VAL A O 1
ATOM 1199 N N . ASP A 1 149 ? -1.631 20.641 27.328 1 98.56 149 ASP A N 1
ATOM 1200 C CA . ASP A 1 149 ? -0.246 20.688 27.797 1 98.56 149 ASP A CA 1
ATOM 1201 C C . ASP A 1 149 ? 0.702 20.125 26.734 1 98.56 149 ASP A C 1
ATOM 1203 O O . ASP A 1 149 ? 1.792 20.672 26.531 1 98.56 149 ASP A O 1
ATOM 1207 N N . ASP A 1 150 ? 0.328 19.078 26.094 1 98.75 150 ASP A N 1
ATOM 1208 C CA . ASP A 1 150 ? 1.12 18.547 25 1 98.75 150 ASP A CA 1
ATOM 1209 C C . ASP A 1 150 ? 1.33 19.594 23.906 1 98.75 150 ASP A C 1
ATOM 1211 O O . ASP A 1 150 ? 2.447 19.781 23.422 1 98.75 150 ASP A O 1
ATOM 1215 N N . ILE A 1 151 ? 0.255 20.297 23.547 1 98.81 151 ILE A N 1
ATOM 1216 C CA . ILE A 1 151 ? 0.282 21.281 22.484 1 98.81 151 ILE A CA 1
ATOM 1217 C C . ILE A 1 151 ? 1.179 22.453 22.891 1 98.81 151 ILE A C 1
ATOM 1219 O O . ILE A 1 151 ? 1.93 22.984 22.062 1 98.81 151 ILE A O 1
ATOM 1223 N N . LYS A 1 152 ? 1.08 22.828 24.125 1 98.75 152 LYS A N 1
ATOM 1224 C CA . LYS A 1 152 ? 1.936 23.906 24.641 1 98.75 152 LYS A CA 1
ATOM 1225 C C . LYS A 1 152 ? 3.41 23.531 24.5 1 98.75 152 LYS A C 1
ATOM 1227 O O . LYS A 1 152 ? 4.234 24.375 24.125 1 98.75 152 LYS A O 1
ATOM 1232 N N . GLN A 1 153 ? 3.73 22.328 24.781 1 98.81 153 GLN A N 1
ATOM 1233 C CA . GLN A 1 153 ? 5.113 21.875 24.688 1 98.81 153 GLN A CA 1
ATOM 1234 C C . GLN A 1 153 ? 5.59 21.891 23.234 1 98.81 153 GLN A C 1
ATOM 1236 O O . GLN A 1 153 ? 6.742 22.234 22.953 1 98.81 153 GLN A O 1
ATOM 1241 N N . VAL A 1 154 ? 4.734 21.531 22.328 1 98.88 154 VAL A N 1
ATOM 1242 C CA . VAL A 1 154 ? 5.062 21.594 20.906 1 98.88 154 VAL A CA 1
ATOM 1243 C C . VAL A 1 154 ? 5.344 23.047 20.5 1 98.88 154 VAL A C 1
ATOM 1245 O O . VAL A 1 154 ? 6.34 23.328 19.844 1 98.88 154 VAL A O 1
ATOM 1248 N N . ALA A 1 155 ? 4.465 23.969 20.938 1 98.88 155 ALA A N 1
ATOM 1249 C CA . ALA A 1 155 ? 4.598 25.375 20.594 1 98.88 155 ALA A CA 1
ATOM 1250 C C . ALA A 1 155 ? 5.926 25.938 21.094 1 98.88 155 ALA A C 1
ATOM 1252 O O . ALA A 1 155 ? 6.598 26.688 20.375 1 98.88 155 ALA A O 1
ATOM 1253 N N . VAL A 1 156 ? 6.301 25.516 22.297 1 98.75 156 VAL A N 1
ATOM 1254 C CA . VAL A 1 156 ? 7.559 25.969 22.891 1 98.75 156 VAL A CA 1
ATOM 1255 C C . VAL A 1 156 ? 8.734 25.422 22.094 1 98.75 156 VAL A C 1
ATOM 1257 O O . VAL A 1 156 ? 9.664 26.156 21.75 1 98.75 156 VAL A O 1
ATOM 1260 N N . LYS A 1 157 ? 8.672 24.172 21.781 1 98.75 157 LYS A N 1
ATOM 1261 C CA . LYS A 1 157 ? 9.766 23.5 21.094 1 98.75 157 LYS A CA 1
ATOM 1262 C C . LYS A 1 157 ? 10.062 24.156 19.75 1 98.75 157 LYS A C 1
ATOM 1264 O O . LYS A 1 157 ? 11.219 24.266 19.344 1 98.75 157 LYS A O 1
ATOM 1269 N N . ILE A 1 158 ? 9.039 24.656 19.062 1 98.62 158 ILE A N 1
ATOM 1270 C CA . ILE A 1 158 ? 9.25 25.156 17.719 1 98.62 158 ILE A CA 1
ATOM 1271 C C . ILE A 1 158 ? 9.297 26.688 17.734 1 98.62 158 ILE A C 1
ATOM 1273 O O . ILE A 1 158 ? 9.32 27.328 16.672 1 98.62 158 ILE A O 1
ATOM 1277 N N . SER A 1 159 ? 9.258 27.297 18.875 1 98.62 159 SER A N 1
ATOM 1278 C CA . SER A 1 159 ? 9.273 28.75 19.047 1 98.62 159 SER A CA 1
ATOM 1279 C C . SER A 1 159 ? 8.141 29.406 18.25 1 98.62 159 SER A C 1
ATOM 1281 O O . SER A 1 159 ? 8.375 30.359 17.5 1 98.62 159 SER A O 1
ATOM 1283 N N . LEU A 1 160 ? 6.949 28.891 18.438 1 98.69 160 LEU A N 1
ATOM 1284 C CA . LEU A 1 160 ? 5.773 29.391 17.719 1 98.69 160 LEU A CA 1
ATOM 1285 C C . LEU A 1 160 ? 5.355 30.75 18.25 1 98.69 160 LEU A C 1
ATOM 1287 O O . LEU A 1 160 ? 5.039 30.891 19.438 1 98.69 160 LEU A O 1
ATOM 1291 N N . PRO A 1 161 ? 5.398 31.703 17.391 1 98.19 161 PRO A N 1
ATOM 1292 C CA . PRO A 1 161 ? 4.879 33 17.844 1 98.19 161 PRO A CA 1
ATOM 1293 C C . PRO A 1 161 ? 3.377 32.969 18.109 1 98.19 161 PRO A C 1
ATOM 1295 O O . PRO A 1 161 ? 2.645 32.219 17.469 1 98.19 161 PRO A O 1
ATOM 1298 N N . ASN A 1 162 ? 2.908 33.75 19.062 1 96.62 162 ASN A N 1
ATOM 1299 C CA . ASN A 1 162 ? 1.496 33.875 19.406 1 96.62 162 ASN A CA 1
ATOM 1300 C C . ASN A 1 162 ? 0.886 32.5 19.75 1 96.62 162 ASN A C 1
ATOM 1302 O O . ASN A 1 162 ? -0.258 32.219 19.375 1 96.62 162 ASN A O 1
ATOM 1306 N N . ALA A 1 163 ? 1.653 31.672 20.391 1 98.12 163 ALA A N 1
ATOM 1307 C CA . ALA A 1 163 ? 1.265 30.297 20.688 1 98.12 163 ALA A CA 1
ATOM 1308 C C . ALA A 1 163 ? -0.031 30.25 21.5 1 98.12 163 ALA A C 1
ATOM 1310 O O . ALA A 1 163 ? -0.926 29.453 21.203 1 98.12 163 ALA A O 1
ATOM 1311 N N . GLU A 1 164 ? -0.184 31.031 22.469 1 97.5 164 GLU A N 1
ATOM 1312 C CA . GLU A 1 164 ? -1.358 31.031 23.328 1 97.5 164 GLU A CA 1
ATOM 1313 C C . GLU A 1 164 ? -2.631 31.312 22.531 1 97.5 164 GLU A C 1
ATOM 1315 O O . GLU A 1 164 ? -3.656 30.656 22.75 1 97.5 164 GLU A O 1
ATOM 1320 N N . ASP A 1 165 ? -2.539 32.25 21.656 1 97.88 165 ASP A N 1
ATOM 1321 C CA . ASP A 1 165 ? -3.686 32.594 20.828 1 97.88 165 ASP A CA 1
ATOM 1322 C C . ASP A 1 165 ? -4.051 31.438 19.891 1 97.88 165 ASP A C 1
ATOM 1324 O O . ASP A 1 165 ? -5.23 31.156 19.688 1 97.88 165 ASP A O 1
ATOM 1328 N N . LEU A 1 166 ? -3.068 30.859 19.344 1 98.38 166 LEU A N 1
ATOM 1329 C CA . LEU A 1 166 ? -3.295 29.75 18.422 1 98.38 166 LEU A CA 1
ATOM 1330 C C . LEU A 1 166 ? -3.883 28.547 19.156 1 98.38 166 LEU A C 1
ATOM 1332 O O . LEU A 1 166 ? -4.773 27.875 18.625 1 98.38 166 LEU A O 1
ATOM 1336 N N . ILE A 1 167 ? -3.434 28.25 20.344 1 98.44 167 ILE A N 1
ATOM 1337 C CA . ILE A 1 167 ? -3.947 27.156 21.156 1 98.44 167 ILE A CA 1
ATOM 1338 C C . ILE A 1 167 ? -5.402 27.422 21.516 1 98.44 167 ILE A C 1
ATOM 1340 O O . ILE A 1 167 ? -6.254 26.531 21.406 1 98.44 167 ILE A O 1
ATOM 1344 N N . ALA A 1 168 ? -5.688 28.641 21.891 1 97.75 168 ALA A N 1
ATOM 1345 C CA . ALA A 1 168 ? -7.066 29.016 22.203 1 97.75 168 ALA A CA 1
ATOM 1346 C C . ALA A 1 168 ? -7.957 28.891 20.969 1 97.75 168 ALA A C 1
ATOM 1348 O O . ALA A 1 168 ? -9.102 28.438 21.062 1 97.75 168 ALA A O 1
ATOM 1349 N N . ALA A 1 169 ? -7.438 29.297 19.844 1 98.06 169 ALA A N 1
ATOM 1350 C CA . ALA A 1 169 ? -8.188 29.297 18.578 1 98.06 169 ALA A CA 1
ATOM 1351 C C . ALA A 1 169 ? -8.516 27.859 18.156 1 98.06 169 ALA A C 1
ATOM 1353 O O . ALA A 1 169 ? -9.484 27.641 17.422 1 98.06 169 ALA A O 1
ATOM 1354 N N . SER A 1 170 ? -7.75 26.922 18.594 1 98.12 170 SER A N 1
ATOM 1355 C CA . SER A 1 170 ? -7.895 25.531 18.172 1 98.12 170 SER A CA 1
ATOM 1356 C C . SER A 1 170 ? -9.289 25 18.484 1 98.12 170 SER A C 1
ATOM 1358 O O . SER A 1 170 ? -9.781 24.094 17.797 1 98.12 170 SER A O 1
ATOM 1360 N N . ASN A 1 171 ? -9.992 25.609 19.438 1 96.62 171 ASN A N 1
ATOM 1361 C CA . ASN A 1 171 ? -11.328 25.141 19.812 1 96.62 171 ASN A CA 1
ATOM 1362 C C . ASN A 1 171 ? -12.398 26.141 19.375 1 96.62 171 ASN A C 1
ATOM 1364 O O . ASN A 1 171 ? -13.555 26.031 19.781 1 96.62 171 ASN A O 1
ATOM 1368 N N . SER A 1 172 ? -12.023 27.062 18.547 1 98.38 172 SER A N 1
ATOM 1369 C CA . SER A 1 172 ? -12.977 28.031 18.031 1 98.38 172 SER A CA 1
ATOM 1370 C C . SER A 1 172 ? -13.867 27.422 16.938 1 98.38 172 SER A C 1
ATOM 1372 O O . SER A 1 172 ? -13.508 26.406 16.344 1 98.38 172 SER A O 1
ATOM 1374 N N . THR A 1 173 ? -14.984 28.047 16.688 1 98.5 173 THR A N 1
ATOM 1375 C CA . THR A 1 173 ? -15.914 27.625 15.656 1 98.5 173 THR A CA 1
ATOM 1376 C C . THR A 1 173 ? -15.25 27.672 14.281 1 98.5 173 THR A C 1
ATOM 1378 O O . THR A 1 173 ? -15.453 26.781 13.453 1 98.5 173 THR A O 1
ATOM 1381 N N . LEU A 1 174 ? -14.461 28.672 14.062 1 98.56 174 LEU A N 1
ATOM 1382 C CA . LEU A 1 174 ? -13.789 28.828 12.781 1 98.56 174 LEU A CA 1
ATOM 1383 C C . LEU A 1 174 ? -12.898 27.625 12.477 1 98.56 174 LEU A C 1
ATOM 1385 O O . LEU A 1 174 ? -12.945 27.062 11.383 1 98.56 174 LEU A O 1
ATOM 1389 N N . ILE A 1 175 ? -12.102 27.234 13.461 1 98.81 175 ILE A N 1
ATOM 1390 C CA . ILE A 1 175 ? -11.156 26.141 13.266 1 98.81 175 ILE A CA 1
ATOM 1391 C C . ILE A 1 175 ? -11.914 24.828 13.125 1 98.81 175 ILE A C 1
ATOM 1393 O O . ILE A 1 175 ? -11.609 24.016 12.25 1 98.81 175 ILE A O 1
ATOM 1397 N N . LYS A 1 176 ? -12.93 24.625 13.984 1 98.69 176 LYS A N 1
ATOM 1398 C CA . LYS A 1 176 ? -13.742 23.406 13.906 1 98.69 176 LYS A CA 1
ATOM 1399 C C . LYS A 1 176 ? -14.406 23.281 12.539 1 98.69 176 LYS A C 1
ATOM 1401 O O . LYS A 1 176 ? -14.375 22.203 11.93 1 98.69 176 LYS A O 1
ATOM 1406 N N . GLU A 1 177 ? -14.938 24.328 12.031 1 98.75 177 GLU A N 1
ATOM 1407 C CA . GLU A 1 177 ? -15.625 24.312 10.742 1 98.75 177 GLU A CA 1
ATOM 1408 C C . GLU A 1 177 ? -14.641 24.141 9.594 1 98.75 177 GLU A C 1
ATOM 1410 O O . GLU A 1 177 ? -14.953 23.5 8.594 1 98.75 177 GLU A O 1
ATOM 1415 N N . THR A 1 178 ? -13.453 24.75 9.719 1 98.88 178 THR A N 1
ATOM 1416 C CA . THR A 1 178 ? -12.422 24.594 8.703 1 98.88 178 THR A CA 1
ATOM 1417 C C . THR A 1 178 ? -11.992 23.125 8.609 1 98.88 178 THR A C 1
ATOM 1419 O O . THR A 1 178 ? -11.891 22.578 7.508 1 98.88 178 THR A O 1
ATOM 1422 N N . LEU A 1 179 ? -11.742 22.562 9.742 1 98.81 179 LEU A N 1
ATOM 1423 C CA . LEU A 1 179 ? -11.352 21.156 9.773 1 98.81 179 LEU A CA 1
ATOM 1424 C C . LEU A 1 179 ? -12.445 20.266 9.18 1 98.81 179 LEU A C 1
ATOM 1426 O O . LEU A 1 179 ? -12.164 19.344 8.406 1 98.81 179 LEU A O 1
ATOM 1430 N N . LYS A 1 180 ? -13.688 20.531 9.508 1 98.69 180 LYS A N 1
ATOM 1431 C CA . LYS A 1 180 ? -14.828 19.797 8.961 1 98.69 180 LYS A CA 1
ATOM 1432 C C . LYS A 1 180 ? -14.906 19.953 7.445 1 98.69 180 LYS A C 1
ATOM 1434 O O . LYS A 1 180 ? -15.172 19 6.727 1 98.69 180 LYS A O 1
ATOM 1439 N N . LYS A 1 181 ? -14.711 21.156 6.98 1 98.88 181 LYS A N 1
ATOM 1440 C CA . LYS A 1 181 ? -14.734 21.422 5.543 1 98.88 181 LYS A CA 1
ATOM 1441 C C . LYS A 1 181 ? -13.641 20.641 4.816 1 98.88 181 LYS A C 1
ATOM 1443 O O . LYS A 1 181 ? -13.875 20.109 3.73 1 98.88 181 LYS A O 1
ATOM 1448 N N . ARG A 1 182 ? -12.469 20.625 5.395 1 98.88 182 ARG A N 1
ATOM 1449 C CA . ARG A 1 182 ? -11.367 19.859 4.816 1 98.88 182 ARG A CA 1
ATOM 1450 C C . ARG A 1 182 ? -11.711 18.375 4.746 1 98.88 182 ARG A C 1
ATOM 1452 O O . ARG A 1 182 ? -11.477 17.734 3.721 1 98.88 182 ARG A O 1
ATOM 1459 N N . ASN A 1 183 ? -12.305 17.875 5.852 1 98.94 183 ASN A N 1
ATOM 1460 C CA . ASN A 1 183 ? -12.719 16.484 5.855 1 98.94 183 ASN A CA 1
ATOM 1461 C C . ASN A 1 183 ? -13.766 16.203 4.781 1 98.94 183 ASN A C 1
ATOM 1463 O O . ASN A 1 183 ? -13.672 15.227 4.051 1 98.94 183 ASN A O 1
ATOM 1467 N N . ASN A 1 184 ? -14.727 17.094 4.699 1 98.81 184 ASN A N 1
ATOM 1468 C CA . ASN A 1 184 ? -15.789 16.922 3.715 1 98.81 184 ASN A CA 1
ATOM 1469 C C . ASN A 1 184 ? -15.25 16.938 2.289 1 98.81 184 ASN A C 1
ATOM 1471 O O . ASN A 1 184 ? -15.688 16.156 1.444 1 98.81 184 ASN A O 1
ATOM 1475 N N . MET A 1 185 ? -14.312 17.812 2.047 1 98.75 185 MET A N 1
ATOM 1476 C CA . MET A 1 185 ? -13.703 17.875 0.722 1 98.75 185 MET A CA 1
ATOM 1477 C C . MET A 1 185 ? -12.984 16.578 0.387 1 98.75 185 MET A C 1
ATOM 1479 O O . MET A 1 185 ? -13.156 16.031 -0.705 1 98.75 185 MET A O 1
ATOM 1483 N N . ALA A 1 186 ? -12.188 16.078 1.299 1 98.88 186 ALA A N 1
ATOM 1484 C CA . ALA A 1 186 ? -11.484 14.812 1.089 1 98.88 186 ALA A CA 1
ATOM 1485 C C . ALA A 1 186 ? -12.461 13.672 0.859 1 98.88 186 ALA A C 1
ATOM 1487 O O . ALA A 1 186 ? -12.242 12.828 -0.016 1 98.88 186 ALA A O 1
ATOM 1488 N N . LEU A 1 187 ? -13.539 13.641 1.652 1 98.75 187 LEU A N 1
ATOM 1489 C CA . LEU A 1 187 ? -14.547 12.594 1.516 1 98.75 187 LEU A CA 1
ATOM 1490 C C . LEU A 1 187 ? -15.203 12.648 0.139 1 98.75 187 LEU A C 1
ATOM 1492 O O . LEU A 1 187 ? -15.461 11.609 -0.474 1 98.75 187 LEU A O 1
ATOM 1496 N N . GLN A 1 188 ? -15.461 13.852 -0.337 1 98.19 188 GLN A N 1
ATOM 1497 C CA . GLN A 1 188 ? -16.047 14.023 -1.663 1 98.19 188 GLN A CA 1
ATOM 1498 C C . GLN A 1 188 ? -15.102 13.508 -2.748 1 98.19 188 GLN A C 1
ATOM 1500 O O . GLN A 1 188 ? -15.547 13.039 -3.795 1 98.19 188 GLN A O 1
ATOM 1505 N N . GLN A 1 189 ? -13.828 13.539 -2.457 1 98.19 189 GLN A N 1
ATOM 1506 C CA . GLN A 1 189 ? -12.82 13.047 -3.381 1 98.19 189 GLN A CA 1
ATOM 1507 C C . GLN A 1 189 ? -12.703 11.523 -3.309 1 98.19 189 GLN A C 1
ATOM 1509 O O . GLN A 1 189 ? -11.984 10.914 -4.102 1 98.19 189 GLN A O 1
ATOM 1514 N N . GLY A 1 190 ? -13.367 10.898 -2.334 1 98.06 190 GLY A N 1
ATOM 1515 C CA . GLY A 1 190 ? -13.328 9.453 -2.164 1 98.06 190 GLY A CA 1
ATOM 1516 C C . GLY A 1 190 ? -12.375 9.008 -1.07 1 98.06 190 GLY A C 1
ATOM 1517 O O . GLY A 1 190 ? -12.039 7.828 -0.976 1 98.06 190 GLY A O 1
ATOM 1518 N N . CYS A 1 191 ? -11.984 9.859 -0.199 1 98.62 191 CYS A N 1
ATOM 1519 C CA . CYS A 1 191 ? -10.977 9.609 0.825 1 98.62 191 CYS A CA 1
ATOM 1520 C C . CYS A 1 191 ? -11.5 8.641 1.879 1 98.62 191 CYS A C 1
ATOM 1522 O O . CYS A 1 191 ? -12.656 8.734 2.297 1 98.62 191 CYS A O 1
ATOM 1524 N N . PHE A 1 192 ? -10.633 7.742 2.33 1 98.19 192 PHE A N 1
ATOM 1525 C CA . PHE A 1 192 ? -11.016 6.773 3.352 1 98.19 192 PHE A CA 1
ATOM 1526 C C . PHE A 1 192 ? -9.891 6.566 4.355 1 98.19 192 PHE A C 1
ATOM 1528 O O . PHE A 1 192 ? -10.008 5.75 5.27 1 98.19 192 PHE A O 1
ATOM 1535 N N . GLY A 1 193 ? -8.828 7.242 4.184 1 97.69 193 GLY A N 1
ATOM 1536 C CA . GLY A 1 193 ? -7.668 7.078 5.051 1 97.69 193 GLY A CA 1
ATOM 1537 C C . GLY A 1 193 ? -6.605 8.141 4.828 1 97.69 193 GLY A C 1
ATOM 1538 O O . GLY A 1 193 ? -6.824 9.102 4.09 1 97.69 193 GLY A O 1
ATOM 1539 N N . ALA A 1 194 ? -5.453 8.016 5.477 1 98.31 194 ALA A N 1
ATOM 1540 C CA . ALA A 1 194 ? -4.348 8.969 5.395 1 98.31 194 ALA A CA 1
ATOM 1541 C C . ALA A 1 194 ? -3.021 8.25 5.156 1 98.31 194 ALA A C 1
ATOM 1543 O O . ALA A 1 194 ? -2.822 7.129 5.629 1 98.31 194 ALA A O 1
ATOM 1544 N N . PRO A 1 195 ? -2.195 8.859 4.426 1 98.81 195 PRO A N 1
ATOM 1545 C CA . PRO A 1 195 ? -2.32 10.156 3.752 1 98.81 195 PRO A CA 1
ATOM 1546 C C . PRO A 1 195 ? -3.195 10.086 2.504 1 98.81 195 PRO A C 1
ATOM 1548 O O . PRO A 1 195 ? -3.381 9.016 1.931 1 98.81 195 PRO A O 1
ATOM 1551 N N . TRP A 1 196 ? -3.82 11.125 2.223 1 98.94 196 TRP A N 1
ATOM 1552 C CA . TRP A 1 196 ? -4.551 11.328 0.977 1 98.94 196 TRP A CA 1
ATOM 1553 C C . TRP A 1 196 ? -3.889 12.406 0.129 1 98.94 196 TRP A C 1
ATOM 1555 O O . TRP A 1 196 ? -3.725 13.547 0.578 1 98.94 196 TRP A O 1
ATOM 1565 N N . ILE A 1 197 ? -3.42 12.031 -1.046 1 98.94 197 ILE A N 1
ATOM 1566 C CA . ILE A 1 197 ? -2.621 12.906 -1.901 1 98.94 197 ILE A CA 1
ATOM 1567 C C . ILE A 1 197 ? -3.408 13.25 -3.162 1 98.94 197 ILE A C 1
ATOM 1569 O O . ILE A 1 197 ? -3.828 12.359 -3.904 1 98.94 197 ILE A O 1
ATOM 1573 N N . VAL A 1 198 ? -3.627 14.477 -3.377 1 98.81 198 VAL A N 1
ATOM 1574 C CA . VAL A 1 198 ? -4.379 14.945 -4.539 1 98.81 198 VAL A CA 1
ATOM 1575 C C . VAL A 1 198 ? -3.443 15.68 -5.496 1 98.81 198 VAL A C 1
ATOM 1577 O O . VAL A 1 198 ? -2.883 16.719 -5.148 1 98.81 198 VAL A O 1
ATOM 1580 N N . VAL A 1 199 ? -3.246 15.148 -6.664 1 98.62 199 VAL A N 1
ATOM 1581 C CA . VAL A 1 199 ? -2.451 15.773 -7.715 1 98.62 199 VAL A CA 1
ATOM 1582 C C . VAL A 1 199 ? -3.363 16.562 -8.656 1 98.62 199 VAL A C 1
ATOM 1584 O O . VAL A 1 199 ? -4.285 15.992 -9.25 1 98.62 199 VAL A O 1
ATOM 1587 N N . HIS A 1 200 ? -3.092 17.812 -8.727 1 97.44 200 HIS A N 1
ATOM 1588 C CA . HIS A 1 200 ? -3.896 18.656 -9.609 1 97.44 200 HIS A CA 1
ATOM 1589 C C . HIS A 1 200 ? -3.33 18.672 -11.023 1 97.44 200 HIS A C 1
ATOM 1591 O O . HIS A 1 200 ? -2.152 18.969 -11.219 1 97.44 200 HIS A O 1
ATOM 1597 N N . LYS A 1 201 ? -4.156 18.25 -11.938 1 90.88 201 LYS A N 1
ATOM 1598 C CA . LYS A 1 201 ? -3.842 18.266 -13.367 1 90.88 201 LYS A CA 1
ATOM 1599 C C . LYS A 1 201 ? -4.832 19.125 -14.141 1 90.88 201 LYS A C 1
ATOM 1601 O O . LYS A 1 201 ? -5.809 18.609 -14.695 1 90.88 201 LYS A O 1
ATOM 1606 N N . GLY A 1 202 ? -4.488 20.344 -14.312 1 86.94 202 GLY A N 1
ATOM 1607 C CA . GLY A 1 202 ? -5.461 21.234 -14.922 1 86.94 202 GLY A CA 1
ATOM 1608 C C . GLY A 1 202 ? -6.777 21.281 -14.164 1 86.94 202 GLY A C 1
ATOM 1609 O O . GLY A 1 202 ? -6.801 21.562 -12.961 1 86.94 202 GLY A O 1
ATOM 1610 N N . GLU A 1 203 ? -7.84 20.859 -14.836 1 89.62 203 GLU A N 1
ATOM 1611 C CA . GLU A 1 203 ? -9.164 20.891 -14.234 1 89.62 203 GLU A CA 1
ATOM 1612 C C . GLU A 1 203 ? -9.5 19.562 -13.555 1 89.62 203 GLU A C 1
ATOM 1614 O O . GLU A 1 203 ? -10.539 19.438 -12.898 1 89.62 203 GLU A O 1
ATOM 1619 N N . HIS A 1 204 ? -8.617 18.688 -13.625 1 92.62 204 HIS A N 1
ATOM 1620 C CA . HIS A 1 204 ? -8.852 17.375 -13.055 1 92.62 204 HIS A CA 1
ATOM 1621 C C . HIS A 1 204 ? -7.922 17.109 -11.875 1 92.62 204 HIS A C 1
ATOM 1623 O O . HIS A 1 204 ? -6.973 17.859 -11.648 1 92.62 204 HIS A O 1
ATOM 1629 N N . GLU A 1 205 ? -8.336 16.234 -11.078 1 96.75 205 GLU A N 1
ATOM 1630 C CA . GLU A 1 205 ? -7.508 15.789 -9.953 1 96.75 205 GLU A CA 1
ATOM 1631 C C . GLU A 1 205 ? -7.355 14.273 -9.93 1 96.75 205 GLU A C 1
ATOM 1633 O O . GLU A 1 205 ? -8.25 13.547 -10.375 1 96.75 205 GLU A O 1
ATOM 1638 N N . GLU A 1 206 ? -6.242 13.844 -9.586 1 97.94 206 GLU A N 1
ATOM 1639 C CA . GLU A 1 206 ? -5.977 12.438 -9.289 1 97.94 206 GLU A CA 1
ATOM 1640 C C . GLU A 1 206 ? -5.629 12.234 -7.82 1 97.94 206 GLU A C 1
ATOM 1642 O O . GLU A 1 206 ? -4.75 12.914 -7.285 1 97.94 206 GLU A O 1
ATOM 1647 N N . CYS A 1 207 ? -6.352 11.32 -7.195 1 98.62 207 CYS A N 1
ATOM 1648 C CA . CYS A 1 207 ? -6.18 11.109 -5.762 1 98.62 207 CYS A CA 1
ATOM 1649 C C . CYS A 1 207 ? -5.465 9.789 -5.492 1 98.62 207 CYS A C 1
ATOM 1651 O O . CYS A 1 207 ? -5.758 8.773 -6.129 1 98.62 207 CYS A O 1
ATOM 1653 N N . PHE A 1 208 ? -4.523 9.82 -4.629 1 98.81 208 PHE A N 1
ATOM 1654 C CA . PHE A 1 208 ? -3.758 8.656 -4.207 1 98.81 208 PHE A CA 1
ATOM 1655 C C . PHE A 1 208 ? -3.898 8.422 -2.709 1 98.81 208 PHE A C 1
ATOM 1657 O O . PHE A 1 208 ? -3.814 9.367 -1.921 1 98.81 208 PHE A O 1
ATOM 1664 N N . PHE A 1 209 ? -4.133 7.23 -2.336 1 98.5 209 PHE A N 1
ATOM 1665 C CA . PHE A 1 209 ? -4.117 6.828 -0.934 1 98.5 209 PHE A CA 1
ATOM 1666 C C . PHE A 1 209 ? -2.779 6.199 -0.567 1 98.5 209 PHE A C 1
ATOM 1668 O O . PHE A 1 209 ? -2.285 5.32 -1.277 1 98.5 209 PHE A O 1
ATOM 1675 N N . GLY A 1 210 ? -2.248 6.664 0.593 1 97.81 210 GLY A N 1
ATOM 1676 C CA . GLY A 1 210 ? -1.04 6.047 1.113 1 97.81 210 GLY A CA 1
ATOM 1677 C C . GLY A 1 210 ? 0.232 6.715 0.626 1 97.81 210 GLY A C 1
ATOM 1678 O O . GLY A 1 210 ? 0.187 7.586 -0.244 1 97.81 210 GLY A O 1
ATOM 1679 N N . SER A 1 211 ? 1.354 6.34 1.197 1 98.44 211 SER A N 1
ATOM 1680 C CA . SER A 1 211 ? 2.666 6.871 0.842 1 98.44 211 SER A CA 1
ATOM 1681 C C . SER A 1 211 ? 3.424 5.91 -0.068 1 98.44 211 SER A C 1
ATOM 1683 O O . SER A 1 211 ? 4.625 6.074 -0.29 1 98.44 211 SER A O 1
ATOM 1685 N N . ASP A 1 212 ? 2.748 4.922 -0.626 1 98 212 ASP A N 1
ATOM 1686 C CA . ASP A 1 212 ? 3.395 3.836 -1.358 1 98 212 ASP A CA 1
ATOM 1687 C C . ASP A 1 212 ? 3.16 3.975 -2.861 1 98 212 ASP A C 1
ATOM 1689 O O . ASP A 1 212 ? 3.379 3.025 -3.619 1 98 212 ASP A O 1
ATOM 1693 N N . ARG A 1 213 ? 2.648 5.156 -3.316 1 98.25 213 ARG A N 1
ATOM 1694 C CA . ARG A 1 213 ? 2.391 5.371 -4.738 1 98.25 213 ARG A CA 1
ATOM 1695 C C . ARG A 1 213 ? 3.217 6.535 -5.273 1 98.25 213 ARG A C 1
ATOM 1697 O O . ARG A 1 213 ? 2.875 7.121 -6.301 1 98.25 213 ARG A O 1
ATOM 1704 N N . ILE A 1 214 ? 4.281 6.887 -4.598 1 98.19 214 ILE A N 1
ATOM 1705 C CA . ILE A 1 214 ? 5.082 8.039 -4.988 1 98.19 214 ILE A CA 1
ATOM 1706 C C . ILE A 1 214 ? 5.66 7.82 -6.383 1 98.19 214 ILE A C 1
ATOM 1708 O O . ILE A 1 214 ? 5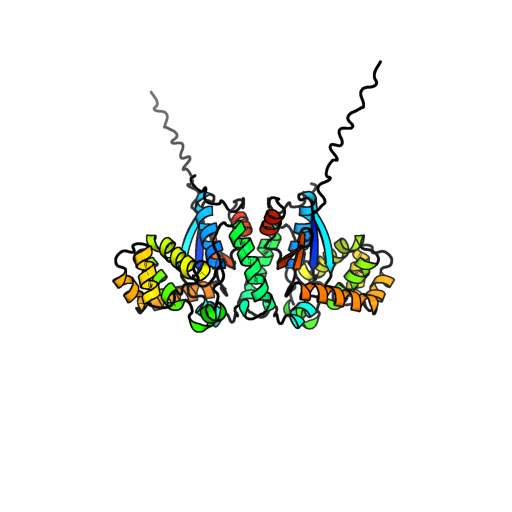.773 8.766 -7.172 1 98.19 214 ILE A O 1
ATOM 1712 N N . HIS A 1 215 ? 6.051 6.582 -6.781 1 97.94 215 HIS A N 1
ATOM 1713 C CA . HIS A 1 215 ? 6.562 6.285 -8.117 1 97.94 215 HIS A CA 1
ATOM 1714 C C . HIS A 1 215 ?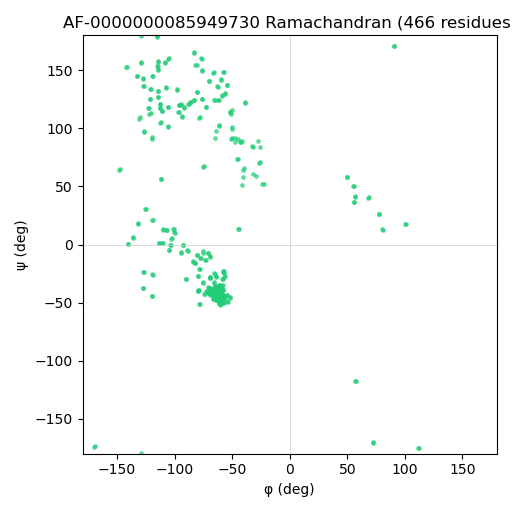 5.488 6.484 -9.18 1 97.94 215 HIS A C 1
ATOM 1716 O O . HIS A 1 215 ? 5.781 6.918 -10.289 1 97.94 215 HIS A O 1
ATOM 1722 N N . LEU A 1 216 ? 4.219 6.215 -8.82 1 98.38 216 LEU A N 1
ATOM 1723 C CA . LEU A 1 216 ? 3.125 6.445 -9.758 1 98.38 216 LEU A CA 1
ATOM 1724 C C . LEU A 1 216 ? 2.869 7.938 -9.938 1 98.38 216 LEU A C 1
ATOM 1726 O O . LEU A 1 216 ? 2.557 8.391 -11.039 1 98.38 216 LEU A O 1
ATOM 1730 N N . ILE A 1 217 ? 2.963 8.648 -8.812 1 98.44 217 ILE A N 1
ATOM 1731 C CA . ILE A 1 217 ? 2.828 10.102 -8.891 1 98.44 217 ILE A CA 1
ATOM 1732 C C . ILE A 1 217 ? 3.926 10.672 -9.781 1 98.44 217 ILE A C 1
ATOM 1734 O O . ILE A 1 217 ? 3.656 11.508 -10.648 1 98.44 217 ILE A O 1
ATOM 1738 N N . ALA A 1 218 ? 5.176 10.211 -9.594 1 98 218 ALA A N 1
ATOM 1739 C CA . ALA A 1 218 ? 6.289 10.633 -10.445 1 98 218 ALA A CA 1
ATOM 1740 C C . ALA A 1 218 ? 5.973 10.398 -11.914 1 98 218 ALA A C 1
ATOM 1742 O O . ALA A 1 218 ? 6.113 11.305 -12.742 1 98 218 ALA A O 1
ATOM 1743 N N . ASP A 1 219 ? 5.516 9.211 -12.195 1 97.19 219 ASP A N 1
ATOM 1744 C CA . ASP A 1 219 ? 5.195 8.836 -13.562 1 97.19 219 ASP A CA 1
ATOM 1745 C C . ASP A 1 219 ? 4.109 9.75 -14.141 1 97.19 219 ASP A C 1
ATOM 1747 O O . ASP A 1 219 ? 4.215 10.203 -15.281 1 97.19 219 ASP A O 1
ATOM 1751 N N . MET A 1 220 ? 3.154 10.039 -13.383 1 96.38 220 MET A N 1
ATOM 1752 C CA . MET A 1 220 ? 2.01 10.836 -13.805 1 96.38 220 MET A CA 1
ATOM 1753 C C . MET A 1 220 ? 2.441 12.25 -14.18 1 96.38 220 MET A C 1
ATOM 1755 O O . MET A 1 220 ? 1.916 12.836 -15.125 1 96.38 220 MET A O 1
ATOM 1759 N N . ILE A 1 221 ? 3.398 12.781 -13.484 1 96.5 221 ILE A N 1
ATOM 1760 C CA . ILE A 1 221 ? 3.76 14.172 -13.711 1 96.5 221 ILE A CA 1
ATOM 1761 C C . ILE A 1 221 ? 4.996 14.25 -14.602 1 96.5 221 ILE A C 1
ATOM 1763 O O . ILE A 1 221 ? 5.609 15.312 -14.734 1 96.5 221 ILE A O 1
ATOM 1767 N N . GLY A 1 222 ? 5.406 13.102 -15.172 1 95.75 222 GLY A N 1
ATOM 1768 C CA . GLY A 1 222 ? 6.496 13.062 -16.141 1 95.75 222 GLY A CA 1
ATOM 1769 C C . GLY A 1 222 ? 7.867 13.156 -15.492 1 95.75 222 GLY A C 1
ATOM 1770 O O . GLY A 1 222 ? 8.812 13.672 -16.094 1 95.75 222 GLY A O 1
ATOM 1771 N N . CYS A 1 223 ? 7.98 12.727 -14.211 1 97 223 CYS A N 1
ATOM 1772 C CA . CYS A 1 223 ? 9.234 12.742 -13.477 1 97 223 CYS A CA 1
ATOM 1773 C C . CYS A 1 223 ? 9.695 11.328 -13.141 1 97 223 CYS A C 1
ATOM 1775 O O . CYS A 1 223 ? 9.094 10.359 -13.594 1 97 223 CYS A O 1
ATOM 1777 N N . LYS A 1 224 ? 10.82 11.234 -12.5 1 95.44 224 LYS A N 1
ATOM 1778 C CA . LYS A 1 224 ? 11.391 9.938 -12.141 1 95.44 224 LYS A CA 1
ATOM 1779 C C . LYS A 1 224 ? 11.422 9.758 -10.625 1 95.44 224 LYS A C 1
ATOM 1781 O O . LYS A 1 224 ? 11.75 10.688 -9.891 1 95.44 224 LYS A O 1
ATOM 1786 N N . PHE A 1 225 ? 10.953 8.609 -10.195 1 97.25 225 PHE A N 1
ATOM 1787 C CA . PHE A 1 225 ? 11.219 8.195 -8.82 1 97.25 225 PHE A CA 1
ATOM 1788 C C . PHE A 1 225 ? 12.633 7.637 -8.688 1 97.25 225 PHE A C 1
ATOM 1790 O O . PHE A 1 225 ? 12.922 6.551 -9.188 1 97.25 225 PHE A O 1
ATOM 1797 N N . ASP A 1 226 ? 13.477 8.359 -8.055 1 94.19 226 ASP A N 1
ATOM 1798 C CA . ASP A 1 226 ? 14.883 7.969 -8.102 1 94.19 226 ASP A CA 1
ATOM 1799 C C . ASP A 1 226 ? 15.453 7.809 -6.691 1 94.19 226 ASP A C 1
ATOM 1801 O O . ASP A 1 226 ? 16.641 8.055 -6.469 1 94.19 226 ASP A O 1
ATOM 1805 N N . GLY A 1 227 ? 14.617 7.43 -5.762 1 94.69 227 GLY A N 1
ATOM 1806 C CA . GLY A 1 227 ? 15.094 7.086 -4.43 1 94.69 227 GLY A CA 1
ATOM 1807 C C . GLY A 1 227 ? 14.641 8.062 -3.361 1 94.69 227 GLY A C 1
ATOM 1808 O O . GLY A 1 227 ? 13.797 8.93 -3.621 1 94.69 227 GLY A O 1
ATOM 1809 N N . PRO A 1 228 ? 15.109 7.891 -2.111 1 96.19 228 PRO A N 1
ATOM 1810 C CA . PRO A 1 228 ? 14.555 8.594 -0.954 1 96.19 228 PRO A CA 1
ATOM 1811 C C . PRO A 1 228 ? 15.141 9.992 -0.776 1 96.19 228 PRO A C 1
ATOM 1813 O O . PRO A 1 228 ? 14.602 10.797 -0.005 1 96.19 228 PRO A O 1
ATOM 1816 N N . HIS A 1 229 ? 16.25 10.344 -1.429 1 93.62 229 HIS A N 1
ATOM 1817 C CA . HIS A 1 229 ? 16.922 11.641 -1.306 1 93.62 229 HIS A CA 1
ATOM 1818 C C . HIS A 1 229 ? 17.141 12.008 0.157 1 93.62 229 HIS A C 1
ATOM 1820 O O . HIS A 1 229 ? 16.766 13.094 0.595 1 93.62 229 HIS A O 1
ATOM 1826 N N . LEU A 1 230 ? 17.859 11.125 0.867 1 91.81 230 LEU A N 1
ATOM 1827 C CA . LEU A 1 230 ? 18.125 11.352 2.283 1 91.81 230 LEU A CA 1
ATOM 1828 C C . LEU A 1 230 ? 18.953 12.625 2.486 1 91.81 230 LEU A C 1
ATOM 1830 O O . LEU A 1 230 ? 19.859 12.906 1.706 1 91.81 230 LEU A O 1
ATOM 1834 N N . PRO A 1 231 ? 18.469 13.383 3.518 1 81.81 231 PRO A N 1
ATOM 1835 C CA . PRO A 1 231 ? 19.266 14.578 3.799 1 81.81 231 PRO A CA 1
ATOM 1836 C C . PRO A 1 231 ? 20.719 14.266 4.145 1 81.81 231 PRO A C 1
ATOM 1838 O O . PRO A 1 231 ? 21 13.234 4.766 1 81.81 231 PRO A O 1
ATOM 1841 N N . GLN A 1 232 ? 21.672 14.938 3.43 1 72.19 232 GLN A N 1
ATOM 1842 C CA . GLN A 1 232 ? 23.109 14.766 3.682 1 72.19 232 GLN A CA 1
ATOM 1843 C C . GLN A 1 232 ? 23.469 15.195 5.098 1 72.19 232 GLN A C 1
ATOM 1845 O O . GLN A 1 232 ? 22.938 16.188 5.605 1 72.19 232 GLN A O 1
ATOM 1850 N N . HIS A 1 233 ? 23.688 14.352 6.023 1 53.28 233 HIS A N 1
ATOM 1851 C CA . HIS A 1 233 ? 24.25 14.781 7.297 1 53.28 233 HIS A CA 1
ATOM 1852 C C . HIS A 1 233 ? 25.5 15.648 7.082 1 53.28 233 HIS A C 1
ATOM 1854 O O . HIS A 1 233 ? 26.375 15.297 6.289 1 53.28 233 HIS A O 1
ATOM 1860 N N . LYS A 1 234 ? 25.422 16.953 7.152 1 37.38 234 LYS A N 1
ATOM 1861 C CA . LYS A 1 234 ? 26.688 17.688 7.203 1 37.38 234 LYS A CA 1
ATOM 1862 C C . LYS A 1 234 ? 27.609 17.125 8.266 1 37.38 234 LYS A C 1
ATOM 1864 O O . LYS A 1 234 ? 27.25 17.047 9.438 1 37.38 234 LYS A O 1
ATOM 1869 N N . ILE A 1 235 ? 28.422 16.141 7.656 1 29.16 235 ILE A N 1
ATOM 1870 C CA . ILE A 1 235 ? 29.578 16.078 8.531 1 29.16 235 ILE A CA 1
ATOM 1871 C C . ILE A 1 235 ? 30.172 17.469 8.711 1 29.16 235 ILE A C 1
ATOM 1873 O O . ILE A 1 235 ? 30.281 18.234 7.742 1 29.16 235 ILE A O 1
ATOM 1877 N N . MET B 1 1 ? 65.625 -25.516 -12.953 1 31.38 1 MET B N 1
ATOM 1878 C CA . MET B 1 1 ? 64.5 -24.766 -13.562 1 31.38 1 MET B CA 1
ATOM 1879 C C . MET B 1 1 ? 63.25 -24.891 -12.734 1 31.38 1 MET B C 1
ATOM 1881 O O . MET B 1 1 ? 62.656 -25.984 -12.641 1 31.38 1 MET B O 1
ATOM 1885 N N . SER B 1 2 ? 63.156 -24.141 -11.57 1 34.31 2 SER B N 1
ATOM 1886 C CA . SER B 1 2 ? 62.219 -24.141 -10.453 1 34.31 2 SER B CA 1
ATOM 1887 C C . SER B 1 2 ? 60.812 -23.719 -10.906 1 34.31 2 SER B C 1
ATOM 1889 O O . SER B 1 2 ? 60.625 -22.672 -11.539 1 34.31 2 SER B O 1
ATOM 1891 N N . ARG B 1 3 ? 59.969 -24.75 -11.281 1 34.91 3 ARG B N 1
ATOM 1892 C CA . ARG B 1 3 ? 58.562 -24.562 -11.664 1 34.91 3 ARG B CA 1
ATOM 1893 C C . ARG B 1 3 ? 57.844 -23.672 -10.656 1 34.91 3 ARG B C 1
ATOM 1895 O O . ARG B 1 3 ? 57.812 -23.984 -9.461 1 34.91 3 ARG B O 1
ATOM 1902 N N . LEU B 1 4 ? 57.812 -22.359 -10.875 1 35.41 4 LEU B N 1
ATOM 1903 C CA . LEU B 1 4 ? 57.062 -21.453 -10.039 1 35.41 4 LEU B CA 1
ATOM 1904 C C . LEU B 1 4 ? 55.625 -21.922 -9.898 1 35.41 4 LEU B C 1
ATOM 1906 O O . LEU B 1 4 ? 54.969 -22.25 -10.898 1 35.41 4 LEU B O 1
ATOM 1910 N N . PRO B 1 5 ? 55.25 -22.312 -8.664 1 37.12 5 PRO B N 1
ATOM 1911 C CA . PRO B 1 5 ? 53.844 -22.766 -8.523 1 37.12 5 PRO B CA 1
ATOM 1912 C C . PRO B 1 5 ? 52.844 -21.75 -9.078 1 37.12 5 PRO B C 1
ATOM 1914 O O . PRO B 1 5 ? 53.062 -20.547 -8.961 1 37.12 5 PRO B O 1
ATOM 1917 N N . LEU B 1 6 ? 52.125 -22.094 -10.164 1 37.84 6 LEU B N 1
ATOM 1918 C CA . LEU B 1 6 ? 51 -21.312 -10.664 1 37.84 6 LEU B CA 1
ATOM 1919 C C . LEU B 1 6 ? 50.094 -20.891 -9.523 1 37.84 6 LEU B C 1
ATOM 1921 O O . LEU B 1 6 ? 49.625 -21.734 -8.742 1 37.84 6 LEU B O 1
ATOM 1925 N N . VAL B 1 7 ? 50.312 -19.734 -8.914 1 34.12 7 VAL B N 1
ATOM 1926 C CA . VAL B 1 7 ? 49.312 -19.125 -8.031 1 34.12 7 VAL B CA 1
ATOM 1927 C C . VAL B 1 7 ? 47.938 -19.203 -8.672 1 34.12 7 VAL B C 1
ATOM 1929 O O . VAL B 1 7 ? 47.688 -18.578 -9.703 1 34.12 7 VAL B O 1
ATOM 1932 N N . ILE B 1 8 ? 47.406 -20.453 -8.664 1 36.16 8 ILE B N 1
ATOM 1933 C CA . ILE B 1 8 ? 46 -20.484 -9.008 1 36.16 8 ILE B CA 1
ATOM 1934 C C . ILE B 1 8 ? 45.281 -19.344 -8.305 1 36.16 8 ILE B C 1
ATOM 1936 O O . ILE B 1 8 ? 45.344 -19.203 -7.082 1 36.16 8 ILE B O 1
ATOM 1940 N N . ASP B 1 9 ? 45.25 -18.203 -8.953 1 36.19 9 ASP B N 1
ATOM 1941 C CA . ASP B 1 9 ? 44.312 -17.156 -8.547 1 36.19 9 ASP B CA 1
ATOM 1942 C C . ASP B 1 9 ? 42.938 -17.734 -8.164 1 36.19 9 ASP B C 1
ATOM 1944 O O . ASP B 1 9 ? 42.219 -18.219 -9.031 1 36.19 9 ASP B O 1
ATOM 1948 N N . GLU B 1 10 ? 42.812 -18.5 -7.125 1 30.55 10 GLU B N 1
ATOM 1949 C CA . GLU B 1 10 ? 41.531 -18.844 -6.531 1 30.55 10 GLU B CA 1
ATOM 1950 C 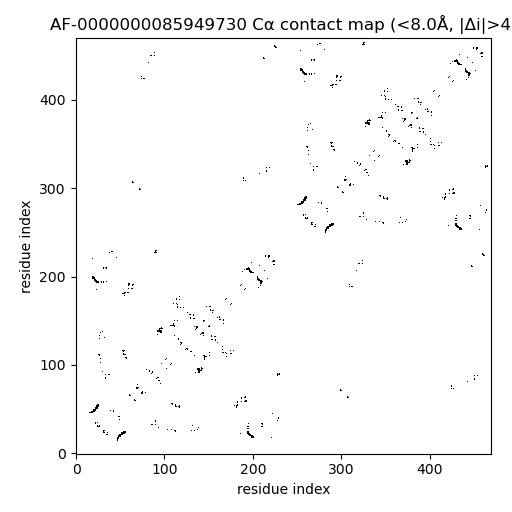C . GLU B 1 10 ? 40.625 -17.609 -6.398 1 30.55 10 GLU B C 1
ATOM 1952 O O . GLU B 1 10 ? 40.406 -17.125 -5.293 1 30.55 10 GLU B O 1
ATOM 1957 N N . ARG B 1 11 ? 40.938 -16.5 -7.035 1 32.69 11 ARG B N 1
ATOM 1958 C CA . ARG B 1 11 ? 39.75 -15.656 -7.012 1 32.69 11 ARG B CA 1
ATOM 1959 C C . ARG B 1 11 ? 38.469 -16.484 -7.281 1 32.69 11 ARG B C 1
ATOM 1961 O O . ARG B 1 11 ? 38.188 -16.844 -8.43 1 32.69 11 ARG B O 1
ATOM 1968 N N . GLU B 1 12 ? 38.281 -17.547 -6.562 1 33.12 12 GLU B N 1
ATOM 1969 C CA . GLU B 1 12 ? 36.969 -18.188 -6.52 1 33.12 12 GLU B CA 1
ATOM 1970 C C . GLU B 1 12 ? 35.875 -17.172 -6.77 1 33.12 12 GLU B C 1
ATOM 1972 O O . GLU B 1 12 ? 35.781 -16.156 -6.082 1 33.12 12 GLU B O 1
ATOM 1977 N N . SER B 1 13 ? 35.438 -16.875 -7.879 1 38.31 13 SER B N 1
ATOM 1978 C CA . SER B 1 13 ? 34.25 -16.125 -8.211 1 38.31 13 SER B CA 1
ATOM 1979 C C . SER B 1 13 ? 33.156 -16.344 -7.172 1 38.31 13 SER B C 1
ATOM 1981 O O . SER B 1 13 ? 32.625 -17.469 -7.02 1 38.31 13 SER B O 1
ATOM 1983 N N . VAL B 1 14 ? 33.219 -16.062 -5.918 1 40.09 14 VAL B N 1
ATOM 1984 C CA . VAL B 1 14 ? 32.125 -16.047 -4.988 1 40.09 14 VAL B CA 1
ATOM 1985 C C . VAL B 1 14 ? 30.797 -15.867 -5.758 1 40.09 14 VAL B C 1
ATOM 1987 O O . VAL B 1 14 ? 30.531 -14.797 -6.293 1 40.09 14 VAL B O 1
ATOM 1990 N N . MET B 1 15 ? 30.484 -16.594 -6.711 1 43.53 15 MET B N 1
ATOM 1991 C CA . MET B 1 15 ? 29.219 -16.594 -7.441 1 43.53 15 MET B CA 1
ATOM 1992 C C . MET B 1 15 ? 28.094 -16.094 -6.555 1 43.53 15 MET B C 1
ATOM 1994 O O . MET B 1 15 ? 27.766 -16.719 -5.547 1 43.53 15 MET B O 1
ATOM 1998 N N . SER B 1 16 ? 27.969 -14.883 -6.168 1 57.16 16 SER B N 1
ATOM 1999 C CA . SER B 1 16 ? 27 -14.203 -5.312 1 57.16 16 SER B CA 1
ATOM 2000 C C . SER B 1 16 ? 25.609 -14.828 -5.438 1 57.16 16 SER B C 1
ATOM 2002 O O . SER B 1 16 ? 25.047 -14.898 -6.531 1 57.16 16 SER B O 1
ATOM 2004 N N . SER B 1 17 ? 25.203 -15.906 -4.727 1 82.81 17 SER B N 1
ATOM 2005 C CA . SER B 1 17 ? 23.984 -16.703 -4.637 1 82.81 17 SER B CA 1
ATOM 2006 C C . SER B 1 17 ? 22.75 -15.812 -4.727 1 82.81 17 SER B C 1
ATOM 2008 O O . SER B 1 17 ? 22.75 -14.68 -4.238 1 82.81 17 SER B O 1
ATOM 2010 N N . LYS B 1 18 ? 21.844 -16.109 -5.77 1 94.06 18 LYS B N 1
ATOM 2011 C CA . LYS B 1 18 ? 20.594 -15.383 -5.98 1 94.06 18 LYS B CA 1
ATOM 2012 C C . LYS B 1 18 ? 19.719 -15.406 -4.73 1 94.06 18 LYS B C 1
ATOM 2014 O O . LYS B 1 18 ? 19.625 -16.422 -4.047 1 94.06 18 LYS B O 1
ATOM 2019 N N . THR B 1 19 ? 19.281 -14.258 -4.359 1 97.12 19 THR B N 1
ATOM 2020 C CA . THR B 1 19 ? 18.281 -14.172 -3.299 1 97.12 19 THR B CA 1
ATOM 2021 C C . THR B 1 19 ? 16.969 -14.828 -3.736 1 97.12 19 THR B C 1
ATOM 2023 O O . THR B 1 19 ? 16.453 -14.531 -4.812 1 97.12 19 THR B O 1
ATOM 2026 N N . LEU B 1 20 ? 16.516 -15.766 -2.959 1 98.06 20 LEU B N 1
ATOM 2027 C CA . LEU B 1 20 ? 15.242 -16.422 -3.254 1 98.06 20 LEU B CA 1
ATOM 2028 C C . LEU B 1 20 ? 14.062 -15.57 -2.781 1 98.06 20 LEU B C 1
ATOM 2030 O O . LEU B 1 20 ? 14.07 -15.07 -1.652 1 98.06 20 LEU B O 1
ATOM 2034 N N . ILE B 1 21 ? 13.078 -15.367 -3.619 1 98.69 21 ILE B N 1
ATOM 2035 C CA . ILE B 1 21 ? 11.844 -14.672 -3.295 1 98.69 21 ILE B CA 1
ATOM 2036 C C . ILE B 1 21 ? 10.648 -15.578 -3.57 1 98.69 21 ILE B C 1
ATOM 2038 O O . ILE B 1 21 ? 10.438 -16.016 -4.707 1 98.69 21 ILE B O 1
ATOM 2042 N N . ASP B 1 22 ? 9.891 -15.906 -2.527 1 98.88 22 ASP B N 1
ATOM 2043 C CA . ASP B 1 22 ? 8.617 -16.594 -2.707 1 98.88 22 ASP B CA 1
ATOM 2044 C C . ASP B 1 22 ? 7.488 -15.594 -2.971 1 98.88 22 ASP B C 1
ATOM 2046 O O . ASP B 1 22 ? 7.293 -14.656 -2.199 1 98.88 22 ASP B O 1
ATOM 2050 N N . LEU B 1 23 ? 6.859 -15.789 -4.059 1 98.94 23 LEU B N 1
ATOM 2051 C CA . LEU B 1 23 ? 5.664 -15.008 -4.34 1 98.94 23 LEU B CA 1
ATOM 2052 C C . LEU B 1 23 ? 4.406 -15.859 -4.176 1 98.94 23 LEU B C 1
ATOM 2054 O O . LEU B 1 23 ? 4.098 -16.688 -5.031 1 98.94 23 LEU B O 1
ATOM 2058 N N . TYR B 1 24 ? 3.719 -15.711 -3.078 1 99 24 TYR B N 1
ATOM 2059 C CA . TYR B 1 24 ? 2.379 -16.266 -2.924 1 99 24 TYR B CA 1
ATOM 2060 C C . TYR B 1 24 ? 1.35 -15.422 -3.67 1 99 24 TYR B C 1
ATOM 2062 O O . TYR B 1 24 ? 1.252 -14.211 -3.447 1 99 24 TYR B O 1
ATOM 2070 N N . PHE B 1 25 ? 0.585 -16.094 -4.566 1 98.94 25 PHE B N 1
ATOM 2071 C CA . PHE B 1 25 ? -0.342 -15.328 -5.391 1 98.94 25 PHE B CA 1
ATOM 2072 C C . PHE B 1 25 ? -1.648 -16.078 -5.586 1 98.94 25 PHE B C 1
ATOM 2074 O O . PHE B 1 25 ? -1.688 -17.312 -5.441 1 98.94 25 PHE B O 1
ATOM 2081 N N . ASP B 1 26 ? -2.67 -15.422 -5.797 1 98.94 26 ASP B N 1
ATOM 2082 C CA . ASP B 1 26 ? -3.975 -15.891 -6.258 1 98.94 26 ASP B CA 1
ATOM 2083 C C . ASP B 1 26 ? -4.438 -15.102 -7.48 1 98.94 26 ASP B C 1
ATOM 2085 O O . ASP B 1 26 ? -4.352 -13.867 -7.504 1 98.94 26 ASP B O 1
ATOM 2089 N N . VAL B 1 27 ? -4.957 -15.766 -8.469 1 98.62 27 VAL B N 1
ATOM 2090 C CA . VAL B 1 27 ? -5.289 -15.148 -9.75 1 98.62 27 VAL B CA 1
ATOM 2091 C C . VAL B 1 27 ? -6.555 -14.312 -9.609 1 98.62 27 VAL B C 1
ATOM 2093 O O . VAL B 1 27 ? -6.914 -13.555 -10.516 1 98.62 27 VAL B O 1
ATOM 2096 N N . ILE B 1 28 ? -7.191 -14.367 -8.469 1 97.44 28 ILE B N 1
ATOM 2097 C CA . ILE B 1 28 ? -8.352 -13.516 -8.227 1 97.44 28 ILE B CA 1
ATOM 2098 C C . ILE B 1 28 ? -7.883 -12.102 -7.867 1 97.44 28 ILE B C 1
ATOM 2100 O O . ILE B 1 28 ? -8.656 -11.148 -7.941 1 97.44 28 ILE B O 1
ATOM 2104 N N . SER B 1 29 ? -6.684 -11.938 -7.422 1 97.06 29 SER B N 1
ATOM 2105 C CA . SER B 1 29 ? -6.109 -10.656 -7.027 1 97.06 29 SER B CA 1
ATOM 2106 C C . SER B 1 29 ? -5.391 -9.984 -8.195 1 97.06 29 SER B C 1
ATOM 2108 O O . SER B 1 29 ? -4.363 -10.484 -8.664 1 97.06 29 SER B O 1
ATOM 2110 N N . PRO B 1 30 ? -5.828 -8.852 -8.617 1 96.94 30 PRO B N 1
ATOM 2111 C CA . PRO B 1 30 ? -5.102 -8.141 -9.672 1 96.94 30 PRO B CA 1
ATOM 2112 C C . PRO B 1 30 ? -3.75 -7.609 -9.203 1 96.94 30 PRO B C 1
ATOM 2114 O O . PRO B 1 30 ? -2.83 -7.457 -10.016 1 96.94 30 PRO B O 1
ATOM 2117 N N . TYR B 1 31 ? -3.596 -7.316 -7.973 1 97.94 31 TYR B N 1
ATOM 2118 C CA . TYR B 1 31 ? -2.318 -6.844 -7.445 1 97.94 31 TYR B CA 1
ATOM 2119 C C . TYR B 1 31 ? -1.279 -7.957 -7.457 1 97.94 31 TYR B C 1
ATOM 2121 O O . TYR B 1 31 ? -0.08 -7.695 -7.57 1 97.94 31 TYR B O 1
ATOM 2129 N N . SER B 1 32 ? -1.779 -9.219 -7.34 1 98.75 32 SER B N 1
ATOM 2130 C CA . SER B 1 32 ? -0.869 -10.352 -7.508 1 98.75 32 SER B CA 1
ATOM 2131 C C . SER B 1 32 ? -0.278 -10.375 -8.914 1 98.75 32 SER B C 1
ATOM 2133 O O . SER B 1 32 ? 0.892 -10.719 -9.094 1 98.75 32 SER B O 1
ATOM 2135 N N . LEU B 1 33 ? -1.083 -10.016 -9.922 1 98.69 33 LEU B N 1
ATOM 2136 C CA . LEU B 1 33 ? -0.563 -9.945 -11.289 1 98.69 33 LEU B CA 1
ATOM 2137 C C . LEU B 1 33 ? 0.558 -8.922 -11.383 1 98.69 33 LEU B C 1
ATOM 2139 O O . LEU B 1 33 ? 1.573 -9.164 -12.039 1 98.69 33 LEU B O 1
ATOM 2143 N N . ILE B 1 34 ? 0.377 -7.777 -10.727 1 98.5 34 ILE B N 1
ATOM 2144 C CA . ILE B 1 34 ? 1.368 -6.707 -10.758 1 98.5 34 ILE B CA 1
ATOM 2145 C C . ILE B 1 34 ? 2.67 -7.191 -10.125 1 98.5 34 ILE B C 1
ATOM 2147 O O . ILE B 1 34 ? 3.75 -7.008 -10.695 1 98.5 34 ILE B O 1
ATOM 2151 N N . ALA B 1 35 ? 2.582 -7.828 -8.992 1 98.81 35 ALA B N 1
ATOM 2152 C CA . ALA B 1 35 ? 3.771 -8.375 -8.344 1 98.81 35 ALA B CA 1
ATOM 2153 C C . ALA B 1 35 ? 4.414 -9.461 -9.211 1 98.81 35 ALA B C 1
ATOM 2155 O O . ALA B 1 35 ? 5.641 -9.516 -9.328 1 98.81 35 ALA B O 1
ATOM 2156 N N . PHE B 1 36 ? 3.586 -10.312 -9.789 1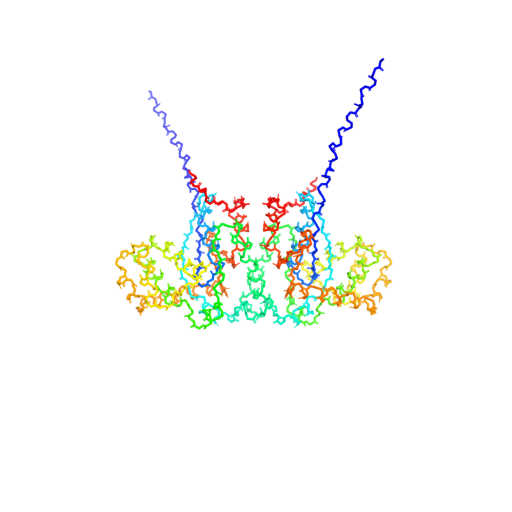 98.81 36 PHE B N 1
ATOM 2157 C CA . PHE B 1 36 ? 3.998 -11.414 -10.648 1 98.81 36 PHE B CA 1
ATOM 2158 C C . PHE B 1 36 ? 4.828 -10.906 -11.82 1 98.81 36 PHE B C 1
ATOM 2160 O O . PHE B 1 36 ? 5.977 -11.32 -12 1 98.81 36 PHE B O 1
ATOM 2167 N N . GLU B 1 37 ? 4.355 -9.93 -12.508 1 98.44 37 GLU B N 1
ATOM 2168 C CA . GLU B 1 37 ? 5.043 -9.406 -13.688 1 98.44 37 GLU B CA 1
ATOM 2169 C C . GLU B 1 37 ? 6.273 -8.594 -13.289 1 98.44 37 GLU B C 1
ATOM 2171 O O . GLU B 1 37 ? 7.332 -8.727 -13.906 1 98.44 37 GLU B O 1
ATOM 2176 N N . SER B 1 38 ? 6.141 -7.77 -12.273 1 98.19 38 SER B N 1
ATOM 2177 C CA . SER B 1 38 ? 7.254 -6.914 -11.875 1 98.19 38 SER B CA 1
ATOM 2178 C C . SER B 1 38 ? 8.438 -7.742 -11.375 1 98.19 38 SER B C 1
ATOM 2180 O O . SER B 1 38 ? 9.562 -7.559 -11.836 1 98.19 38 SER B O 1
ATOM 2182 N N . LEU B 1 39 ? 8.164 -8.734 -10.516 1 98.56 39 LEU B N 1
ATOM 2183 C CA . LEU B 1 39 ? 9.25 -9.516 -9.938 1 98.56 39 LEU B CA 1
ATOM 2184 C C . LEU B 1 39 ? 9.906 -10.406 -10.992 1 98.56 39 LEU B C 1
ATOM 2186 O O . LEU B 1 39 ? 11.125 -10.57 -11 1 98.56 39 LEU B O 1
ATOM 2190 N N . LEU B 1 40 ? 9.102 -10.969 -11.906 1 98.31 40 LEU B N 1
ATOM 2191 C CA . LEU B 1 40 ? 9.68 -11.781 -12.969 1 98.31 40 LEU B CA 1
ATOM 2192 C C . LEU B 1 40 ? 10.555 -10.938 -13.891 1 98.31 40 LEU B C 1
ATOM 2194 O O . LEU B 1 40 ? 11.602 -11.391 -14.352 1 98.31 40 LEU B O 1
ATOM 2198 N N . ARG B 1 41 ? 10.156 -9.703 -14.164 1 97.94 41 ARG B N 1
ATOM 2199 C CA . ARG B 1 41 ? 10.992 -8.805 -14.961 1 97.94 41 ARG B CA 1
ATOM 2200 C C . ARG B 1 41 ? 12.297 -8.484 -14.227 1 97.94 41 ARG B C 1
ATOM 2202 O O . ARG B 1 41 ? 13.367 -8.492 -14.828 1 97.94 41 ARG B O 1
ATOM 2209 N N . TYR B 1 42 ? 12.203 -8.258 -12.93 1 97.88 42 TYR B N 1
ATOM 2210 C CA . TYR B 1 42 ? 13.367 -7.844 -12.156 1 97.88 42 TYR B CA 1
ATOM 2211 C C . TYR B 1 42 ? 14.328 -9.008 -11.961 1 97.88 42 TYR B C 1
ATOM 2213 O O . TYR B 1 42 ? 15.484 -8.812 -11.57 1 97.88 42 TYR B O 1
ATOM 2221 N N . GLU B 1 43 ? 13.914 -10.266 -12.234 1 97.06 43 GLU B N 1
ATOM 2222 C CA . GLU B 1 43 ? 14.852 -11.391 -12.258 1 97.06 43 GLU B CA 1
ATOM 2223 C C . GLU B 1 43 ? 15.977 -11.148 -13.258 1 97.06 43 GLU B C 1
ATOM 2225 O O . GLU B 1 43 ? 17.078 -11.68 -13.109 1 97.06 43 GLU B O 1
ATOM 2230 N N . ASN B 1 44 ? 15.672 -10.336 -14.211 1 96.5 44 ASN B N 1
ATOM 2231 C CA . ASN B 1 44 ? 16.656 -10.039 -15.25 1 96.5 44 ASN B CA 1
ATOM 2232 C C . ASN B 1 44 ? 17.547 -8.852 -14.859 1 96.5 44 ASN B C 1
ATOM 2234 O O . ASN B 1 44 ? 18.531 -8.562 -15.539 1 96.5 44 ASN B O 1
ATOM 2238 N N . HIS B 1 45 ? 17.25 -8.203 -13.727 1 96.88 45 HIS B N 1
ATOM 2239 C CA . HIS B 1 45 ? 17.953 -6.977 -13.375 1 96.88 45 HIS B CA 1
ATOM 2240 C C . HIS B 1 45 ? 18.547 -7.062 -11.969 1 96.88 45 HIS B C 1
ATOM 2242 O O . HIS B 1 45 ? 19.438 -6.289 -11.617 1 96.88 45 HIS B O 1
ATOM 2248 N N . TRP B 1 46 ? 17.953 -7.949 -11.148 1 97.62 46 TRP B N 1
ATOM 2249 C CA . TRP B 1 46 ? 18.422 -8.211 -9.789 1 97.62 46 TRP B CA 1
ATOM 2250 C C . TRP B 1 46 ? 18.938 -9.641 -9.656 1 97.62 46 TRP B C 1
ATOM 2252 O O . TRP B 1 46 ? 18.547 -10.523 -10.414 1 97.62 46 TRP B O 1
ATOM 2262 N N . PRO B 1 47 ? 19.938 -9.852 -8.742 1 97.75 47 PRO B N 1
ATOM 2263 C CA . PRO B 1 47 ? 20.359 -11.234 -8.477 1 97.75 47 PRO B CA 1
ATOM 2264 C C . PRO B 1 47 ? 19.344 -12 -7.621 1 97.75 47 PRO B C 1
ATOM 2266 O O . PRO B 1 47 ? 19.656 -12.391 -6.496 1 97.75 47 PRO B O 1
ATOM 2269 N N . ILE B 1 48 ? 18.125 -12.266 -8.219 1 98.12 48 ILE B N 1
ATOM 2270 C CA . ILE B 1 48 ? 17.062 -12.938 -7.488 1 98.12 48 ILE B CA 1
ATOM 2271 C C . ILE B 1 48 ? 16.531 -14.109 -8.312 1 98.12 48 ILE B C 1
ATOM 2273 O O . ILE B 1 48 ? 16.766 -14.188 -9.523 1 98.12 48 ILE B O 1
ATOM 2277 N N . LYS B 1 49 ? 15.961 -15.023 -7.625 1 98.31 49 LYS B N 1
ATOM 2278 C CA . LYS B 1 49 ? 15.117 -16.062 -8.195 1 98.31 49 LYS B CA 1
ATOM 2279 C C . LYS B 1 49 ? 13.711 -16.031 -7.594 1 98.31 49 LYS B C 1
ATOM 2281 O O . LYS B 1 49 ? 13.562 -16.078 -6.371 1 98.31 49 LYS B O 1
ATOM 2286 N N . VAL B 1 50 ? 12.711 -15.945 -8.398 1 98.62 50 VAL B N 1
ATOM 2287 C CA . VAL B 1 50 ? 11.336 -15.867 -7.922 1 98.62 50 VAL B CA 1
ATOM 2288 C C . VAL B 1 50 ? 10.703 -17.266 -7.941 1 98.62 50 VAL B C 1
ATOM 2290 O O . VAL B 1 50 ? 10.703 -17.938 -8.977 1 98.62 50 VAL B O 1
ATOM 2293 N N . ASN B 1 51 ? 10.297 -17.703 -6.855 1 98.75 51 ASN B N 1
ATOM 2294 C CA . ASN B 1 51 ? 9.508 -18.922 -6.711 1 98.75 51 ASN B CA 1
ATOM 2295 C C . ASN B 1 51 ? 8.016 -18.625 -6.629 1 98.75 51 ASN B C 1
ATOM 2297 O O . ASN B 1 51 ? 7.559 -17.984 -5.676 1 98.75 51 ASN B O 1
ATOM 2301 N N . LEU B 1 52 ? 7.258 -19.062 -7.625 1 98.94 52 LEU B N 1
ATOM 2302 C CA . LEU B 1 52 ? 5.824 -18.812 -7.695 1 98.94 52 LEU B CA 1
ATOM 2303 C C . LEU B 1 52 ? 5.047 -19.828 -6.871 1 98.94 52 LEU B C 1
ATOM 2305 O O . LEU B 1 52 ? 5.164 -21.031 -7.098 1 98.94 52 LEU B O 1
ATOM 2309 N N . ILE B 1 53 ? 4.23 -19.344 -5.949 1 98.94 53 ILE B N 1
ATOM 2310 C CA . ILE B 1 53 ? 3.492 -20.234 -5.062 1 98.94 53 ILE B CA 1
ATOM 2311 C C . ILE B 1 53 ? 2.002 -19.906 -5.121 1 98.94 53 ILE B C 1
ATOM 2313 O O . ILE B 1 53 ? 1.529 -19.016 -4.41 1 98.94 53 ILE B O 1
ATOM 2317 N N . PRO B 1 54 ? 1.245 -20.672 -5.953 1 98.94 54 PRO B N 1
ATOM 2318 C CA . PRO B 1 54 ? -0.206 -20.484 -5.875 1 98.94 54 PRO B CA 1
ATOM 2319 C C . PRO B 1 54 ? -0.772 -20.844 -4.5 1 98.94 54 PRO B C 1
ATOM 2321 O O . PRO B 1 54 ? -0.488 -21.922 -3.971 1 98.94 54 PRO B O 1
ATOM 2324 N N . PHE B 1 55 ? -1.446 -19.938 -3.891 1 98.94 55 PHE B N 1
ATOM 2325 C CA . PHE B 1 55 ? -2.195 -20.203 -2.664 1 98.94 55 PHE B CA 1
ATOM 2326 C C . PHE B 1 55 ? -3.629 -19.703 -2.791 1 98.94 55 PHE B C 1
ATOM 2328 O O . PHE B 1 55 ? -4.062 -19.312 -3.877 1 98.94 55 PHE B O 1
ATOM 2335 N N . PHE B 1 56 ? -4.379 -19.906 -1.702 1 98.81 56 PHE B N 1
ATOM 2336 C CA . PHE B 1 56 ? -5.805 -19.625 -1.792 1 98.81 56 PHE B CA 1
ATOM 2337 C C . PHE B 1 56 ? -6.172 -18.438 -0.91 1 98.81 56 PHE B C 1
ATOM 2339 O O . PHE B 1 56 ? -6.324 -18.578 0.305 1 98.81 56 PHE B O 1
ATOM 2346 N N . LEU B 1 57 ? -6.41 -17.281 -1.544 1 98.25 57 LEU B N 1
ATOM 2347 C CA . LEU B 1 57 ? -6.637 -16.016 -0.852 1 98.25 57 LEU B CA 1
ATOM 2348 C C . LEU B 1 57 ? -7.891 -16.094 0.016 1 98.25 57 LEU B C 1
ATOM 2350 O O . LEU B 1 57 ? -7.922 -15.531 1.114 1 98.25 57 LEU B O 1
ATOM 2354 N N . GLY B 1 58 ? -8.961 -16.719 -0.524 1 96.75 58 GLY B N 1
ATOM 2355 C CA . GLY B 1 58 ? -10.156 -16.859 0.285 1 96.75 58 GLY B CA 1
ATOM 2356 C C . GLY B 1 58 ? -9.898 -17.469 1.646 1 96.75 58 GLY B C 1
ATOM 2357 O O . GLY B 1 58 ? -10.406 -16.984 2.66 1 96.75 58 GLY B O 1
ATOM 2358 N N . GLY B 1 59 ? -9.109 -18.562 1.682 1 97.62 59 GLY B N 1
ATOM 2359 C CA . GLY B 1 59 ? -8.742 -19.188 2.938 1 97.62 59 GLY B CA 1
ATOM 2360 C C . GLY B 1 59 ? -7.902 -18.297 3.83 1 97.62 59 GLY B C 1
ATOM 2361 O O . GLY B 1 59 ? -8.086 -18.266 5.051 1 97.62 59 GLY B O 1
ATOM 2362 N N . ILE B 1 60 ? -6.969 -17.531 3.223 1 98.25 60 ILE B N 1
ATOM 2363 C CA . ILE B 1 60 ? -6.105 -16.625 3.959 1 98.25 60 ILE B CA 1
ATOM 2364 C C . ILE B 1 60 ? -6.953 -15.562 4.66 1 98.25 60 ILE B C 1
ATOM 2366 O O . ILE B 1 60 ? -6.758 -15.289 5.848 1 98.25 60 ILE B O 1
ATOM 2370 N N . MET B 1 61 ? -7.887 -14.961 3.898 1 96.25 61 MET B N 1
ATOM 2371 C CA . MET B 1 61 ? -8.727 -13.906 4.457 1 96.25 61 MET B CA 1
ATOM 2372 C C . MET B 1 61 ? -9.594 -14.438 5.586 1 96.25 61 MET B C 1
ATOM 2374 O O . MET B 1 61 ? -9.719 -13.805 6.637 1 96.25 61 MET B O 1
ATOM 2378 N N . LYS B 1 62 ? -10.156 -15.586 5.406 1 95.56 62 LYS B N 1
ATOM 2379 C CA . LYS B 1 62 ? -10.984 -16.219 6.43 1 95.56 62 LYS B CA 1
ATOM 2380 C C . LYS B 1 62 ? -10.195 -16.453 7.715 1 95.56 62 LYS B C 1
ATOM 2382 O O . LYS B 1 62 ? -10.625 -16.062 8.797 1 95.56 62 LYS B O 1
ATOM 2387 N N . GLU B 1 63 ? -9.047 -17.016 7.578 1 97.5 63 GLU B N 1
ATOM 2388 C CA . GLU B 1 63 ? -8.281 -17.422 8.75 1 97.5 63 GLU B CA 1
ATOM 2389 C C . GLU B 1 63 ? -7.633 -16.234 9.438 1 97.5 63 GLU B C 1
ATOM 2391 O O . GLU B 1 63 ? -7.441 -16.234 10.656 1 97.5 63 GLU B O 1
ATOM 2396 N N . SER B 1 64 ? -7.238 -15.211 8.711 1 96.69 64 SER B N 1
ATOM 2397 C CA . SER B 1 64 ? -6.582 -14.039 9.281 1 96.69 64 SER B CA 1
ATOM 2398 C C . SER B 1 64 ? -7.602 -13.055 9.844 1 96.69 64 SER B C 1
ATOM 2400 O O . SER B 1 64 ? -7.242 -12.141 10.586 1 96.69 64 SER B O 1
ATOM 2402 N N . GLY B 1 65 ? -8.883 -13.211 9.453 1 94.06 65 GLY B N 1
ATOM 2403 C CA . GLY B 1 65 ? -9.922 -12.297 9.883 1 94.06 65 GLY B CA 1
ATOM 2404 C C . GLY B 1 65 ? -9.945 -11 9.086 1 94.06 65 GLY B C 1
ATOM 2405 O O . GLY B 1 65 ? -10.562 -10.023 9.5 1 94.06 65 GLY B O 1
ATOM 2406 N N . ASN B 1 66 ? -9.227 -11 7.957 1 92.5 66 ASN B N 1
ATOM 2407 C CA . ASN B 1 66 ? -9.242 -9.836 7.074 1 92.5 66 ASN B CA 1
ATOM 2408 C C . ASN B 1 66 ? -10.469 -9.844 6.168 1 92.5 66 ASN B C 1
ATOM 2410 O O . ASN B 1 66 ? -11.094 -10.891 5.969 1 92.5 66 ASN B O 1
ATOM 2414 N N . LYS B 1 67 ? -10.852 -8.625 5.75 1 86.94 67 LYS B N 1
ATOM 2415 C CA . LYS B 1 67 ? -11.938 -8.477 4.785 1 86.94 67 LYS B CA 1
ATOM 2416 C C . LYS B 1 67 ? -11.445 -7.801 3.508 1 86.94 67 LYS B C 1
ATOM 2418 O O . LYS B 1 67 ? -10.562 -6.938 3.555 1 86.94 67 LYS B O 1
ATOM 2423 N N . PRO B 1 68 ? -12.039 -8.25 2.428 1 84.94 68 PRO B N 1
ATOM 2424 C CA . PRO B 1 68 ? -11.641 -7.602 1.177 1 84.94 68 PRO B CA 1
ATOM 2425 C C . PRO B 1 68 ? -11.922 -6.098 1.18 1 84.94 68 PRO B C 1
ATOM 2427 O O . PRO B 1 68 ? -12.945 -5.656 1.716 1 84.94 68 PRO B O 1
ATOM 2430 N N . ALA B 1 69 ? -11.031 -5.352 0.599 1 81.06 69 ALA B N 1
ATOM 2431 C CA . ALA B 1 69 ? -11.125 -3.896 0.507 1 81.06 69 ALA B CA 1
ATOM 2432 C C . ALA B 1 69 ? -12.422 -3.475 -0.173 1 81.06 69 ALA B C 1
ATOM 2434 O O . ALA B 1 69 ? -13 -2.434 0.157 1 81.06 69 ALA B O 1
ATOM 2435 N N . MET B 1 70 ? -12.922 -4.324 -1.014 1 83.56 70 MET B N 1
ATOM 2436 C CA . MET B 1 70 ? -14.07 -3.957 -1.836 1 83.56 70 MET B CA 1
ATOM 2437 C C . MET B 1 70 ? -15.328 -3.854 -0.989 1 83.56 70 MET B C 1
ATOM 2439 O O . MET B 1 70 ? -16.359 -3.363 -1.458 1 83.56 70 MET B O 1
ATOM 2443 N N . MET B 1 71 ? -15.234 -4.254 0.29 1 84.62 71 MET B N 1
ATOM 2444 C CA . MET B 1 71 ? -16.375 -4.18 1.187 1 84.62 71 MET B CA 1
ATOM 2445 C C . MET B 1 71 ? -16.609 -2.752 1.667 1 84.62 71 MET B C 1
ATOM 2447 O O . MET B 1 71 ? -17.656 -2.445 2.25 1 84.62 71 MET B O 1
ATOM 2451 N N . VAL B 1 72 ? -15.68 -1.81 1.439 1 89.69 72 VAL B N 1
ATOM 2452 C CA . VAL B 1 72 ? -15.812 -0.377 1.678 1 89.69 72 VAL B CA 1
ATOM 2453 C C . VAL B 1 72 ? -15.977 0.355 0.347 1 89.69 72 VAL B C 1
ATOM 2455 O O . VAL B 1 72 ? -15.086 0.309 -0.508 1 89.69 72 VAL B O 1
ATOM 2458 N N . ALA B 1 73 ? -17.141 1.023 0.213 1 93.12 73 ALA B N 1
ATOM 2459 C CA . ALA B 1 73 ? -17.484 1.624 -1.069 1 93.12 73 ALA B CA 1
ATOM 2460 C C . ALA B 1 73 ? -16.391 2.549 -1.57 1 93.12 73 ALA B C 1
ATOM 2462 O O . ALA B 1 73 ? -16.016 2.506 -2.746 1 93.12 73 ALA B O 1
ATOM 2463 N N . ALA B 1 74 ? -15.844 3.363 -0.697 1 95.38 74 ALA B N 1
ATOM 2464 C CA . ALA B 1 74 ? -14.781 4.293 -1.081 1 95.38 74 ALA B CA 1
ATOM 2465 C C . ALA B 1 74 ? -13.539 3.543 -1.555 1 95.38 74 ALA B C 1
ATOM 2467 O O . ALA B 1 74 ? -12.883 3.959 -2.512 1 95.38 74 ALA B O 1
ATOM 2468 N N . LYS B 1 75 ? -13.195 2.432 -0.916 1 95.06 75 LYS B N 1
ATOM 2469 C CA . LYS B 1 75 ? -12.023 1.646 -1.304 1 95.06 75 LYS B CA 1
ATOM 2470 C C . LYS B 1 75 ? -12.242 0.967 -2.652 1 95.06 75 LYS B C 1
ATOM 2472 O O . LYS B 1 75 ? -11.312 0.868 -3.459 1 95.06 75 LYS B O 1
ATOM 2477 N N . MET B 1 76 ? -13.445 0.496 -2.879 1 93.19 76 MET B N 1
ATOM 2478 C CA . MET B 1 76 ? -13.766 -0.118 -4.164 1 93.19 76 MET B CA 1
ATOM 2479 C C . MET B 1 76 ? -13.594 0.88 -5.301 1 93.19 76 MET B C 1
ATOM 2481 O O . MET B 1 76 ? -13 0.558 -6.332 1 93.19 76 MET B O 1
ATOM 2485 N N . ALA B 1 77 ? -14.172 2.064 -5.109 1 94.5 77 ALA B N 1
ATOM 2486 C CA . ALA B 1 77 ? -14.047 3.111 -6.121 1 94.5 77 ALA B CA 1
ATOM 2487 C C . ALA B 1 77 ? -12.578 3.48 -6.348 1 94.5 77 ALA B C 1
ATOM 2489 O O . ALA B 1 77 ? -12.156 3.666 -7.492 1 94.5 77 ALA B O 1
ATOM 2490 N N . TYR B 1 78 ? -11.844 3.531 -5.301 1 96.75 78 TYR B N 1
ATOM 2491 C CA . TYR B 1 78 ? -10.43 3.861 -5.383 1 96.75 78 TYR B CA 1
ATOM 2492 C C . TYR B 1 78 ? -9.656 2.771 -6.117 1 96.75 78 TYR B C 1
ATOM 2494 O O . TYR B 1 78 ? -8.742 3.066 -6.895 1 96.75 78 TYR B O 1
ATOM 2502 N N . MET B 1 79 ? -10 1.534 -5.863 1 94.81 79 MET B N 1
ATOM 2503 C CA . MET B 1 79 ? -9.289 0.395 -6.438 1 94.81 79 MET B CA 1
ATOM 2504 C C . MET B 1 79 ? -9.32 0.447 -7.961 1 94.81 79 MET B C 1
ATOM 2506 O O . MET B 1 79 ? -8.312 0.175 -8.617 1 94.81 79 MET B O 1
ATOM 2510 N N . SER B 1 80 ? -10.422 0.769 -8.508 1 93.31 80 SER B N 1
ATOM 2511 C CA . SER B 1 80 ? -10.531 0.846 -9.961 1 93.31 80 SER B CA 1
ATOM 2512 C C . SER B 1 80 ? -9.555 1.858 -10.539 1 93.31 80 SER B C 1
ATOM 2514 O O . SER B 1 80 ? -8.859 1.572 -11.523 1 93.31 80 SER B O 1
ATOM 2516 N N . LYS B 1 81 ? -9.438 3.002 -9.906 1 95.31 81 LYS B N 1
ATOM 2517 C CA . LYS B 1 81 ? -8.516 4.043 -10.359 1 95.31 81 LYS B CA 1
ATOM 2518 C C . LYS B 1 81 ? -7.066 3.631 -10.125 1 95.31 81 LYS B C 1
ATOM 2520 O O . LYS B 1 81 ? -6.207 3.84 -10.984 1 95.31 81 LYS B O 1
ATOM 2525 N N . ASP B 1 82 ? -6.863 3.066 -9.016 1 97.12 82 ASP B N 1
ATOM 2526 C CA . ASP B 1 82 ? -5.516 2.637 -8.641 1 97.12 82 ASP B CA 1
ATOM 2527 C C . ASP B 1 82 ? -5.016 1.542 -9.586 1 97.12 82 ASP B C 1
ATOM 2529 O O . ASP B 1 82 ? -3.848 1.546 -9.977 1 97.12 82 ASP B O 1
ATOM 2533 N N . LEU B 1 83 ? -5.855 0.596 -9.961 1 96.25 83 LEU B N 1
ATOM 2534 C CA . LEU B 1 83 ? -5.477 -0.486 -10.859 1 96.25 83 LEU B CA 1
ATOM 2535 C C . LEU B 1 83 ? -5.129 0.055 -12.242 1 96.25 83 LEU B C 1
ATOM 2537 O O . LEU B 1 83 ? -4.18 -0.411 -12.875 1 96.25 83 LEU B O 1
ATOM 2541 N N . ARG B 1 84 ? -5.871 0.983 -12.672 1 96.25 84 ARG B N 1
ATOM 2542 C CA . ARG B 1 84 ? -5.582 1.585 -13.969 1 96.25 84 ARG B CA 1
ATOM 2543 C C . ARG B 1 84 ? -4.195 2.225 -13.977 1 96.25 84 ARG B C 1
ATOM 2545 O O . ARG B 1 84 ? -3.428 2.037 -14.922 1 96.25 84 ARG B O 1
ATOM 2552 N N . ARG B 1 85 ? -3.834 2.992 -12.953 1 97.19 85 ARG B N 1
ATOM 2553 C CA . ARG B 1 85 ? -2.535 3.652 -12.867 1 97.19 85 ARG B CA 1
ATOM 2554 C C . ARG B 1 85 ? -1.404 2.631 -12.797 1 97.19 85 ARG B C 1
ATOM 2556 O O . ARG B 1 85 ? -0.37 2.799 -13.445 1 97.19 85 ARG B O 1
ATOM 2563 N N . ASN B 1 86 ? -1.669 1.592 -12.016 1 97.62 86 ASN B N 1
ATOM 2564 C CA . ASN B 1 86 ? -0.677 0.524 -11.93 1 97.62 86 ASN B CA 1
ATOM 2565 C C . ASN B 1 86 ? -0.517 -0.196 -13.266 1 97.62 86 ASN B C 1
ATOM 2567 O O . ASN B 1 86 ? 0.601 -0.518 -13.672 1 97.62 86 ASN B O 1
ATOM 2571 N N . ALA B 1 87 ? -1.649 -0.467 -13.875 1 96.88 87 ALA B N 1
ATOM 2572 C CA . ALA B 1 87 ? -1.622 -1.128 -15.172 1 96.88 87 ALA B CA 1
ATOM 2573 C C . ALA B 1 87 ? -0.808 -0.322 -16.188 1 96.88 87 ALA B C 1
ATOM 2575 O O . ALA B 1 87 ? 0.026 -0.877 -16.906 1 96.88 87 ALA B O 1
ATOM 2576 N N . ASP B 1 88 ? -1.009 0.949 -16.203 1 96.31 88 ASP B N 1
ATOM 2577 C CA . ASP B 1 88 ? -0.274 1.834 -17.109 1 96.31 88 ASP B CA 1
ATOM 2578 C C . ASP B 1 88 ? 1.215 1.846 -16.766 1 96.31 88 ASP B C 1
ATOM 2580 O O . ASP B 1 88 ? 2.059 1.73 -17.656 1 96.31 88 ASP B O 1
ATOM 2584 N N . TYR B 1 89 ? 1.553 1.948 -15.547 1 97.62 89 TYR B N 1
ATOM 2585 C CA . TYR B 1 89 ? 2.941 2.037 -15.109 1 97.62 89 TYR B CA 1
ATOM 2586 C C . TYR B 1 89 ? 3.691 0.746 -15.406 1 97.62 89 TYR B C 1
ATOM 2588 O O . TYR B 1 89 ? 4.797 0.775 -15.953 1 97.62 89 TYR B O 1
ATOM 2596 N N . TRP B 1 90 ? 3.062 -0.408 -15.133 1 97.69 90 TRP B N 1
ATOM 2597 C CA . TRP B 1 90 ? 3.736 -1.699 -15.227 1 97.69 90 TRP B CA 1
ATOM 2598 C C . TRP B 1 90 ? 3.502 -2.342 -16.594 1 97.69 90 TRP B C 1
ATOM 2600 O O . TRP B 1 90 ? 4.066 -3.396 -16.891 1 97.69 90 TRP B O 1
ATOM 2610 N N . GLY B 1 91 ? 2.652 -1.739 -17.391 1 96.88 91 GLY B N 1
ATOM 2611 C CA . GLY B 1 91 ? 2.396 -2.266 -18.719 1 96.88 91 GLY B CA 1
ATOM 2612 C C . GLY B 1 91 ? 1.66 -3.592 -18.703 1 96.88 91 GLY B C 1
ATOM 2613 O O . GLY B 1 91 ? 2.035 -4.523 -19.422 1 96.88 91 GLY B O 1
ATOM 2614 N N . VAL B 1 92 ? 0.716 -3.68 -17.828 1 96.06 92 VAL B N 1
ATOM 2615 C CA . VAL B 1 92 ? -0.133 -4.867 -17.797 1 96.06 92 VAL B CA 1
ATOM 2616 C C . VAL B 1 92 ? -1.57 -4.484 -18.141 1 96.06 92 VAL B C 1
ATOM 2618 O O . VAL B 1 92 ? -1.961 -3.322 -18 1 96.06 92 VAL B O 1
ATOM 2621 N N . ASN B 1 93 ? -2.287 -5.426 -18.656 1 93.81 93 ASN B N 1
ATOM 2622 C CA . ASN B 1 93 ? -3.693 -5.191 -18.969 1 93.81 93 ASN B CA 1
ATOM 2623 C C . ASN B 1 93 ? -4.605 -5.625 -17.828 1 93.81 93 ASN B C 1
ATOM 2625 O O . ASN B 1 93 ? -4.688 -6.812 -17.516 1 93.81 93 ASN B O 1
ATOM 2629 N N . LEU B 1 94 ? -5.207 -4.664 -17.156 1 95.38 94 LEU B N 1
ATOM 2630 C CA . LEU B 1 94 ? -6.109 -4.91 -16.047 1 95.38 94 LEU B CA 1
ATOM 2631 C C . LEU B 1 94 ? -7.414 -4.133 -16.219 1 95.38 94 LEU B C 1
ATOM 2633 O O . LEU B 1 94 ? -7.418 -2.902 -16.172 1 95.38 94 LEU B O 1
ATOM 2637 N N . VAL B 1 95 ? -8.461 -4.848 -16.484 1 90.31 95 VAL B N 1
ATOM 2638 C CA . VAL B 1 95 ? -9.828 -4.328 -16.531 1 90.31 95 VAL B CA 1
ATOM 2639 C C . VAL B 1 95 ? -10.711 -5.074 -15.539 1 90.31 95 VAL B C 1
ATOM 2641 O O . VAL B 1 95 ? -10.984 -6.266 -15.711 1 90.31 95 VAL B O 1
ATOM 2644 N N . PRO B 1 96 ? -11.117 -4.344 -14.547 1 90.25 96 PRO B N 1
ATOM 2645 C CA . PRO B 1 96 ? -11.938 -5.059 -13.562 1 90.25 96 PRO B CA 1
ATOM 2646 C C . PRO B 1 96 ? -13.133 -5.766 -14.195 1 90.25 96 PRO B C 1
ATOM 2648 O O . PRO B 1 96 ? -13.758 -5.227 -15.117 1 90.25 96 PRO B O 1
ATOM 2651 N N . PRO B 1 97 ? -13.305 -7.004 -13.695 1 91.5 97 PRO B N 1
ATOM 2652 C CA . PRO B 1 97 ? -14.492 -7.691 -14.195 1 91.5 97 PRO B CA 1
ATOM 2653 C C . PRO B 1 97 ? -15.781 -6.918 -13.93 1 91.5 97 PRO B C 1
ATOM 2655 O O . PRO B 1 97 ? -15.898 -6.242 -12.898 1 91.5 97 PRO B O 1
ATOM 2658 N N . LYS B 1 98 ? -16.781 -7.039 -14.82 1 89.56 98 LYS B N 1
ATOM 2659 C CA . LYS B 1 98 ? -18.062 -6.355 -14.695 1 89.56 98 LYS B CA 1
ATOM 2660 C C . LYS B 1 98 ? -18.797 -6.785 -13.43 1 89.56 98 LYS B C 1
ATOM 2662 O O . LYS B 1 98 ? -19.469 -5.973 -12.789 1 89.56 98 LYS B O 1
ATOM 2667 N N . ASP B 1 99 ? -18.641 -8.031 -13.078 1 91.5 99 ASP B N 1
ATOM 2668 C CA . ASP B 1 99 ? -19.297 -8.594 -11.898 1 91.5 99 ASP B CA 1
ATOM 2669 C C . ASP B 1 99 ? -18.266 -8.938 -10.82 1 91.5 99 ASP B C 1
ATOM 2671 O O . ASP B 1 99 ? -18.25 -10.055 -10.297 1 91.5 99 ASP B O 1
ATOM 2675 N N . LEU B 1 100 ? -17.531 -7.949 -10.461 1 89.5 100 LEU B N 1
ATOM 2676 C CA . LEU B 1 100 ? -16.391 -8.164 -9.57 1 89.5 100 LEU B CA 1
ATOM 2677 C C . LEU B 1 100 ? -16.844 -8.75 -8.234 1 89.5 100 LEU B C 1
ATOM 2679 O O . LEU B 1 100 ? -16.25 -9.711 -7.742 1 89.5 100 LEU B O 1
ATOM 2683 N N . ILE B 1 101 ? -17.875 -8.266 -7.664 1 87.69 101 ILE B N 1
ATOM 2684 C CA . ILE B 1 101 ? -18.359 -8.711 -6.359 1 87.69 101 ILE B CA 1
ATOM 2685 C C . ILE B 1 101 ? -18.828 -10.164 -6.449 1 87.69 101 ILE B C 1
ATOM 2687 O O . ILE B 1 101 ? -18.453 -10.992 -5.613 1 87.69 101 ILE B O 1
ATOM 2691 N N . GLU B 1 102 ? -19.562 -10.461 -7.453 1 91.56 102 GLU B N 1
ATOM 2692 C CA . GLU B 1 102 ? -20.016 -11.836 -7.672 1 91.56 102 GLU B CA 1
ATOM 2693 C C . GLU B 1 102 ? -18.844 -12.773 -7.887 1 91.56 102 GLU B C 1
ATOM 2695 O O . GLU B 1 102 ? -18.828 -13.898 -7.379 1 91.56 102 GLU B O 1
ATOM 2700 N N . THR B 1 103 ? -17.875 -12.312 -8.625 1 92.19 103 THR B N 1
ATOM 2701 C CA . THR B 1 103 ? -16.688 -13.102 -8.93 1 92.19 103 THR B CA 1
ATOM 2702 C C . THR B 1 103 ? -15.906 -13.414 -7.66 1 92.19 103 THR B C 1
ATOM 2704 O O . THR B 1 103 ? -15.562 -14.578 -7.406 1 92.19 103 THR B O 1
ATOM 2707 N N . VAL B 1 104 ? -15.734 -12.383 -6.855 1 86.31 104 VAL B N 1
ATOM 2708 C CA . VAL B 1 104 ? -14.867 -12.523 -5.691 1 86.31 104 VAL B CA 1
ATOM 2709 C C . VAL B 1 104 ? -15.617 -13.25 -4.574 1 86.31 104 VAL B C 1
ATOM 2711 O O . VAL B 1 104 ? -15.055 -14.125 -3.906 1 86.31 104 VAL B O 1
ATOM 2714 N N . LEU B 1 105 ? -16.859 -13.016 -4.352 1 85.06 105 LEU B N 1
ATOM 2715 C CA . LEU B 1 105 ? -17.594 -13.5 -3.188 1 85.06 105 LEU B CA 1
ATOM 2716 C C . LEU B 1 105 ? -18.219 -14.867 -3.465 1 85.06 105 LEU B C 1
ATOM 2718 O O . LEU B 1 105 ? -18.328 -15.703 -2.564 1 85.06 105 LEU B O 1
ATOM 2722 N N . ASN B 1 106 ? -18.562 -15.156 -4.699 1 91 106 ASN B N 1
ATOM 2723 C CA . ASN B 1 106 ? -19.375 -16.359 -4.941 1 91 106 ASN B CA 1
ATOM 2724 C C . ASN B 1 106 ? -18.641 -17.344 -5.844 1 91 106 ASN B C 1
ATOM 2726 O O . ASN B 1 106 ? -18.641 -18.547 -5.582 1 91 106 ASN B O 1
ATOM 2730 N N . ARG B 1 107 ? -18.016 -16.938 -6.91 1 95.5 107 ARG B N 1
ATOM 2731 C CA . ARG B 1 107 ? -17.328 -17.844 -7.832 1 95.5 107 ARG B CA 1
ATOM 2732 C C . ARG B 1 107 ? -15.977 -18.266 -7.281 1 95.5 107 ARG B C 1
ATOM 2734 O O . ARG B 1 107 ? -15.703 -19.469 -7.16 1 95.5 107 ARG B O 1
ATOM 2741 N N . GLY B 1 108 ? -15.234 -17.297 -6.902 1 95.44 108 GLY B N 1
ATOM 2742 C CA . GLY B 1 108 ? -13.984 -17.562 -6.219 1 95.44 108 GLY B CA 1
ATOM 2743 C C . GLY B 1 108 ? -12.906 -18.109 -7.141 1 95.44 108 GLY B C 1
ATOM 2744 O O . GLY B 1 108 ? -13.07 -18.109 -8.359 1 95.44 108 GLY B O 1
ATOM 2745 N N . SER B 1 109 ? -11.789 -18.562 -6.516 1 98.31 109 SER B N 1
ATOM 2746 C CA . SER B 1 109 ? -10.625 -18.984 -7.285 1 98.31 109 SER B CA 1
ATOM 2747 C C . SER B 1 109 ? -10.117 -20.344 -6.809 1 98.31 109 SER B C 1
ATOM 2749 O O . SER B 1 109 ? -8.977 -20.719 -7.09 1 98.31 109 SER B O 1
ATOM 2751 N N . LEU B 1 110 ? -10.93 -21.094 -6.098 1 98.5 110 LEU B N 1
ATOM 2752 C CA . LEU B 1 110 ? -10.445 -22.328 -5.496 1 98.5 110 LEU B CA 1
ATOM 2753 C C . LEU B 1 110 ? -9.977 -23.297 -6.566 1 98.5 110 LEU B C 1
ATOM 2755 O O . LEU B 1 110 ? -8.852 -23.797 -6.512 1 98.5 110 LEU B O 1
ATOM 2759 N N . LEU B 1 111 ? -10.773 -23.531 -7.547 1 98.62 111 LEU B N 1
ATOM 2760 C CA . LEU B 1 111 ? -10.438 -24.516 -8.57 1 98.62 111 LEU B CA 1
ATOM 2761 C C . LEU B 1 111 ? -9.227 -24.062 -9.375 1 98.62 111 LEU B C 1
ATOM 2763 O O . LEU B 1 111 ? -8.281 -24.828 -9.578 1 98.62 111 LEU B O 1
ATOM 2767 N N . PRO B 1 112 ? -9.148 -22.797 -9.859 1 98.81 112 PRO B N 1
ATOM 2768 C CA . PRO B 1 112 ? -7.945 -22.359 -10.57 1 98.81 112 PRO B CA 1
ATOM 2769 C C . PRO B 1 112 ? -6.688 -22.469 -9.711 1 98.81 112 PRO B C 1
ATOM 2771 O O . PRO B 1 112 ? -5.617 -22.812 -10.219 1 98.81 112 PRO B O 1
ATOM 2774 N N . GLN B 1 113 ? -6.781 -22.172 -8.43 1 98.94 113 GLN B N 1
ATOM 2775 C CA . GLN B 1 113 ? -5.613 -22.266 -7.559 1 98.94 113 GLN B CA 1
ATOM 2776 C C . GLN B 1 113 ? -5.184 -23.703 -7.355 1 98.94 113 GLN B C 1
ATOM 2778 O O . GLN B 1 113 ? -3.988 -24 -7.277 1 98.94 113 GLN B O 1
ATOM 2783 N N . ARG B 1 114 ? -6.133 -24.609 -7.242 1 98.94 114 ARG B N 1
ATOM 2784 C CA . ARG B 1 114 ? -5.801 -26.031 -7.203 1 98.94 114 ARG B CA 1
ATOM 2785 C C . ARG B 1 114 ? -5.156 -26.484 -8.508 1 98.94 114 ARG B C 1
ATOM 2787 O O . ARG B 1 114 ? -4.18 -27.234 -8.492 1 98.94 114 ARG B O 1
ATOM 2794 N N . PHE B 1 115 ? -5.738 -26.031 -9.609 1 98.94 115 PHE B N 1
ATOM 2795 C CA . PHE B 1 115 ? -5.199 -26.359 -10.93 1 98.94 115 PHE B CA 1
ATOM 2796 C C . PHE B 1 115 ? -3.758 -25.875 -11.055 1 98.94 115 PHE B C 1
ATOM 2798 O O . PHE B 1 115 ? -2.879 -26.625 -11.477 1 98.94 115 PHE B O 1
ATOM 2805 N N . LEU B 1 116 ? -3.451 -24.625 -10.656 1 98.94 116 LEU B N 1
ATOM 2806 C CA . LEU B 1 116 ? -2.098 -24.078 -10.664 1 98.94 116 LEU B CA 1
ATOM 2807 C C . LEU B 1 116 ? -1.181 -24.891 -9.75 1 98.94 116 LEU B C 1
ATOM 2809 O O . LEU B 1 116 ? -0.004 -25.078 -10.062 1 98.94 116 LEU B O 1
ATOM 2813 N N . THR B 1 117 ? -1.702 -25.328 -8.602 1 98.94 117 THR B N 1
ATOM 2814 C CA . THR B 1 117 ? -0.93 -26.156 -7.684 1 98.94 117 THR B CA 1
ATOM 2815 C C . THR B 1 117 ? -0.577 -27.484 -8.336 1 98.94 117 THR B C 1
ATOM 2817 O O . THR B 1 117 ? 0.553 -27.969 -8.211 1 98.94 117 THR B O 1
ATOM 2820 N N . ALA B 1 118 ? -1.553 -28.094 -9.023 1 98.88 118 ALA B N 1
ATOM 2821 C CA . ALA B 1 118 ? -1.288 -29.328 -9.75 1 98.88 118 ALA B CA 1
ATOM 2822 C C . ALA B 1 118 ? -0.193 -29.125 -10.789 1 98.88 118 ALA B C 1
ATOM 2824 O O . ALA B 1 118 ? 0.723 -29.953 -10.898 1 98.88 118 ALA B O 1
ATOM 2825 N N . ILE B 1 119 ? -0.294 -28.047 -11.555 1 98.88 119 ILE B N 1
ATOM 2826 C CA . ILE B 1 119 ? 0.706 -27.734 -12.57 1 98.88 119 ILE B CA 1
ATOM 2827 C C . ILE B 1 119 ? 2.07 -27.547 -11.914 1 98.88 119 ILE B C 1
ATOM 2829 O O . ILE B 1 119 ? 3.08 -28.062 -12.406 1 98.88 119 ILE B O 1
ATOM 2833 N N . ASP B 1 120 ? 2.096 -26.828 -10.797 1 98.75 120 ASP B N 1
ATOM 2834 C CA . ASP B 1 120 ? 3.342 -26.562 -10.086 1 98.75 120 ASP B CA 1
ATOM 2835 C C . ASP B 1 120 ? 4.031 -27.875 -9.688 1 98.75 120 ASP B C 1
ATOM 2837 O O . ASP B 1 120 ? 5.254 -27.984 -9.789 1 98.75 120 ASP B O 1
ATOM 2841 N N . LEU B 1 121 ? 3.281 -28.891 -9.273 1 98.25 121 LEU B N 1
ATOM 2842 C CA . LEU B 1 121 ? 3.836 -30.141 -8.773 1 98.25 121 LEU B CA 1
ATOM 2843 C C . LEU B 1 121 ? 4.262 -31.047 -9.922 1 98.25 121 LEU B C 1
ATOM 2845 O O . LEU B 1 121 ? 5.219 -31.812 -9.797 1 98.25 121 LEU B O 1
ATOM 2849 N N . GLN B 1 122 ? 3.615 -30.891 -11.07 1 97.19 122 GLN B N 1
ATOM 2850 C CA . GLN B 1 122 ? 3.793 -31.922 -12.078 1 97.19 122 GLN B CA 1
ATOM 2851 C C . GLN B 1 122 ? 4.41 -31.344 -13.352 1 97.19 122 GLN B C 1
ATOM 2853 O O . GLN B 1 122 ? 5.004 -32.094 -14.148 1 97.19 122 GLN B O 1
ATOM 2858 N N . ASN B 1 123 ? 4.207 -30.062 -13.594 1 96.44 123 ASN B N 1
ATOM 2859 C CA . ASN B 1 123 ? 4.699 -29.359 -14.773 1 96.44 123 ASN B CA 1
ATOM 2860 C C . ASN B 1 123 ? 5.023 -27.906 -14.461 1 96.44 123 ASN B C 1
ATOM 2862 O O . ASN B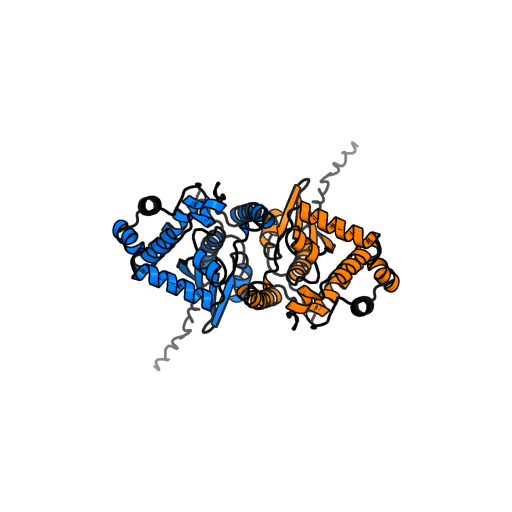 1 123 ? 4.535 -27 -15.133 1 96.44 123 ASN B O 1
ATOM 2866 N N . LYS B 1 124 ? 5.984 -27.688 -13.633 1 97.56 124 LYS B N 1
ATOM 2867 C CA . LYS B 1 124 ? 6.262 -26.391 -13.008 1 97.56 124 LYS B CA 1
ATOM 2868 C C . LYS B 1 124 ? 6.527 -25.312 -14.062 1 97.56 124 LYS B C 1
ATOM 2870 O O . LYS B 1 124 ? 6.203 -24.141 -13.859 1 97.56 124 LYS B O 1
ATOM 2875 N N . SER B 1 125 ? 7.047 -25.656 -15.211 1 97.75 125 SER B N 1
ATOM 2876 C CA . SER B 1 125 ? 7.43 -24.688 -16.234 1 97.75 125 SER B CA 1
ATOM 2877 C C . SER B 1 125 ? 6.207 -24.016 -16.859 1 97.75 125 SER B C 1
ATOM 2879 O O . SER B 1 125 ? 6.328 -22.984 -17.531 1 97.75 125 SER B O 1
ATOM 2881 N N . PHE B 1 126 ? 4.973 -24.531 -16.562 1 98.69 126 PHE B N 1
ATOM 2882 C CA . PHE B 1 126 ? 3.766 -23.984 -17.172 1 98.69 126 PHE B CA 1
ATOM 2883 C C . PHE B 1 126 ? 3.008 -23.109 -16.188 1 98.69 126 PHE B C 1
ATOM 2885 O O . PHE B 1 126 ? 1.993 -22.5 -16.531 1 98.69 126 PHE B O 1
ATOM 2892 N N . VAL B 1 127 ? 3.488 -22.953 -14.953 1 98.88 127 VAL B N 1
ATOM 2893 C CA . VAL B 1 127 ? 2.781 -22.172 -13.945 1 98.88 127 VAL B CA 1
ATOM 2894 C C . VAL B 1 127 ? 2.639 -20.719 -14.422 1 98.88 127 VAL B C 1
ATOM 2896 O O . VAL B 1 127 ? 1.556 -20.141 -14.328 1 98.88 127 VAL B O 1
ATOM 2899 N N . GLU B 1 128 ? 3.686 -20.188 -14.953 1 98.81 128 GLU B N 1
ATOM 2900 C CA . GLU B 1 128 ? 3.664 -18.797 -15.406 1 98.81 128 GLU B CA 1
ATOM 2901 C C . GLU B 1 128 ? 2.611 -18.578 -16.484 1 98.81 128 GLU B C 1
ATOM 2903 O O . GLU B 1 128 ? 1.77 -17.688 -16.375 1 98.81 128 GLU B O 1
ATOM 2908 N N . ALA B 1 129 ? 2.668 -19.422 -17.516 1 98.81 129 ALA B N 1
ATOM 2909 C CA . ALA B 1 129 ? 1.734 -19.297 -18.625 1 98.81 129 ALA B CA 1
ATOM 2910 C C . ALA B 1 129 ? 0.294 -19.5 -18.156 1 98.81 129 ALA B C 1
ATOM 2912 O O . ALA B 1 129 ? -0.609 -18.781 -18.609 1 98.81 129 ALA B O 1
ATOM 2913 N N . ALA B 1 130 ? 0.088 -20.469 -17.328 1 98.94 130 ALA B N 1
ATOM 2914 C CA . ALA B 1 130 ? -1.256 -20.766 -16.828 1 98.94 130 ALA B CA 1
ATOM 2915 C C . ALA B 1 130 ? -1.797 -19.609 -16 1 98.94 130 ALA B C 1
ATOM 2917 O O . ALA B 1 130 ? -2.941 -19.188 -16.188 1 98.94 130 ALA B O 1
ATOM 2918 N N . ALA B 1 131 ? -0.994 -19.094 -15.07 1 98.94 131 ALA B N 1
ATOM 2919 C CA . ALA B 1 131 ? -1.406 -17.969 -14.234 1 98.94 131 ALA B CA 1
ATOM 2920 C C . ALA B 1 131 ? -1.744 -16.75 -15.094 1 98.94 131 ALA B C 1
ATOM 2922 O O . ALA B 1 131 ? -2.787 -16.109 -14.898 1 98.94 131 ALA B O 1
ATOM 2923 N N . ARG B 1 132 ? -0.937 -16.438 -16.094 1 98.75 132 ARG B N 1
ATOM 2924 C CA . ARG B 1 132 ? -1.168 -15.312 -16.984 1 98.75 132 ARG B CA 1
ATOM 2925 C C . ARG B 1 132 ? -2.49 -15.461 -17.719 1 98.75 132 ARG B C 1
ATOM 2927 O O . ARG B 1 132 ? -3.24 -14.492 -17.875 1 98.75 132 ARG B O 1
ATOM 2934 N N . GLU B 1 133 ? -2.691 -16.625 -18.172 1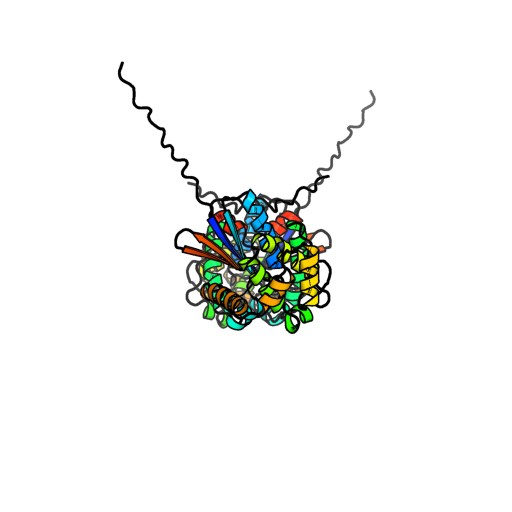 98.88 133 GLU B N 1
ATOM 2935 C CA . GLU B 1 133 ? -3.932 -16.844 -18.922 1 98.88 133 GLU B CA 1
ATOM 2936 C C . GLU B 1 133 ? -5.148 -16.688 -18.016 1 98.88 133 GLU B C 1
ATOM 2938 O O . GLU B 1 133 ? -6.172 -16.141 -18.422 1 98.88 133 GLU B O 1
ATOM 2943 N N . LEU B 1 134 ? -5.055 -17.219 -16.828 1 98.81 134 LEU B N 1
ATOM 2944 C CA . LEU B 1 134 ? -6.148 -17.062 -15.883 1 98.81 134 LEU B CA 1
ATOM 2945 C C . LEU B 1 134 ? -6.398 -15.602 -15.57 1 98.81 134 LEU B C 1
ATOM 2947 O O . LEU B 1 134 ? -7.547 -15.148 -15.555 1 98.81 134 LEU B O 1
ATOM 2951 N N . TRP B 1 135 ? -5.359 -14.828 -15.352 1 98.69 135 TRP B N 1
ATOM 2952 C CA . TRP B 1 135 ? -5.52 -13.391 -15.148 1 98.69 135 TRP B CA 1
ATOM 2953 C C . TRP B 1 135 ? -6.098 -12.727 -16.391 1 98.69 135 TRP B C 1
ATOM 2955 O O . TRP B 1 135 ? -6.961 -11.852 -16.297 1 98.69 135 TRP B O 1
ATOM 2965 N N . ALA B 1 136 ? -5.598 -13.086 -17.578 1 98.44 136 ALA B N 1
ATOM 2966 C CA . ALA B 1 136 ? -6.102 -12.508 -18.812 1 98.44 136 ALA B CA 1
ATOM 2967 C C . ALA B 1 136 ? -7.605 -12.727 -18.953 1 98.44 136 ALA B C 1
ATOM 2969 O O . ALA B 1 136 ? -8.344 -11.805 -19.312 1 98.44 136 ALA B O 1
ATOM 2970 N N . ARG B 1 137 ? -7.98 -13.914 -18.672 1 98.31 137 ARG B N 1
ATOM 2971 C CA . ARG B 1 137 ? -9.406 -14.227 -18.75 1 98.31 137 ARG B CA 1
ATOM 2972 C C . ARG B 1 137 ? -10.203 -13.352 -17.781 1 98.31 137 ARG B C 1
ATOM 2974 O O . ARG B 1 137 ? -11.156 -12.68 -18.203 1 98.31 137 ARG B O 1
ATOM 2981 N N . LEU B 1 138 ? -9.812 -13.289 -16.562 1 97.69 138 LEU B N 1
ATOM 2982 C CA . LEU B 1 138 ? -10.602 -12.68 -15.5 1 97.69 138 LEU B CA 1
ATOM 2983 C C . LEU B 1 138 ? -10.477 -11.156 -15.539 1 97.69 138 LEU B C 1
ATOM 2985 O O . LEU B 1 138 ? -11.469 -10.445 -15.383 1 97.69 138 LEU B O 1
ATOM 2989 N N . TRP B 1 139 ? -9.289 -10.617 -15.805 1 97 139 TRP B N 1
ATOM 2990 C CA . TRP B 1 139 ? -9.008 -9.203 -15.57 1 97 139 TRP B CA 1
ATOM 2991 C C . TRP B 1 139 ? -8.766 -8.477 -16.891 1 97 139 TRP B C 1
ATOM 2993 O O . TRP B 1 139 ? -8.375 -7.301 -16.891 1 97 139 TRP B O 1
ATOM 3003 N N . ALA B 1 140 ? -8.859 -9.125 -17.984 1 96.56 140 ALA B N 1
ATOM 3004 C CA . ALA B 1 140 ? -8.68 -8.445 -19.266 1 96.56 140 ALA B CA 1
ATOM 3005 C C . ALA B 1 140 ? -9.852 -8.719 -20.203 1 96.56 140 ALA B C 1
ATOM 3007 O O . ALA B 1 140 ? -10.336 -7.805 -20.875 1 96.56 140 ALA B O 1
ATOM 3008 N N . ARG B 1 141 ? -10.336 -9.945 -20.141 1 97.31 141 ARG B N 1
ATOM 3009 C CA . ARG B 1 141 ? -11.32 -10.344 -21.141 1 97.31 141 ARG B CA 1
ATOM 3010 C C . ARG B 1 141 ? -12.703 -10.508 -20.516 1 97.31 141 ARG B C 1
ATOM 3012 O O . ARG B 1 141 ? -13.664 -10.867 -21.219 1 97.31 141 ARG B O 1
ATOM 3019 N N . ASN B 1 142 ? -12.852 -10.273 -19.266 1 96.06 142 ASN B N 1
ATOM 3020 C CA . ASN B 1 142 ? -14.125 -10.414 -18.562 1 96.06 142 ASN B CA 1
ATOM 3021 C C . ASN B 1 142 ? -14.695 -11.82 -18.719 1 96.06 142 ASN B C 1
ATOM 3023 O O . ASN B 1 142 ? -15.883 -11.977 -19.016 1 96.06 142 ASN B O 1
ATOM 3027 N N . GLU B 1 143 ? -13.82 -12.812 -18.625 1 97.44 143 GLU B N 1
ATOM 3028 C CA . GLU B 1 143 ? -14.195 -14.219 -18.672 1 97.44 143 GLU B CA 1
ATOM 3029 C C . GLU B 1 143 ? -14.047 -14.867 -17.297 1 97.44 143 GLU B C 1
ATOM 3031 O O . GLU B 1 143 ? -13.281 -14.383 -16.453 1 97.44 143 GLU B O 1
ATOM 3036 N N . THR B 1 144 ? -14.805 -15.961 -17.109 1 97.62 144 THR B N 1
ATOM 3037 C CA . THR B 1 144 ? -14.75 -16.656 -15.82 1 97.62 144 THR B CA 1
ATOM 3038 C C . THR B 1 144 ? -13.562 -17.609 -15.766 1 97.62 144 THR B C 1
ATOM 3040 O O . THR B 1 144 ? -12.961 -17.906 -16.797 1 97.62 144 THR B O 1
ATOM 3043 N N . ILE B 1 145 ? -13.242 -18.062 -14.539 1 98.44 145 ILE B N 1
ATOM 3044 C CA . ILE B 1 145 ? -12.109 -18.953 -14.367 1 98.44 145 ILE B CA 1
ATOM 3045 C C . ILE B 1 145 ? -12.492 -20.094 -13.414 1 98.44 145 ILE B C 1
ATOM 3047 O O . ILE B 1 145 ? -11.656 -20.938 -13.086 1 98.44 145 ILE B O 1
ATOM 3051 N N . HIS B 1 146 ? -13.727 -20.234 -12.969 1 97.88 146 HIS B N 1
ATOM 3052 C CA . HIS B 1 146 ? -14.031 -21 -11.773 1 97.88 146 HIS B CA 1
ATOM 3053 C C . HIS B 1 146 ? -14.656 -22.344 -12.125 1 97.88 146 HIS B C 1
ATOM 3055 O O . HIS B 1 146 ? -14.883 -23.188 -11.25 1 97.88 146 HIS B O 1
ATOM 3061 N N . THR B 1 147 ? -14.945 -22.656 -13.398 1 98.12 147 THR B N 1
ATOM 3062 C CA . THR B 1 147 ? -15.539 -23.922 -13.789 1 98.12 147 THR B CA 1
ATOM 3063 C C . THR B 1 147 ? -14.5 -24.828 -14.453 1 98.12 147 THR B C 1
ATOM 3065 O O . THR B 1 147 ? -13.461 -24.344 -14.922 1 98.12 147 THR B O 1
ATOM 3068 N N . VAL B 1 148 ? -14.812 -26.094 -14.461 1 98.44 148 VAL B N 1
ATOM 3069 C CA . VAL B 1 148 ? -13.938 -27.047 -15.133 1 98.44 148 VAL B CA 1
ATOM 3070 C C . VAL B 1 148 ? -13.789 -26.672 -16.609 1 98.44 148 VAL B C 1
ATOM 3072 O O . VAL B 1 148 ? -12.703 -26.797 -17.172 1 98.44 148 VAL B O 1
ATOM 3075 N N . ASP B 1 149 ? -14.844 -26.203 -17.203 1 98.56 149 ASP B N 1
ATOM 3076 C CA . ASP B 1 149 ? -14.789 -25.766 -18.594 1 98.56 149 ASP B CA 1
ATOM 3077 C C . ASP B 1 149 ? -13.836 -24.578 -18.75 1 98.56 149 ASP B C 1
ATOM 3079 O O . ASP B 1 149 ? -13.094 -24.516 -19.734 1 98.56 149 ASP B O 1
ATOM 3083 N N . ASP B 1 150 ? -13.867 -23.656 -17.859 1 98.75 150 ASP B N 1
ATOM 3084 C CA . ASP B 1 150 ? -12.922 -22.547 -17.875 1 98.75 150 ASP B CA 1
ATOM 3085 C C . ASP B 1 150 ? -11.477 -23.062 -17.859 1 98.75 150 ASP B C 1
ATOM 3087 O O . ASP B 1 150 ? -10.641 -22.594 -18.641 1 98.75 150 ASP B O 1
ATOM 3091 N N . ILE B 1 151 ? -11.203 -24.016 -16.984 1 98.81 151 ILE B N 1
ATOM 3092 C CA . ILE B 1 151 ? -9.859 -24.547 -16.812 1 98.81 151 ILE B CA 1
ATOM 3093 C C . ILE B 1 151 ? -9.414 -25.281 -18.078 1 98.81 151 ILE B C 1
ATOM 3095 O O . ILE B 1 151 ? -8.258 -25.172 -18.484 1 98.81 151 ILE B O 1
ATOM 3099 N N . LYS B 1 152 ? -10.336 -26 -18.656 1 98.75 152 LYS B N 1
ATOM 3100 C CA . LYS B 1 152 ? -10.031 -26.672 -19.906 1 98.75 152 LYS B CA 1
ATOM 3101 C C . LYS B 1 152 ? -9.625 -25.688 -21 1 98.75 152 LYS B C 1
ATOM 3103 O O . LYS B 1 152 ? -8.688 -25.938 -21.75 1 98.75 152 LYS B O 1
ATOM 3108 N N . GLN B 1 153 ? -10.297 -24.594 -21.062 1 98.81 153 GLN B N 1
ATOM 3109 C CA . GLN B 1 153 ? -9.977 -23.578 -22.047 1 98.81 153 GLN B CA 1
ATOM 3110 C C . GLN B 1 153 ? -8.594 -22.984 -21.797 1 98.81 153 GLN B C 1
ATOM 3112 O O . GLN B 1 153 ? -7.859 -22.688 -22.75 1 98.81 153 GLN B O 1
ATOM 3117 N N . VAL B 1 154 ? -8.25 -22.781 -20.562 1 98.94 154 VAL B N 1
ATOM 3118 C CA . VAL B 1 154 ? -6.918 -22.297 -20.219 1 98.94 154 VAL B CA 1
ATOM 3119 C C . VAL B 1 154 ? -5.859 -23.297 -20.672 1 98.94 154 VAL B C 1
ATOM 3121 O O . VAL B 1 154 ? -4.867 -22.906 -21.297 1 98.94 154 VAL B O 1
ATOM 3124 N N . ALA B 1 155 ? -6.098 -24.594 -20.391 1 98.88 155 ALA B N 1
ATOM 3125 C CA . ALA B 1 155 ? -5.148 -25.641 -20.75 1 98.88 155 ALA B CA 1
ATOM 3126 C C . ALA B 1 155 ? -4.914 -25.672 -22.25 1 98.88 155 ALA B C 1
ATOM 3128 O O . ALA B 1 155 ? -3.777 -25.828 -22.703 1 98.88 155 ALA B O 1
ATOM 3129 N N . VAL B 1 156 ? -6.004 -25.5 -23 1 98.75 156 VAL B N 1
ATOM 3130 C CA . VAL B 1 156 ? -5.914 -25.5 -24.453 1 98.75 156 VAL B CA 1
ATOM 3131 C C . VAL B 1 156 ? -5.117 -24.297 -24.938 1 98.75 156 VAL B C 1
ATOM 3133 O O . VAL B 1 156 ? -4.215 -24.422 -25.766 1 98.75 156 VAL B O 1
ATOM 3136 N N . LYS B 1 157 ? -5.43 -23.172 -24.406 1 98.75 157 LYS B N 1
ATOM 3137 C CA . LYS B 1 157 ? -4.805 -21.922 -24.812 1 98.75 157 LYS B CA 1
ATOM 3138 C C . LYS B 1 157 ? -3.291 -21.969 -24.641 1 98.75 157 LYS B C 1
ATOM 3140 O O . LYS B 1 157 ? -2.545 -21.453 -25.469 1 98.75 157 LYS B O 1
ATOM 3145 N N . ILE B 1 158 ? -2.807 -22.656 -23.609 1 98.62 158 ILE B N 1
ATOM 3146 C CA . ILE B 1 158 ? -1.379 -22.609 -23.312 1 98.62 158 ILE B CA 1
ATOM 3147 C C . ILE B 1 158 ? -0.714 -23.906 -23.797 1 98.62 158 ILE B C 1
ATOM 3149 O O . ILE B 1 158 ? 0.461 -24.141 -23.5 1 98.62 158 ILE B O 1
ATOM 3153 N N . SER B 1 159 ? -1.433 -24.75 -24.438 1 98.62 159 SER B N 1
ATOM 3154 C CA . SER B 1 159 ? -0.937 -26.031 -24.938 1 98.62 159 SER B CA 1
ATOM 3155 C C . SER B 1 159 ? -0.33 -26.859 -23.812 1 98.62 159 SER B C 1
ATOM 3157 O O . SER B 1 159 ? 0.785 -27.375 -23.938 1 98.62 159 SER B O 1
ATOM 3159 N N . LEU B 1 160 ? -1.072 -27 -22.734 1 98.69 160 LEU B N 1
ATOM 3160 C CA . LEU B 1 160 ? -0.616 -27.734 -21.562 1 98.69 160 LEU B CA 1
ATOM 3161 C C . LEU B 1 160 ? -0.61 -29.234 -21.828 1 98.69 160 LEU B C 1
ATOM 3163 O O . LEU B 1 160 ? -1.651 -29.812 -22.141 1 98.69 160 LEU B O 1
ATOM 3167 N N . PRO B 1 161 ? 0.546 -29.781 -21.75 1 98.19 161 PRO B N 1
ATOM 3168 C CA . PRO B 1 161 ? 0.558 -31.25 -21.875 1 98.19 161 PRO B CA 1
ATOM 3169 C C . PRO B 1 161 ? -0.146 -31.953 -20.719 1 98.19 161 PRO B C 1
ATOM 3171 O O . PRO B 1 161 ? -0.148 -31.438 -19.594 1 98.19 161 PRO B O 1
ATOM 3174 N N . ASN B 1 162 ? -0.75 -33.094 -20.969 1 96.62 162 ASN B N 1
ATOM 3175 C CA . ASN B 1 162 ? -1.422 -33.906 -19.969 1 96.62 162 ASN B CA 1
ATOM 3176 C C . ASN B 1 162 ? -2.492 -33.125 -19.219 1 96.62 162 ASN B C 1
ATOM 3178 O O . ASN B 1 162 ? -2.656 -33.281 -18.016 1 96.62 162 ASN B O 1
ATOM 3182 N N . ALA B 1 163 ? -3.166 -32.25 -19.922 1 98.06 163 ALA B N 1
ATOM 3183 C CA . ALA B 1 163 ? -4.137 -31.312 -19.344 1 98.06 163 ALA B CA 1
ATOM 3184 C C . ALA B 1 163 ? -5.234 -32.062 -18.609 1 98.06 163 ALA B C 1
ATOM 3186 O O . ALA B 1 163 ? -5.609 -31.688 -17.484 1 98.06 163 ALA B O 1
ATOM 3187 N N . GLU B 1 164 ? -5.77 -33.062 -19.141 1 97.44 164 GLU B N 1
ATOM 3188 C CA . GLU B 1 164 ? -6.867 -33.812 -18.531 1 97.44 164 GLU B CA 1
ATOM 3189 C C . GLU B 1 164 ? -6.469 -34.406 -17.172 1 97.44 164 GLU B C 1
ATOM 3191 O O . GLU B 1 164 ? -7.246 -34.344 -16.219 1 97.44 164 GLU B O 1
ATOM 3196 N N . ASP B 1 165 ? -5.281 -34.938 -17.125 1 97.88 165 ASP B N 1
ATOM 3197 C CA . ASP B 1 165 ? -4.777 -35.469 -15.875 1 97.88 165 ASP B CA 1
ATOM 3198 C C . ASP B 1 165 ? -4.605 -34.375 -14.82 1 97.88 165 ASP B C 1
ATOM 3200 O O . ASP B 1 165 ? -4.922 -34.594 -13.641 1 97.88 165 ASP B O 1
ATOM 3204 N N . LEU B 1 166 ? -4.09 -33.312 -15.242 1 98.38 166 LEU B N 1
ATOM 3205 C CA . LEU B 1 166 ? -3.859 -32.219 -14.32 1 98.38 166 LEU B CA 1
ATOM 3206 C C . LEU B 1 166 ? -5.18 -31.641 -13.812 1 98.38 166 LEU B C 1
ATOM 3208 O O . LEU B 1 166 ? -5.305 -31.312 -12.633 1 98.38 166 LEU B O 1
ATOM 3212 N N . ILE B 1 167 ? -6.172 -31.531 -14.648 1 98.44 167 ILE B N 1
ATOM 3213 C CA . ILE B 1 167 ? -7.492 -31.047 -14.273 1 98.44 167 ILE B CA 1
ATOM 3214 C C . ILE B 1 167 ? -8.133 -32 -13.281 1 98.44 167 ILE B C 1
ATOM 3216 O O . ILE B 1 167 ? -8.688 -31.594 -12.266 1 98.44 167 ILE B O 1
ATOM 3220 N N . ALA B 1 168 ? -8.008 -33.281 -13.539 1 97.75 168 ALA B N 1
ATOM 3221 C CA . ALA B 1 168 ? -8.531 -34.281 -12.625 1 97.75 168 ALA B CA 1
ATOM 3222 C C . ALA B 1 168 ? -7.816 -34.219 -11.281 1 97.75 168 ALA B C 1
ATOM 3224 O O . ALA B 1 168 ? -8.445 -34.375 -10.227 1 97.75 168 ALA B O 1
ATOM 3225 N N . ALA B 1 169 ? -6.523 -34.031 -11.32 1 98.06 169 ALA B N 1
ATOM 3226 C CA . ALA B 1 169 ? -5.699 -34 -10.117 1 98.06 169 ALA B CA 1
ATOM 3227 C C . ALA B 1 169 ? -6.059 -32.812 -9.242 1 98.06 169 ALA B C 1
ATOM 3229 O O . ALA B 1 169 ? -5.828 -32.812 -8.031 1 98.06 169 ALA B O 1
ATOM 3230 N N . SER B 1 170 ? -6.602 -31.766 -9.82 1 98.06 170 SER B N 1
ATOM 3231 C CA . SER B 1 170 ? -6.895 -30.516 -9.117 1 98.06 170 SER B CA 1
ATOM 3232 C C . SER B 1 170 ? -7.812 -30.766 -7.922 1 98.06 170 SER B C 1
ATOM 3234 O O . SER B 1 170 ? -7.785 -30.016 -6.949 1 98.06 170 SER B O 1
ATOM 3236 N N . ASN B 1 171 ? -8.578 -31.875 -7.934 1 96.62 171 ASN B N 1
ATOM 3237 C CA . ASN B 1 171 ? -9.5 -32.156 -6.84 1 96.62 171 ASN B CA 1
ATOM 3238 C C . ASN B 1 171 ? -9.023 -33.344 -6.016 1 96.62 171 ASN B C 1
ATOM 3240 O O . ASN B 1 171 ? -9.773 -33.875 -5.191 1 96.62 171 ASN B O 1
ATOM 3244 N N . SER B 1 172 ? -7.805 -33.75 -6.219 1 98.38 172 SER B N 1
ATOM 3245 C CA . SER B 1 172 ? -7.238 -34.844 -5.453 1 98.38 172 SER B CA 1
ATOM 3246 C C . SER B 1 172 ? -6.859 -34.406 -4.043 1 98.38 172 SER B C 1
ATOM 3248 O O . SER B 1 172 ? -6.68 -33.219 -3.785 1 98.38 172 SER B O 1
ATOM 3250 N N . THR B 1 173 ? -6.727 -35.344 -3.156 1 98.5 173 THR B N 1
ATOM 3251 C CA . THR B 1 173 ? -6.312 -35.094 -1.779 1 98.5 173 THR B CA 1
ATOM 3252 C C . THR B 1 173 ? -4.926 -34.469 -1.734 1 98.5 173 THR B C 1
ATOM 3254 O O . THR B 1 173 ? -4.676 -33.562 -0.939 1 98.5 173 THR B O 1
ATOM 3257 N N . LEU B 1 174 ? -4.07 -34.906 -2.578 1 98.56 174 LEU B N 1
ATOM 3258 C CA . LEU B 1 174 ? -2.709 -34.375 -2.609 1 98.56 174 LEU B CA 1
ATOM 3259 C C . LEU B 1 174 ? -2.707 -32.906 -2.891 1 98.56 174 LEU B C 1
ATOM 3261 O O . LEU B 1 174 ? -2.039 -32.125 -2.193 1 98.56 174 LEU B O 1
ATOM 3265 N N . ILE B 1 175 ? -3.461 -32.5 -3.898 1 98.81 175 ILE B N 1
ATOM 3266 C CA . ILE B 1 175 ? -3.482 -31.094 -4.305 1 98.81 175 ILE B CA 1
ATOM 3267 C C . ILE B 1 175 ? -4.176 -30.25 -3.232 1 98.81 175 ILE B C 1
ATOM 3269 O O . ILE B 1 175 ? -3.691 -29.172 -2.869 1 98.81 175 ILE B O 1
ATOM 3273 N N . LYS B 1 176 ? -5.297 -30.766 -2.705 1 98.69 176 LYS B N 1
ATOM 3274 C CA . LYS B 1 176 ? -6.012 -30.062 -1.639 1 98.69 176 LYS B CA 1
ATOM 3275 C C . LYS B 1 176 ? -5.113 -29.844 -0.424 1 98.69 176 LYS B C 1
ATOM 3277 O O . LYS B 1 176 ? -5.055 -28.75 0.127 1 98.69 176 LYS B O 1
ATOM 3282 N N . GLU B 1 177 ? -4.395 -30.844 -0.035 1 98.75 177 GLU B N 1
ATOM 3283 C CA . GLU B 1 177 ? -3.52 -30.766 1.132 1 98.75 177 GLU B CA 1
ATOM 3284 C C . GLU B 1 177 ? -2.32 -29.859 0.864 1 98.75 177 GLU B C 1
ATOM 3286 O O . GLU B 1 177 ? -1.848 -29.156 1.764 1 98.75 177 GLU B O 1
ATOM 3291 N N . THR B 1 178 ? -1.794 -29.906 -0.365 1 98.88 178 THR B N 1
ATOM 3292 C CA . THR B 1 178 ? -0.688 -29.031 -0.731 1 98.88 178 THR B CA 1
ATOM 3293 C C . THR B 1 178 ? -1.108 -27.562 -0.645 1 98.88 178 THR B C 1
ATOM 3295 O O . THR B 1 178 ? -0.39 -26.734 -0.076 1 98.88 178 THR B O 1
ATOM 3298 N N . LEU B 1 179 ? -2.25 -27.281 -1.211 1 98.81 179 LEU B N 1
ATOM 3299 C CA . LEU B 1 179 ? -2.762 -25.922 -1.159 1 98.81 179 LEU B CA 1
ATOM 3300 C C . LEU B 1 179 ? -2.982 -25.469 0.284 1 98.81 179 LEU B C 1
ATOM 3302 O O . LEU B 1 179 ? -2.639 -24.344 0.651 1 98.81 179 LEU B O 1
ATOM 3306 N N . LYS B 1 180 ? -3.521 -26.328 1.115 1 98.69 180 LYS B N 1
ATOM 3307 C CA . LYS B 1 180 ? -3.729 -26.047 2.531 1 98.69 180 LYS B CA 1
ATOM 3308 C C . LYS B 1 180 ? -2.402 -25.781 3.242 1 98.69 180 LYS B C 1
ATOM 3310 O O . LYS B 1 180 ? -2.301 -24.875 4.066 1 98.69 180 LYS B O 1
ATOM 3315 N N . LYS B 1 181 ? -1.437 -26.594 2.949 1 98.88 181 LYS B N 1
ATOM 3316 C CA . LYS B 1 181 ? -0.114 -26.438 3.545 1 98.88 181 LYS B CA 1
ATOM 3317 C C . LYS B 1 181 ? 0.498 -25.078 3.17 1 98.88 181 LYS B C 1
ATOM 3319 O O . LYS B 1 181 ? 1.114 -24.422 4.008 1 98.88 181 LYS B O 1
ATOM 3324 N N . ARG B 1 182 ? 0.366 -24.719 1.921 1 98.88 182 ARG B N 1
ATOM 3325 C CA . ARG B 1 182 ? 0.862 -23.438 1.468 1 98.88 182 ARG B CA 1
ATOM 3326 C C . ARG B 1 182 ? 0.173 -22.297 2.209 1 98.88 182 ARG B C 1
ATOM 3328 O O . ARG B 1 182 ? 0.83 -21.344 2.656 1 98.88 182 ARG B O 1
ATOM 3335 N N . ASN B 1 183 ? -1.159 -22.438 2.34 1 98.94 183 ASN B N 1
ATOM 3336 C CA . ASN B 1 183 ? -1.896 -21.406 3.084 1 98.94 183 ASN B CA 1
ATOM 3337 C C . ASN B 1 183 ? -1.43 -21.328 4.535 1 98.94 183 ASN B C 1
ATOM 3339 O O . ASN B 1 183 ? -1.208 -20.25 5.062 1 98.94 183 ASN B O 1
ATOM 3343 N N . ASN B 1 184 ? -1.266 -22.484 5.137 1 98.81 184 ASN B N 1
ATOM 3344 C CA . ASN B 1 184 ? -0.837 -22.516 6.531 1 98.81 184 ASN B CA 1
ATOM 3345 C C . ASN B 1 184 ? 0.545 -21.906 6.711 1 98.81 184 ASN B C 1
ATOM 3347 O O . ASN B 1 184 ? 0.786 -21.188 7.684 1 98.81 184 ASN B O 1
ATOM 3351 N N . MET B 1 185 ? 1.412 -22.172 5.793 1 98.75 185 MET B N 1
ATOM 3352 C CA . MET B 1 185 ? 2.75 -21.594 5.855 1 98.75 185 MET B CA 1
ATOM 3353 C C . MET B 1 185 ? 2.689 -20.062 5.762 1 98.75 185 MET B C 1
ATOM 3355 O O . MET B 1 185 ? 3.324 -19.375 6.555 1 98.75 185 MET B O 1
ATOM 3359 N N . ALA B 1 186 ? 1.944 -19.562 4.812 1 98.88 186 ALA B N 1
ATOM 3360 C CA . ALA B 1 186 ? 1.79 -18.109 4.664 1 98.88 186 ALA B CA 1
ATOM 3361 C C . ALA B 1 186 ? 1.182 -17.484 5.922 1 98.88 186 ALA B C 1
ATOM 3363 O O . ALA B 1 186 ? 1.62 -16.438 6.371 1 98.88 186 ALA B O 1
ATOM 3364 N N . LEU B 1 187 ? 0.166 -18.156 6.484 1 98.75 187 LEU B N 1
ATOM 3365 C CA . LEU B 1 187 ? -0.484 -17.672 7.695 1 98.75 187 LEU B CA 1
ATOM 3366 C C . LEU B 1 187 ? 0.503 -17.609 8.859 1 98.75 187 LEU B C 1
ATOM 3368 O O . LEU B 1 187 ? 0.491 -16.656 9.641 1 98.75 187 LEU B O 1
ATOM 3372 N N . GLN B 1 188 ? 1.347 -18.609 8.945 1 98.19 188 GLN B N 1
ATOM 3373 C CA . GLN B 1 188 ? 2.363 -18.641 9.992 1 98.19 188 GLN B CA 1
ATOM 3374 C C . GLN B 1 188 ? 3.346 -17.484 9.836 1 98.19 188 GLN B C 1
ATOM 3376 O O . GLN B 1 188 ? 3.889 -16.969 10.82 1 98.19 188 GLN B O 1
ATOM 3381 N N . GLN B 1 189 ? 3.506 -17.047 8.617 1 98.19 189 GLN B N 1
ATOM 3382 C CA . GLN B 1 189 ? 4.383 -15.914 8.32 1 98.19 189 GLN B CA 1
ATOM 3383 C C . GLN B 1 189 ? 3.693 -14.586 8.617 1 98.19 189 GLN B C 1
ATOM 3385 O O . GLN B 1 189 ? 4.32 -13.523 8.555 1 98.19 189 GLN B O 1
ATOM 3390 N N . GLY B 1 190 ? 2.385 -14.609 8.906 1 98.06 190 GLY B N 1
ATOM 3391 C CA . GLY B 1 190 ? 1.623 -13.406 9.203 1 98.06 190 GLY B CA 1
ATOM 3392 C C . GLY B 1 190 ? 0.795 -12.922 8.031 1 98.06 190 GLY B C 1
ATOM 3393 O O . GLY B 1 190 ? 0.301 -11.789 8.039 1 98.06 190 GLY B O 1
ATOM 3394 N N . CYS B 1 191 ? 0.554 -13.719 7.07 1 98.62 191 CYS B N 1
ATOM 3395 C CA . CYS B 1 191 ? -0.112 -13.352 5.824 1 98.62 191 CYS B CA 1
ATOM 3396 C C . CYS B 1 191 ? -1.588 -13.055 6.062 1 98.62 191 CYS B C 1
ATOM 3398 O O . CYS B 1 191 ? -2.254 -13.766 6.82 1 98.62 191 CYS B O 1
ATOM 3400 N N . PHE B 1 192 ? -2.104 -12.039 5.375 1 98.19 192 PHE B N 1
ATOM 3401 C CA . PHE B 1 192 ? -3.508 -11.672 5.512 1 98.19 192 PHE B CA 1
ATOM 3402 C C . PHE B 1 192 ? -4.102 -11.289 4.16 1 98.19 192 PHE B C 1
ATOM 3404 O O . PHE B 1 192 ? -5.27 -10.906 4.074 1 98.19 192 PHE B O 1
ATOM 3411 N N . GLY B 1 193 ? -3.328 -11.352 3.152 1 97.69 193 GLY B N 1
ATOM 3412 C CA . GLY B 1 193 ? -3.773 -10.945 1.828 1 97.69 193 GLY B CA 1
ATOM 3413 C C . GLY B 1 193 ? -2.799 -11.328 0.73 1 97.69 193 GLY B C 1
ATOM 3414 O O . GLY B 1 193 ? -1.825 -12.047 0.978 1 97.69 193 GLY B O 1
ATOM 3415 N N . ALA B 1 194 ? -3.037 -10.898 -0.505 1 98.31 194 ALA B N 1
ATOM 3416 C CA . ALA B 1 194 ? -2.215 -11.203 -1.672 1 98.31 194 ALA B CA 1
ATOM 3417 C C . ALA B 1 194 ? -1.915 -9.945 -2.48 1 98.31 194 ALA B C 1
ATOM 3419 O O . ALA B 1 194 ? -2.742 -9.031 -2.549 1 98.31 194 ALA B O 1
ATOM 3420 N N . PRO B 1 195 ? -0.779 -9.906 -3.023 1 98.81 195 PRO B N 1
ATOM 3421 C CA . PRO B 1 195 ? 0.314 -10.883 -2.979 1 98.81 195 PRO B CA 1
ATOM 3422 C C . PRO B 1 195 ? 1.075 -10.852 -1.655 1 98.81 195 PRO B C 1
ATOM 3424 O O . PRO B 1 195 ? 1.038 -9.852 -0.938 1 98.81 195 PRO B O 1
ATOM 3427 N N . TRP B 1 196 ? 1.576 -11.938 -1.289 1 98.94 196 TRP B N 1
ATOM 3428 C CA . TRP B 1 196 ? 2.494 -12.078 -0.164 1 98.94 196 TRP B CA 1
ATOM 3429 C C . TRP B 1 196 ? 3.887 -12.477 -0.645 1 98.94 196 TRP B C 1
ATOM 3431 O O . TRP B 1 196 ? 4.051 -13.508 -1.302 1 98.94 196 TRP B O 1
ATOM 3441 N N . ILE B 1 197 ? 4.863 -11.625 -0.411 1 98.94 197 ILE B N 1
ATOM 3442 C CA . ILE B 1 197 ? 6.211 -11.789 -0.946 1 98.94 197 ILE B CA 1
ATOM 3443 C C . ILE B 1 197 ? 7.188 -12.07 0.193 1 98.94 197 ILE B C 1
ATOM 3445 O O . ILE B 1 197 ? 7.305 -11.273 1.131 1 98.94 197 ILE B O 1
ATOM 3449 N N . VAL B 1 198 ? 7.832 -13.148 0.136 1 98.81 198 VAL B N 1
ATOM 3450 C CA . VAL B 1 198 ? 8.789 -13.547 1.164 1 98.81 198 VAL B CA 1
ATOM 3451 C C . VAL B 1 198 ? 10.203 -13.492 0.6 1 98.81 198 VAL B C 1
ATOM 3453 O O . VAL B 1 198 ? 10.539 -14.234 -0.327 1 98.81 198 VAL B O 1
ATOM 3456 N N . VAL B 1 199 ? 11.016 -12.617 1.113 1 98.62 199 VAL B N 1
ATOM 3457 C CA . VAL B 1 199 ? 12.422 -12.516 0.737 1 98.62 199 VAL B CA 1
ATOM 3458 C C . VAL B 1 199 ? 13.281 -13.312 1.714 1 98.62 199 VAL B C 1
ATOM 3460 O O . VAL B 1 199 ? 13.258 -13.055 2.92 1 98.62 199 VAL B O 1
ATOM 3463 N N . HIS B 1 200 ? 13.977 -14.242 1.17 1 97.38 200 HIS B N 1
ATOM 3464 C CA . HIS B 1 200 ? 14.836 -15.062 2.012 1 97.38 200 HIS B CA 1
ATOM 3465 C C . HIS B 1 200 ? 16.219 -14.43 2.17 1 97.38 200 HIS B C 1
ATOM 3467 O O . HIS B 1 200 ? 16.875 -14.117 1.177 1 97.38 200 HIS B O 1
ATOM 3473 N N . LYS B 1 201 ? 16.562 -14.164 3.387 1 90.94 201 LYS B N 1
ATOM 3474 C CA . LYS B 1 201 ? 17.859 -13.625 3.766 1 90.94 201 LYS B CA 1
ATOM 3475 C C . LYS B 1 201 ? 18.594 -14.578 4.711 1 90.94 201 LYS B C 1
ATOM 3477 O O . LYS B 1 201 ? 18.531 -14.406 5.934 1 90.94 201 LYS B O 1
ATOM 3482 N N . GLY B 1 202 ? 19.359 -15.438 4.16 1 86.81 202 GLY B N 1
ATOM 3483 C CA . GLY B 1 202 ? 19.969 -16.453 5.008 1 86.81 202 GLY B CA 1
ATOM 3484 C C . GLY B 1 202 ? 18.953 -17.266 5.773 1 86.81 202 GLY B C 1
ATOM 3485 O O . GLY B 1 202 ? 18.047 -17.859 5.18 1 86.81 202 GLY B O 1
ATOM 3486 N N . GLU B 1 203 ? 19.016 -17.172 7.098 1 89.56 203 GLU B N 1
ATOM 3487 C CA . GLU B 1 203 ? 18.109 -17.938 7.949 1 89.56 203 GLU B CA 1
ATOM 3488 C C . GLU B 1 203 ? 16.859 -17.141 8.289 1 89.56 203 GLU B C 1
ATOM 3490 O O . GLU B 1 203 ? 15.93 -17.672 8.906 1 89.56 203 GLU B O 1
ATOM 3495 N N . HIS B 1 204 ? 16.812 -16 7.816 1 92.56 204 HIS B N 1
ATOM 3496 C CA . HIS B 1 204 ? 15.68 -15.125 8.125 1 92.56 204 HIS B CA 1
ATOM 3497 C C . HIS B 1 204 ? 14.859 -14.828 6.875 1 92.56 204 HIS B C 1
ATOM 3499 O O . HIS B 1 204 ? 15.281 -15.133 5.758 1 92.56 204 HIS B O 1
ATOM 3505 N N . GLU B 1 205 ? 13.68 -14.484 7.113 1 96.69 205 GLU B N 1
ATOM 3506 C CA . GLU B 1 205 ? 12.797 -14.078 6.023 1 96.69 205 GLU B CA 1
ATOM 3507 C C . GLU B 1 205 ? 12.156 -12.719 6.312 1 96.69 205 GLU B C 1
ATOM 3509 O O . GLU B 1 205 ? 11.945 -12.359 7.473 1 96.69 205 GLU B O 1
ATOM 3514 N N . GLU B 1 206 ? 12.008 -11.961 5.336 1 97.94 206 GLU B N 1
ATOM 3515 C CA . GLU B 1 206 ? 11.219 -10.727 5.375 1 97.94 206 GLU B CA 1
ATOM 3516 C C . GLU B 1 206 ? 9.992 -10.828 4.473 1 97.94 206 GLU B C 1
ATOM 3518 O O . GLU B 1 206 ? 10.109 -11.188 3.301 1 97.94 206 GLU B O 1
ATOM 3523 N N . CYS B 1 207 ? 8.844 -10.539 5.055 1 98.62 207 CYS B N 1
ATOM 3524 C CA . CYS B 1 207 ? 7.594 -10.688 4.32 1 98.62 207 CYS B CA 1
ATOM 3525 C C . CYS B 1 207 ? 7.008 -9.328 3.959 1 98.62 207 CYS B C 1
ATOM 3527 O O . CYS B 1 207 ? 7.02 -8.406 4.777 1 98.62 207 CYS B O 1
ATOM 3529 N N . PHE B 1 208 ? 6.574 -9.195 2.77 1 98.81 208 PHE B N 1
ATOM 3530 C CA . PHE B 1 208 ? 5.945 -7.98 2.256 1 98.81 208 PHE B CA 1
ATOM 3531 C C . PHE B 1 208 ? 4.535 -8.273 1.76 1 98.81 208 PHE B C 1
ATOM 3533 O O . PHE B 1 208 ? 4.309 -9.266 1.064 1 98.81 208 PHE B O 1
ATOM 3540 N N . PHE B 1 209 ? 3.627 -7.457 2.131 1 98.5 209 PHE B N 1
ATOM 3541 C CA . PHE B 1 209 ? 2.271 -7.504 1.596 1 98.5 209 PHE B CA 1
ATOM 3542 C C . PHE B 1 209 ? 2.098 -6.484 0.473 1 98.5 209 PHE B C 1
ATOM 3544 O O . PHE B 1 209 ? 2.471 -5.32 0.621 1 98.5 209 PHE B O 1
ATOM 3551 N N . GLY B 1 210 ? 1.487 -6.984 -0.621 1 97.81 210 GLY B N 1
ATOM 3552 C CA . GLY B 1 210 ? 1.149 -6.078 -1.704 1 97.81 210 GLY B CA 1
ATOM 3553 C C . GLY B 1 210 ? 2.244 -5.957 -2.748 1 97.81 210 GLY B C 1
ATOM 3554 O O . GLY B 1 210 ? 3.342 -6.488 -2.564 1 97.81 210 GLY B O 1
ATOM 3555 N N . SER B 1 211 ? 1.944 -5.305 -3.844 1 98.44 211 SER B N 1
ATOM 3556 C CA . SER B 1 211 ? 2.881 -5.09 -4.941 1 98.44 211 SER B CA 1
ATOM 3557 C C . SER B 1 211 ? 3.465 -3.68 -4.902 1 98.44 211 SER B C 1
ATOM 3559 O O . SER B 1 211 ? 4.094 -3.236 -5.867 1 98.44 211 SER B O 1
ATOM 3561 N N . ASP B 1 212 ? 3.297 -2.973 -3.807 1 98 212 ASP B N 1
ATOM 3562 C CA . ASP B 1 212 ? 3.643 -1.557 -3.719 1 98 212 ASP B CA 1
ATOM 3563 C C . ASP B 1 212 ? 4.902 -1.352 -2.881 1 98 212 ASP B C 1
ATOM 3565 O O . ASP B 1 212 ? 5.195 -0.233 -2.453 1 98 212 ASP B O 1
ATOM 3569 N N . ARG B 1 213 ? 5.648 -2.453 -2.582 1 98.31 213 ARG B N 1
ATOM 3570 C CA . ARG B 1 213 ? 6.863 -2.348 -1.781 1 98.31 213 ARG B CA 1
ATOM 3571 C C . ARG B 1 213 ? 8.078 -2.834 -2.564 1 98.31 213 ARG B C 1
ATOM 3573 O O . ARG B 1 213 ? 9.094 -3.203 -1.975 1 98.31 213 ARG B O 1
ATOM 3580 N N . ILE B 1 214 ? 7.988 -2.863 -3.875 1 98.19 214 ILE B N 1
ATOM 3581 C CA . ILE B 1 214 ? 9.07 -3.395 -4.699 1 98.19 214 ILE B CA 1
ATOM 3582 C C . ILE B 1 214 ? 10.336 -2.562 -4.496 1 98.19 214 ILE B C 1
ATOM 3584 O O . ILE B 1 214 ? 11.445 -3.1 -4.5 1 98.19 214 ILE B O 1
ATOM 3588 N N . HIS B 1 215 ? 10.258 -1.217 -4.301 1 98 215 HIS B N 1
ATOM 3589 C CA . HIS B 1 215 ? 11.414 -0.365 -4.051 1 98 215 HIS B CA 1
ATOM 3590 C C . HIS B 1 215 ? 12.07 -0.703 -2.715 1 98 215 HIS B C 1
ATOM 3592 O O . HIS B 1 215 ? 13.289 -0.631 -2.584 1 98 215 HIS B O 1
ATOM 3598 N N . LEU B 1 216 ? 11.258 -1.133 -1.729 1 98.44 216 LEU B N 1
ATOM 3599 C CA . LEU B 1 216 ? 11.812 -1.539 -0.443 1 98.44 216 LEU B CA 1
ATOM 3600 C C . LEU B 1 216 ? 12.539 -2.877 -0.562 1 98.44 216 LEU B C 1
ATOM 3602 O O . LEU B 1 216 ? 13.57 -3.088 0.072 1 98.44 216 LEU B O 1
ATOM 3606 N N . ILE B 1 217 ? 11.922 -3.764 -1.346 1 98.44 217 ILE B N 1
ATOM 3607 C CA . ILE B 1 217 ? 12.578 -5.043 -1.604 1 98.44 217 ILE B CA 1
ATOM 3608 C C . ILE B 1 217 ? 13.922 -4.805 -2.289 1 98.44 217 ILE B C 1
ATOM 3610 O O . ILE B 1 217 ? 14.93 -5.395 -1.904 1 98.44 217 ILE B O 1
ATOM 3614 N N . ALA B 1 218 ? 13.945 -3.928 -3.309 1 98 218 ALA B N 1
ATOM 3615 C CA . ALA B 1 218 ? 15.188 -3.568 -3.982 1 98 218 ALA B CA 1
ATOM 3616 C C . ALA B 1 218 ? 16.234 -3.088 -2.98 1 98 218 ALA B C 1
ATOM 3618 O O . ALA B 1 218 ? 17.375 -3.568 -2.98 1 98 218 ALA B O 1
ATOM 3619 N N . ASP B 1 219 ? 15.82 -2.182 -2.143 1 97.19 219 ASP B N 1
ATOM 3620 C CA . ASP B 1 219 ? 16.719 -1.614 -1.146 1 97.19 219 ASP B CA 1
ATOM 3621 C C . ASP B 1 219 ? 17.266 -2.699 -0.221 1 97.19 219 ASP B C 1
ATOM 3623 O O . ASP B 1 219 ? 18.469 -2.721 0.08 1 97.19 219 ASP B O 1
ATOM 3627 N N . MET B 1 220 ? 16.453 -3.584 0.164 1 96.44 220 MET B N 1
ATOM 3628 C CA . MET B 1 220 ? 16.797 -4.645 1.103 1 96.44 220 MET B CA 1
ATOM 3629 C C . MET B 1 220 ? 17.859 -5.566 0.511 1 96.44 220 MET B C 1
ATOM 3631 O O . MET B 1 220 ? 18.766 -6.031 1.223 1 96.44 220 MET B O 1
ATOM 3635 N N . ILE B 1 221 ? 17.797 -5.785 -0.758 1 96.5 221 ILE B N 1
ATOM 3636 C CA . ILE B 1 221 ? 18.719 -6.762 -1.349 1 96.5 221 ILE B CA 1
ATOM 3637 C C . ILE B 1 221 ? 19.875 -6.035 -2.014 1 96.5 221 ILE B C 1
ATOM 3639 O O . ILE B 1 221 ? 20.641 -6.641 -2.775 1 96.5 221 ILE B O 1
ATOM 3643 N N . GLY B 1 222 ? 20 -4.719 -1.778 1 95.75 222 GLY B N 1
ATOM 3644 C CA . GLY B 1 222 ? 21.141 -3.941 -2.252 1 95.75 222 GLY B CA 1
ATOM 3645 C C . GLY B 1 222 ? 21.047 -3.611 -3.73 1 95.75 222 GLY B C 1
ATOM 3646 O O . GLY B 1 222 ? 22.078 -3.471 -4.398 1 95.75 222 GLY B O 1
ATOM 3647 N N . CYS B 1 223 ? 19.812 -3.549 -4.285 1 96.94 223 CYS B N 1
ATOM 3648 C CA . CYS B 1 223 ? 19.578 -3.227 -5.688 1 96.94 223 CYS B CA 1
ATOM 3649 C C . CYS B 1 223 ? 18.828 -1.91 -5.828 1 96.94 223 CYS B C 1
ATOM 3651 O O . CYS B 1 223 ? 18.594 -1.215 -4.84 1 96.94 223 CYS B O 1
ATOM 3653 N N . LYS B 1 224 ? 18.594 -1.521 -7.039 1 95.5 224 LYS B N 1
ATOM 3654 C CA . LYS B 1 224 ? 17.891 -0.268 -7.32 1 95.5 224 LYS B CA 1
ATOM 3655 C C . LYS B 1 224 ? 16.547 -0.523 -7.988 1 95.5 224 LYS B C 1
ATOM 3657 O O . LYS B 1 224 ? 16.438 -1.38 -8.867 1 95.5 224 LYS B O 1
ATOM 3662 N N . PHE B 1 225 ? 15.539 0.126 -7.457 1 97.25 225 PHE B N 1
ATOM 3663 C CA . PHE B 1 225 ? 14.281 0.212 -8.195 1 97.25 225 PHE B CA 1
ATOM 3664 C C . PHE B 1 225 ? 14.367 1.265 -9.297 1 97.25 225 PHE B C 1
ATOM 3666 O O . PHE B 1 225 ? 14.43 2.463 -9.008 1 97.25 225 PHE B O 1
ATOM 3673 N N . ASP B 1 226 ? 14.391 0.833 -10.5 1 94.25 226 ASP B N 1
ATOM 3674 C CA . ASP B 1 226 ? 14.695 1.789 -11.562 1 94.25 226 ASP B CA 1
ATOM 3675 C C . ASP B 1 226 ? 13.609 1.777 -12.641 1 94.25 226 ASP B C 1
ATOM 3677 O O . ASP B 1 226 ? 13.883 2.021 -13.812 1 94.25 226 ASP B O 1
ATOM 3681 N N . GLY B 1 227 ? 12.398 1.483 -12.234 1 94.75 227 GLY B N 1
ATOM 3682 C CA . GLY B 1 227 ? 11.266 1.608 -13.141 1 94.75 227 GLY B CA 1
ATOM 3683 C C . GLY B 1 227 ? 10.656 0.273 -13.523 1 94.75 227 GLY B C 1
ATOM 3684 O O . GLY B 1 227 ? 11 -0.759 -12.945 1 94.75 227 GLY B O 1
ATOM 3685 N N . PRO B 1 228 ? 9.664 0.272 -14.438 1 96.19 228 PRO B N 1
ATOM 3686 C CA . PRO B 1 228 ? 8.828 -0.9 -14.688 1 96.19 228 PRO B CA 1
ATOM 3687 C C . PRO B 1 228 ? 9.461 -1.887 -15.664 1 96.19 228 PRO B C 1
ATOM 3689 O O . PRO B 1 228 ? 8.992 -3.021 -15.797 1 96.19 228 PRO B O 1
ATOM 3692 N N . HIS B 1 229 ? 10.516 -1.519 -16.406 1 93.62 229 HIS B N 1
ATOM 3693 C CA . HIS B 1 229 ? 11.18 -2.367 -17.391 1 93.62 229 HIS B CA 1
ATOM 3694 C C . HIS B 1 229 ? 10.172 -2.988 -18.344 1 93.62 229 HIS B C 1
ATOM 3696 O O . HIS B 1 229 ? 10.164 -4.207 -18.547 1 93.62 229 HIS B O 1
ATOM 3702 N N . LEU B 1 230 ? 9.406 -2.129 -19.031 1 91.88 230 LEU B N 1
ATOM 3703 C CA . LEU B 1 230 ? 8.383 -2.607 -19.953 1 91.88 230 LEU B CA 1
ATOM 3704 C C . LEU B 1 230 ? 9.016 -3.389 -21.094 1 91.88 230 LEU B C 1
ATOM 3706 O O . LEU B 1 230 ? 10.078 -3.018 -21.594 1 91.88 230 LEU B O 1
ATOM 3710 N N . PRO B 1 231 ? 8.328 -4.531 -21.375 1 82 231 PRO B N 1
ATOM 3711 C CA . PRO B 1 231 ? 8.859 -5.293 -22.5 1 82 231 PRO B CA 1
ATOM 3712 C C . PRO B 1 231 ? 8.875 -4.488 -23.797 1 82 231 PRO B C 1
ATOM 3714 O O . PRO B 1 231 ? 7.977 -3.67 -24.031 1 82 231 PRO B O 1
ATOM 3717 N N . GLN B 1 232 ? 10.062 -4.449 -24.484 1 72.5 232 GLN B N 1
ATOM 3718 C CA . GLN B 1 232 ? 10.211 -3.756 -25.766 1 72.5 232 GLN B CA 1
ATOM 3719 C C . GLN B 1 232 ? 9.305 -4.363 -26.828 1 72.5 232 GLN B C 1
ATOM 3721 O O . GLN B 1 232 ? 9.133 -5.586 -26.891 1 72.5 232 GLN B O 1
ATOM 3726 N N . HIS B 1 233 ? 8.227 -3.828 -27.172 1 53.81 233 HIS B N 1
ATOM 3727 C CA . HIS B 1 233 ? 7.508 -4.312 -28.344 1 53.81 233 HIS B CA 1
ATOM 3728 C C . HIS B 1 233 ? 8.438 -4.426 -29.547 1 53.81 233 HIS B C 1
ATOM 3730 O O . HIS B 1 233 ? 9.211 -3.508 -29.828 1 53.81 233 HIS B O 1
ATOM 3736 N N . LYS B 1 234 ? 8.922 -5.586 -29.906 1 37.81 234 LYS B N 1
ATOM 3737 C CA . LYS B 1 234 ? 9.586 -5.672 -31.203 1 37.81 234 LYS B CA 1
ATOM 3738 C C . LYS B 1 234 ? 8.703 -5.098 -32.312 1 37.81 234 LYS B C 1
ATOM 3740 O O . LYS B 1 234 ? 7.566 -5.539 -32.5 1 37.81 234 LYS B O 1
ATOM 3745 N N . ILE B 1 235 ? 9.016 -3.721 -32.438 1 29.77 235 ILE B N 1
ATOM 3746 C CA . ILE B 1 235 ? 8.602 -3.418 -33.812 1 29.77 235 ILE B CA 1
ATOM 3747 C C . ILE B 1 235 ? 9.25 -4.402 -34.781 1 29.77 235 ILE B C 1
ATOM 3749 O O . ILE B 1 235 ? 10.445 -4.676 -34.688 1 29.77 235 ILE B O 1
#

Foldseek 3Di:
DDPDPPPPPCPVPVVVQAWEKEWEAFLLDLLSVLLLQQVVLCVVVGSHDYHYAYAFQVVLQVVLVHDDLVVDVVSVVVVQVVSVVSCVFQVHAFAAAPPSVCQPPPLGRLLVSLLLLLCCVPPVVCSSQLSVLSNCQHGPVNHHCRD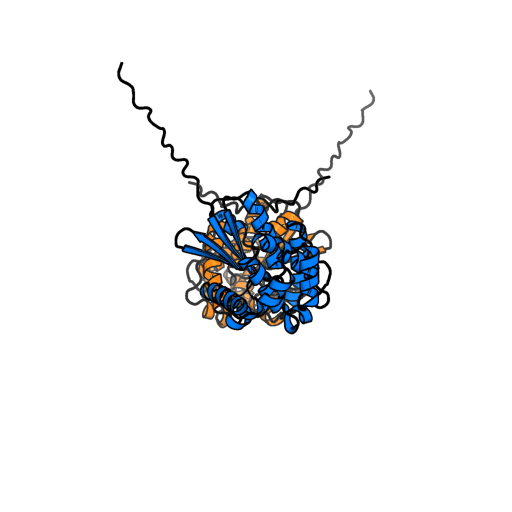LVNQVVSCVVSVPPPSVVSSVCSPPPVSVVSNVVSSVVCVVVVDNGPTWMWTDDPVDIDIDHTSPCVQVVCVVSVHHDDGNCDDDPPD/DPPDPPPPPCPVVVVVQAWEKEWEAFLLDLLSVLLLQQVVLCVVVGSHDYHYAYAFQVVLQVVLVHDDLVVDVVSVVVVQVVSVVSCVFQVHAFAAAPPSVCQPPPLGRLLVSLLLLLCCVPPVVCSSQLSVLSNCQHGPVNHHCRDLVNQVVSCVVSVPPPSVVSSVCSPPPVSVVSNVVSSVVCVVVVDNGPTWMWTDDPVDIDIDHTSPCVQVVQVVSVHHDDGNNDDDPPD